Protein AF-F4P190-F1 (afdb_monomer_lite)

Radius of gyration: 27.01 Å; chains: 1; bounding box: 58×61×81 Å

Secondary structure (DSSP, 8-state):
---GGG-PPPPS-TT-TTSTTTSPPHHHHTT--TTS-----SSSSSSTTSSHHHHHHHTT--EEE--EE-IIIIIHHHHHHHHHTTPEEEEEGGGEE-S-HHHHHHHHHHIIIIISEEE-HHHHS-TTTS--BTTTTBEEEES-S-HHHHT-----SSS----SHHHHHHHHS--B--EETTEE-SSEEEEEE--BGGGTSBEE----S-SSPPPEEEPPHHHHHHHHHHHHHHTS---EEEEEEE-SSS--EEEE----SSBPTT--EEEEEEES-EEEEEEEPP-GGGSS------------PPPPPPEEEEEE-TTEEEEE-HHHHHHEEEEEPP-TTGGG-TTS----TT----EEEEEEE-B-EEE-TTSSEEEETTSSS-SGGG-EEPP--HHHHHHHHHHHHHHHH-SS--HHHHTTT-------S----

Organism: Batrachochytrium dendrobatidis (strain JAM81 / FGSC 10211) (NCBI:txid684364)

Structure (mmCIF, N/CA/C/O backbone):
data_AF-F4P190-F1
#
_entry.id   AF-F4P190-F1
#
loop_
_atom_site.group_PDB
_atom_site.id
_atom_site.type_symbol
_atom_site.label_atom_id
_atom_site.label_alt_id
_atom_site.label_comp_id
_atom_site.label_asym_id
_atom_site.label_entity_id
_atom_site.label_seq_id
_atom_site.pdbx_PDB_ins_code
_atom_site.Cartn_x
_atom_site.Cartn_y
_atom_site.Cartn_z
_atom_site.occupancy
_atom_site.B_iso_or_equiv
_atom_site.auth_seq_id
_atom_site.auth_comp_id
_atom_site.auth_asym_id
_atom_site.auth_atom_id
_atom_site.pdbx_PDB_model_num
ATOM 1 N N . MET A 1 1 ? -22.724 -17.659 -17.466 1.00 33.69 1 MET A N 1
ATOM 2 C CA . MET A 1 1 ? -22.934 -17.119 -18.824 1.00 33.69 1 MET A CA 1
ATOM 3 C C . MET A 1 1 ? -21.581 -16.635 -19.300 1.00 33.69 1 MET A C 1
ATOM 5 O O . MET A 1 1 ? -21.007 -15.789 -18.631 1.00 33.69 1 MET A O 1
ATOM 9 N N . ASN A 1 2 ? -21.026 -17.267 -20.337 1.00 28.95 2 ASN A N 1
ATOM 10 C CA . ASN A 1 2 ? -19.751 -16.856 -20.920 1.00 28.95 2 ASN A CA 1
ATOM 11 C C . ASN A 1 2 ? -19.914 -15.447 -21.486 1.00 28.95 2 ASN A C 1
ATOM 13 O O . ASN A 1 2 ? -20.771 -15.233 -22.340 1.00 28.95 2 ASN A O 1
ATOM 17 N N . ASP A 1 3 ? -19.117 -14.511 -20.985 1.00 29.91 3 ASP A N 1
ATOM 18 C CA . ASP A 1 3 ? -19.041 -13.164 -21.525 1.00 29.91 3 ASP A CA 1
ATOM 19 C C . ASP A 1 3 ? -18.394 -13.226 -22.917 1.00 29.91 3 ASP A C 1
ATOM 21 O O . ASP A 1 3 ? -17.183 -13.376 -23.077 1.00 29.91 3 ASP A O 1
ATOM 25 N N . SER A 1 4 ? -19.239 -13.187 -23.944 1.00 32.09 4 SER A N 1
ATOM 26 C CA . SER A 1 4 ? -18.855 -13.191 -25.354 1.00 32.09 4 SER A CA 1
ATOM 27 C C . SER A 1 4 ? -18.315 -11.836 -25.836 1.00 32.09 4 SER A C 1
ATOM 29 O O . SER A 1 4 ? -18.079 -11.675 -27.034 1.00 32.09 4 SER A O 1
ATOM 31 N N . SER A 1 5 ? -18.107 -10.852 -24.950 1.00 34.22 5 SER A N 1
ATOM 32 C CA . SER A 1 5 ? -17.649 -9.506 -25.328 1.00 34.22 5 SER A CA 1
ATOM 33 C C . SER A 1 5 ? -16.139 -9.385 -25.600 1.00 34.22 5 SER A C 1
ATOM 35 O O . SER A 1 5 ? -15.705 -8.382 -26.167 1.00 34.22 5 SER A O 1
ATOM 37 N N . LEU A 1 6 ? -15.334 -10.416 -25.303 1.00 37.53 6 LEU A N 1
ATOM 38 C CA . LEU A 1 6 ? -13.874 -10.403 -25.517 1.00 37.53 6 LEU A CA 1
ATOM 39 C C . LEU A 1 6 ? -13.407 -10.890 -26.898 1.00 37.53 6 LEU A C 1
ATOM 41 O O . LEU A 1 6 ? -12.209 -10.911 -27.169 1.00 37.53 6 LEU A O 1
ATOM 45 N N . THR A 1 7 ? -14.319 -11.236 -27.807 1.00 44.56 7 THR A N 1
ATOM 46 C CA . THR A 1 7 ? -13.958 -11.574 -29.197 1.00 44.56 7 THR A CA 1
ATOM 47 C C . THR A 1 7 ? -14.404 -10.476 -30.153 1.00 44.56 7 THR A C 1
ATOM 49 O O . THR A 1 7 ? -15.260 -10.674 -31.010 1.00 44.56 7 THR A O 1
ATOM 52 N N . ARG A 1 8 ? -13.817 -9.278 -30.014 1.00 47.31 8 ARG A N 1
ATOM 53 C CA . ARG A 1 8 ? -13.824 -8.332 -31.138 1.00 47.31 8 ARG A CA 1
ATOM 54 C C . ARG A 1 8 ? -13.038 -8.976 -32.289 1.00 47.31 8 ARG A C 1
ATOM 56 O O . ARG A 1 8 ? -11.944 -9.485 -32.036 1.00 47.31 8 ARG A O 1
ATOM 63 N N . PRO A 1 9 ? -13.570 -9.003 -33.523 1.00 44.78 9 PRO A N 1
ATOM 64 C CA . PRO A 1 9 ? -12.840 -9.546 -34.660 1.00 44.78 9 PRO A CA 1
ATOM 65 C C . PRO A 1 9 ? -11.522 -8.784 -34.801 1.00 44.78 9 PRO A C 1
ATOM 67 O O . PRO A 1 9 ? -11.519 -7.555 -34.832 1.00 44.78 9 PRO A O 1
ATOM 70 N N . ILE A 1 10 ? -10.408 -9.519 -34.827 1.00 52.16 10 ILE A N 1
ATOM 71 C CA . ILE A 1 10 ? -9.074 -8.964 -35.071 1.00 52.16 10 ILE A CA 1
ATOM 72 C C . ILE A 1 10 ? -9.143 -8.288 -36.448 1.00 52.16 10 ILE A C 1
ATOM 74 O O . ILE A 1 10 ? -9.406 -8.994 -37.426 1.00 52.16 10 ILE A O 1
ATOM 78 N N . PRO A 1 11 ? -8.971 -6.957 -36.553 1.00 55.19 11 PRO A N 1
ATOM 79 C CA . PRO A 1 11 ? -8.921 -6.294 -37.850 1.00 55.19 11 PRO A CA 1
ATOM 80 C C . PRO A 1 11 ? -7.835 -6.954 -38.710 1.00 55.19 11 PRO A C 1
ATOM 82 O O . PRO A 1 11 ? -6.769 -7.292 -38.195 1.00 55.19 11 PRO A O 1
ATOM 85 N N . SER A 1 12 ? -8.082 -7.138 -40.009 1.00 57.12 12 SER A N 1
ATOM 86 C CA . SER A 1 12 ? -7.106 -7.705 -40.962 1.00 57.12 12 SER A CA 1
ATOM 87 C C . SER A 1 12 ? -5.803 -6.901 -41.058 1.00 57.12 12 SER A C 1
ATOM 89 O O . SER A 1 12 ? -4.797 -7.398 -41.561 1.00 57.12 12 SER A O 1
ATOM 91 N N . ASP A 1 13 ? -5.821 -5.677 -40.541 1.00 64.88 13 ASP A N 1
ATOM 92 C CA . ASP A 1 13 ? -4.817 -4.646 -40.750 1.00 64.88 13 ASP A CA 1
ATOM 93 C C . ASP A 1 13 ? -3.872 -4.588 -39.539 1.00 64.88 13 ASP A C 1
ATOM 95 O O . ASP A 1 13 ? -3.854 -3.642 -38.752 1.00 64.88 13 ASP A O 1
ATOM 99 N N . CYS A 1 14 ? -3.100 -5.658 -39.347 1.00 69.81 14 CYS A N 1
ATOM 100 C CA . CYS A 1 14 ? -2.061 -5.718 -38.320 1.00 69.81 14 CYS A CA 1
ATOM 101 C C . CYS A 1 14 ? -0.839 -4.893 -38.760 1.00 69.81 14 CYS A C 1
ATOM 103 O O . CYS A 1 14 ? -0.339 -5.080 -39.870 1.00 69.81 14 CYS A O 1
ATOM 105 N N . CYS A 1 15 ? -0.345 -4.002 -37.893 1.00 76.31 15 CYS A N 1
ATOM 106 C CA . CYS A 1 15 ? 0.833 -3.156 -38.137 1.00 76.31 15 CYS A CA 1
ATOM 107 C C . CYS A 1 15 ? 0.731 -2.187 -39.337 1.00 76.31 15 CYS A C 1
ATOM 109 O O . CYS A 1 15 ? 1.759 -1.710 -39.820 1.00 76.31 15 CYS A O 1
ATOM 111 N N . VAL A 1 16 ? -0.478 -1.866 -39.814 1.00 85.94 16 VAL A N 1
ATOM 112 C CA . VAL A 1 16 ? -0.683 -0.819 -40.830 1.00 85.94 16 VAL A CA 1
ATOM 113 C C . VAL A 1 16 ? -0.501 0.548 -40.177 1.00 85.94 16 VAL A C 1
ATOM 115 O O . VAL A 1 16 ? -1.137 0.811 -39.159 1.00 85.94 16 VAL A O 1
ATOM 118 N N . ALA A 1 17 ? 0.352 1.404 -40.744 1.00 83.50 17 ALA A N 1
ATOM 119 C CA . ALA A 1 17 ? 0.618 2.741 -40.211 1.00 83.50 17 ALA A CA 1
ATOM 120 C C . ALA A 1 17 ? -0.687 3.498 -39.916 1.00 83.50 17 ALA A C 1
ATOM 122 O O . ALA A 1 17 ? -1.656 3.394 -40.668 1.00 83.50 17 ALA A O 1
ATOM 123 N N . ASP A 1 18 ? -0.709 4.199 -38.783 1.00 83.69 18 ASP A N 1
ATOM 124 C CA . ASP A 1 18 ? -1.849 4.985 -38.290 1.00 83.69 18 ASP A CA 1
ATOM 125 C C . ASP A 1 18 ? -3.135 4.189 -37.986 1.00 83.69 18 ASP A C 1
ATOM 127 O O . ASP A 1 18 ? -4.141 4.763 -37.568 1.00 83.69 18 ASP A O 1
ATOM 131 N N . SER A 1 19 ? -3.114 2.859 -38.120 1.00 86.88 19 SER A N 1
ATOM 132 C CA . SER A 1 19 ? -4.221 1.992 -37.710 1.00 86.88 19 SER A CA 1
ATOM 133 C C . SER A 1 19 ? -4.176 1.668 -36.215 1.00 86.88 19 SER A C 1
ATOM 135 O O . SER A 1 19 ? -3.139 1.763 -35.554 1.00 86.88 19 SER A O 1
ATOM 137 N N . TRP A 1 20 ? -5.297 1.175 -35.684 1.00 85.19 20 TRP A N 1
ATOM 138 C CA . TRP A 1 20 ? -5.359 0.659 -34.313 1.00 85.19 20 TRP A CA 1
ATOM 139 C C . TRP A 1 20 ? -4.313 -0.439 -34.049 1.00 85.19 20 TRP A C 1
ATOM 141 O O . TRP A 1 20 ? -3.709 -0.463 -32.985 1.00 85.19 20 TRP A O 1
ATOM 151 N N . GLY A 1 21 ? -4.047 -1.309 -35.033 1.00 81.62 21 GLY A N 1
ATOM 152 C CA . GLY A 1 21 ? -3.055 -2.384 -34.919 1.00 81.62 21 GLY A CA 1
ATOM 153 C C . GLY A 1 21 ? -1.595 -1.915 -34.973 1.00 81.62 21 GLY A C 1
ATOM 154 O O . GLY A 1 21 ? -0.694 -2.741 -34.821 1.00 81.62 21 GLY A O 1
ATOM 155 N N . TYR A 1 22 ? -1.353 -0.626 -35.226 1.00 85.06 22 TYR A N 1
ATOM 156 C CA . TYR A 1 22 ? -0.035 0.014 -35.182 1.00 85.06 22 TYR A CA 1
ATOM 157 C C . TYR A 1 22 ? 0.198 0.798 -33.886 1.00 85.06 22 TYR A C 1
ATOM 159 O O . TYR A 1 22 ? 1.336 0.903 -33.432 1.00 85.06 22 TYR A O 1
ATOM 167 N N . GLN A 1 23 ? -0.863 1.328 -33.277 1.00 86.88 23 GLN A N 1
ATOM 168 C CA . GLN A 1 23 ? -0.759 2.127 -32.060 1.00 86.88 23 GLN A CA 1
ATOM 169 C C . GLN A 1 23 ? -0.281 1.291 -30.866 1.00 86.88 23 GLN A C 1
ATOM 171 O O . GLN A 1 23 ? -0.628 0.117 -30.713 1.00 86.88 23 GLN A O 1
ATOM 176 N N . LEU A 1 24 ? 0.501 1.919 -29.983 1.00 87.56 24 LEU A N 1
ATOM 177 C CA . LEU A 1 24 ? 0.824 1.330 -28.688 1.00 87.56 24 LEU A CA 1
ATOM 178 C C . LEU A 1 24 ? -0.459 1.146 -27.873 1.00 87.56 24 LEU A C 1
ATOM 180 O O . LEU A 1 24 ? -1.363 1.982 -27.907 1.00 87.56 24 LEU A O 1
ATOM 184 N N . HIS A 1 25 ? -0.520 0.063 -27.096 1.00 85.44 25 HIS A N 1
ATOM 185 C CA . HIS A 1 25 ? -1.580 -0.102 -26.106 1.00 85.44 25 HIS A CA 1
ATOM 186 C C . HIS A 1 25 ? -1.581 1.099 -25.148 1.00 85.44 25 HIS A C 1
ATOM 188 O O . HIS A 1 25 ? -0.505 1.573 -24.774 1.00 85.44 25 HIS A O 1
ATOM 194 N N . SER A 1 26 ? -2.759 1.572 -24.728 1.00 83.44 26 SER A N 1
ATOM 195 C CA . SER A 1 26 ? -2.911 2.775 -23.890 1.00 83.44 26 SER A CA 1
ATOM 196 C C . SER A 1 26 ? -2.021 2.752 -22.650 1.00 83.44 26 SER A C 1
ATOM 198 O O . SER A 1 26 ? -1.402 3.756 -22.309 1.00 83.44 26 SER A O 1
ATOM 200 N N . ASP A 1 27 ? -1.910 1.583 -22.022 1.00 80.94 27 ASP A N 1
ATOM 201 C CA . ASP A 1 27 ? -1.127 1.397 -20.800 1.00 80.94 27 ASP A CA 1
ATOM 202 C C . ASP A 1 27 ? 0.373 1.561 -21.052 1.00 80.94 27 ASP A C 1
ATOM 204 O O . ASP A 1 27 ? 1.085 2.066 -20.196 1.00 80.94 27 ASP A O 1
ATOM 208 N N . ILE A 1 28 ? 0.856 1.183 -22.239 1.00 84.62 28 ILE A N 1
ATOM 209 C CA . ILE A 1 28 ? 2.251 1.401 -22.632 1.00 84.62 28 ILE A CA 1
ATOM 210 C C . ILE A 1 28 ? 2.449 2.860 -23.029 1.00 84.62 28 ILE A C 1
ATOM 212 O O . ILE A 1 28 ? 3.399 3.486 -22.577 1.00 84.62 28 ILE A O 1
ATOM 216 N N . GLN A 1 29 ? 1.529 3.427 -23.813 1.00 87.56 29 GLN A N 1
ATOM 217 C CA . GLN A 1 29 ? 1.591 4.823 -24.244 1.00 87.56 29 GLN A CA 1
ATOM 218 C C . GLN A 1 29 ? 1.663 5.799 -23.058 1.00 87.56 29 GLN A C 1
ATOM 220 O O . GLN A 1 29 ? 2.352 6.811 -23.147 1.00 87.56 29 GLN A O 1
ATOM 225 N N . ALA A 1 30 ? 0.984 5.489 -21.950 1.00 81.12 30 ALA A N 1
ATOM 226 C CA . ALA A 1 30 ? 1.003 6.288 -20.725 1.00 81.12 30 ALA A CA 1
ATOM 227 C C . ALA A 1 30 ? 2.335 6.223 -19.951 1.00 81.12 30 ALA A C 1
ATOM 229 O O . ALA A 1 30 ? 2.588 7.088 -19.112 1.00 81.12 30 ALA A O 1
ATOM 230 N N . LEU A 1 31 ? 3.163 5.206 -20.210 1.00 81.69 31 LEU A N 1
ATOM 231 C CA . LEU A 1 31 ? 4.470 5.014 -19.575 1.00 81.69 31 LEU A CA 1
ATOM 232 C C . LEU A 1 31 ? 5.626 5.611 -20.387 1.00 81.69 31 LEU A C 1
ATOM 234 O O . LEU A 1 31 ? 6.711 5.764 -19.836 1.00 81.69 31 LEU A O 1
ATOM 238 N N . VAL A 1 32 ? 5.407 5.938 -21.666 1.00 83.25 32 VAL A N 1
ATOM 239 C CA . VAL A 1 32 ? 6.440 6.516 -22.538 1.00 83.25 32 VAL A CA 1
ATOM 240 C C . VAL A 1 32 ? 6.768 7.940 -22.084 1.00 83.25 32 VAL A C 1
ATOM 242 O O . VAL A 1 32 ? 5.924 8.838 -22.126 1.00 83.25 32 VAL A O 1
ATOM 245 N N . CYS A 1 33 ? 8.015 8.154 -21.681 1.00 83.69 33 CYS A N 1
ATOM 246 C CA . CYS A 1 33 ? 8.568 9.452 -21.321 1.00 83.69 33 CYS A CA 1
ATOM 247 C C . CYS A 1 33 ? 9.093 10.196 -22.564 1.00 83.69 33 CYS A C 1
ATOM 249 O O . CYS A 1 33 ? 9.536 9.563 -23.520 1.00 83.69 33 CYS A O 1
ATOM 251 N N . PRO A 1 34 ? 9.158 11.543 -22.556 1.00 83.56 34 PRO A N 1
ATOM 252 C CA . PRO A 1 34 ? 9.757 12.309 -23.658 1.00 83.56 34 PRO A CA 1
ATOM 253 C C . PRO A 1 34 ? 11.227 11.967 -23.954 1.00 83.56 34 PRO A C 1
ATOM 255 O O . PRO A 1 34 ? 11.712 12.234 -25.048 1.00 83.56 34 PRO A O 1
ATOM 258 N N . SER A 1 35 ? 11.942 11.407 -22.976 1.00 82.56 35 SER A N 1
ATOM 259 C CA . SER A 1 35 ? 13.318 10.924 -23.117 1.00 82.56 35 SER A CA 1
ATOM 260 C C . SER A 1 35 ? 13.426 9.558 -23.794 1.00 82.56 35 SER A C 1
ATOM 262 O O . SER A 1 35 ? 14.531 9.150 -24.149 1.00 82.56 35 SER A O 1
ATOM 264 N N . ASP A 1 36 ? 12.317 8.832 -23.935 1.00 88.75 36 ASP A N 1
ATOM 265 C CA . ASP A 1 36 ? 12.327 7.491 -24.498 1.00 88.75 36 ASP A CA 1
ATOM 266 C C . ASP A 1 36 ? 12.462 7.546 -26.015 1.00 88.75 36 ASP A C 1
ATOM 268 O O . ASP A 1 36 ? 11.813 8.326 -26.718 1.00 88.75 36 ASP A O 1
ATOM 272 N N . LEU A 1 37 ? 13.296 6.657 -26.540 1.00 90.25 37 LEU A N 1
ATOM 273 C CA . LEU A 1 37 ? 13.465 6.509 -27.972 1.00 90.25 37 LEU A CA 1
ATOM 274 C C . LEU A 1 37 ? 12.383 5.582 -28.537 1.00 90.25 37 LEU A C 1
ATOM 276 O O . LEU A 1 37 ? 12.419 4.369 -28.332 1.00 90.25 37 LEU A O 1
ATOM 280 N N . VAL A 1 38 ? 11.459 6.146 -29.312 1.00 91.75 38 VAL A N 1
ATOM 281 C CA . VAL A 1 38 ? 10.440 5.379 -30.041 1.00 91.75 38 VAL A CA 1
ATOM 282 C C . VAL A 1 38 ? 10.935 5.076 -31.455 1.00 91.75 38 VAL A C 1
ATOM 284 O O . VAL A 1 38 ? 11.213 5.986 -32.235 1.00 91.75 38 VAL A O 1
ATOM 287 N N . ILE A 1 39 ? 11.036 3.789 -31.800 1.00 91.12 39 ILE A N 1
ATOM 288 C CA . ILE A 1 39 ? 11.510 3.331 -33.113 1.00 91.12 39 ILE A CA 1
ATOM 289 C C . ILE A 1 39 ? 10.388 2.620 -33.861 1.00 91.12 39 ILE A C 1
ATOM 291 O O . ILE A 1 39 ? 9.864 1.602 -33.410 1.00 91.12 39 ILE A O 1
ATOM 295 N N . ASN A 1 40 ? 10.087 3.115 -35.059 1.00 90.88 40 ASN A N 1
ATOM 296 C CA . ASN A 1 40 ? 9.231 2.420 -36.010 1.00 90.88 40 ASN A CA 1
ATOM 297 C C . ASN A 1 40 ? 10.043 1.371 -36.772 1.00 90.88 40 ASN A C 1
ATOM 299 O O . ASN A 1 40 ? 11.068 1.689 -37.374 1.00 90.88 40 ASN A O 1
ATOM 303 N N . LYS A 1 41 ? 9.576 0.120 -36.758 1.00 90.81 41 LYS A N 1
ATOM 304 C CA . LYS A 1 41 ? 10.203 -0.997 -37.476 1.00 90.81 41 LYS A CA 1
ATOM 305 C C . LYS A 1 41 ? 9.239 -1.586 -38.502 1.00 90.81 41 LYS A C 1
ATOM 307 O O . LYS A 1 41 ? 8.054 -1.749 -38.225 1.00 90.81 41 LYS A O 1
ATOM 312 N N . HIS A 1 42 ? 9.774 -1.971 -39.657 1.00 90.69 42 HIS A N 1
ATOM 313 C CA . HIS A 1 42 ? 9.019 -2.619 -40.741 1.00 90.69 42 HIS A CA 1
ATOM 314 C C . HIS A 1 42 ? 9.331 -4.115 -40.880 1.00 90.69 42 HIS A C 1
ATOM 316 O O . HIS A 1 42 ? 8.847 -4.780 -41.791 1.00 90.69 42 HIS A O 1
ATOM 322 N N . SER A 1 43 ? 10.142 -4.655 -39.971 1.00 91.44 43 SER A N 1
ATOM 323 C CA . SER A 1 43 ? 10.525 -6.062 -39.921 1.00 91.44 43 SER A CA 1
ATOM 324 C C . SER A 1 43 ? 10.276 -6.631 -38.515 1.00 91.44 43 SER A C 1
ATOM 326 O O . SER A 1 43 ? 10.014 -5.873 -37.571 1.00 91.44 43 SER A O 1
ATOM 328 N N . PRO A 1 44 ? 10.310 -7.964 -38.326 1.00 94.81 44 PRO A N 1
ATOM 329 C CA . PRO A 1 44 ? 10.207 -8.560 -36.995 1.00 94.81 44 PRO A CA 1
ATOM 330 C C . PRO A 1 44 ? 11.300 -8.078 -36.032 1.00 94.81 44 PRO A C 1
ATOM 332 O O . PRO A 1 44 ? 10.980 -7.756 -34.888 1.00 94.81 44 PRO A O 1
ATOM 335 N N . SER A 1 45 ? 12.545 -7.958 -36.495 1.00 96.81 45 SER A N 1
ATOM 336 C CA . SER A 1 45 ? 13.665 -7.473 -35.683 1.00 96.81 45 SER A CA 1
ATOM 337 C C . SER A 1 45 ? 13.589 -5.963 -35.448 1.00 96.81 45 SER A C 1
ATOM 339 O O . SER A 1 45 ? 13.282 -5.198 -36.359 1.00 96.81 45 SER A O 1
ATOM 341 N N . ALA A 1 46 ? 13.911 -5.516 -34.233 1.00 96.44 46 ALA A N 1
ATOM 342 C CA . ALA A 1 46 ? 14.047 -4.092 -33.931 1.00 96.44 46 ALA A CA 1
ATOM 343 C C . ALA A 1 46 ? 15.286 -3.446 -34.580 1.00 96.44 46 ALA A C 1
ATOM 345 O O . ALA A 1 46 ? 15.346 -2.222 -34.659 1.00 96.44 46 ALA A O 1
ATOM 346 N N . PHE A 1 47 ? 16.257 -4.237 -35.051 1.00 97.19 47 PHE A N 1
ATOM 347 C CA . PHE A 1 47 ? 17.498 -3.746 -35.663 1.00 97.19 47 PHE A CA 1
ATOM 348 C C . PHE A 1 47 ? 17.417 -3.640 -37.184 1.00 97.19 47 PHE A C 1
ATOM 350 O O . PHE A 1 47 ? 17.959 -2.710 -37.780 1.00 97.19 47 PHE A O 1
ATOM 357 N N . SER A 1 48 ? 16.752 -4.598 -37.828 1.00 95.56 48 SER A N 1
ATOM 358 C CA . SER A 1 48 ? 16.727 -4.675 -39.285 1.00 95.56 48 SER A CA 1
ATOM 359 C C . SER A 1 48 ? 15.960 -3.492 -39.887 1.00 95.56 48 SER A C 1
ATOM 361 O O . SER A 1 48 ? 14.740 -3.373 -39.734 1.00 95.56 48 SER A O 1
ATOM 363 N N . GLY A 1 49 ? 16.702 -2.619 -40.576 1.00 94.19 49 GLY A N 1
ATOM 364 C CA . GLY A 1 49 ? 16.180 -1.412 -41.221 1.00 94.19 49 GLY A CA 1
ATOM 365 C C . GLY A 1 49 ? 15.978 -0.216 -40.285 1.00 94.19 49 GLY A C 1
ATOM 366 O O . GLY A 1 49 ? 15.282 0.718 -40.672 1.00 94.19 49 GLY A O 1
ATOM 367 N N . THR A 1 50 ? 16.555 -0.221 -39.077 1.00 96.62 50 THR A N 1
ATOM 368 C CA . THR A 1 50 ? 16.433 0.882 -38.107 1.00 96.62 50 THR A CA 1
ATOM 369 C C . THR A 1 50 ? 17.800 1.437 -37.691 1.00 96.62 50 THR A C 1
ATOM 371 O O . THR A 1 50 ? 18.842 0.819 -37.906 1.00 96.62 50 THR A O 1
ATOM 374 N N . SER A 1 51 ? 17.808 2.609 -37.052 1.00 95.69 51 SER A N 1
ATOM 375 C CA . SER A 1 51 ? 19.010 3.227 -36.473 1.00 95.69 51 SER A CA 1
ATOM 376 C C . SER A 1 51 ? 19.376 2.684 -35.084 1.00 95.69 51 SER A C 1
ATOM 378 O O . SER A 1 51 ? 20.337 3.166 -34.477 1.00 95.69 51 SER A O 1
ATOM 380 N N . LEU A 1 52 ? 18.655 1.679 -34.564 1.00 97.12 52 LEU A N 1
ATOM 381 C CA . LEU A 1 52 ? 18.825 1.203 -33.189 1.00 97.12 52 LEU A CA 1
ATOM 382 C C . LEU A 1 52 ? 20.270 0.774 -32.901 1.00 97.12 52 LEU A C 1
ATOM 384 O O . LEU A 1 52 ? 20.847 1.220 -31.915 1.00 97.12 52 LEU A O 1
ATOM 388 N N . ALA A 1 53 ? 20.885 -0.018 -33.787 1.00 96.50 53 ALA A N 1
ATOM 389 C CA . ALA A 1 53 ? 22.264 -0.485 -33.609 1.00 96.50 53 ALA A CA 1
ATOM 390 C C . ALA A 1 53 ? 23.257 0.681 -33.465 1.00 96.50 53 ALA A C 1
ATOM 392 O O . ALA A 1 53 ? 24.066 0.698 -32.538 1.00 96.50 53 ALA A O 1
ATOM 393 N N . SER A 1 54 ? 23.161 1.682 -34.349 1.00 95.94 54 SER A N 1
ATOM 394 C CA . SER A 1 54 ? 24.026 2.865 -34.290 1.00 95.94 54 SER A CA 1
ATOM 395 C C . SER A 1 54 ? 23.814 3.670 -33.012 1.00 95.94 54 SER A C 1
ATOM 397 O O . SER A 1 54 ? 24.784 4.105 -32.404 1.00 95.94 54 SER A O 1
ATOM 399 N N . ILE A 1 55 ? 22.565 3.817 -32.566 1.00 96.12 55 ILE A N 1
ATOM 400 C CA . ILE A 1 55 ? 22.246 4.583 -31.362 1.00 96.12 55 ILE A CA 1
ATOM 401 C C . ILE A 1 55 ? 22.804 3.889 -30.119 1.00 96.12 55 ILE A C 1
ATOM 403 O O . ILE A 1 55 ? 23.447 4.544 -29.300 1.00 96.12 55 ILE A O 1
ATOM 407 N N . LEU A 1 56 ? 22.611 2.573 -29.988 1.00 95.94 56 LEU A N 1
ATOM 408 C CA . LEU A 1 56 ? 23.161 1.812 -28.864 1.00 95.94 56 LEU A CA 1
ATOM 409 C C . LEU A 1 56 ? 24.693 1.899 -28.834 1.00 95.94 56 LEU A C 1
ATOM 411 O O . LEU A 1 56 ? 25.268 2.184 -27.784 1.00 95.94 56 LEU A O 1
ATOM 415 N N . ALA A 1 57 ? 25.343 1.744 -29.992 1.00 93.81 57 ALA A N 1
ATOM 416 C CA . ALA A 1 57 ? 26.794 1.848 -30.112 1.00 93.81 57 ALA A CA 1
ATOM 417 C C . ALA A 1 57 ? 27.315 3.244 -29.726 1.00 93.81 57 ALA A C 1
ATOM 419 O O . ALA A 1 57 ? 28.254 3.348 -28.940 1.00 93.81 57 ALA A O 1
ATOM 420 N N . SER A 1 58 ? 26.683 4.319 -30.211 1.00 95.00 58 SER A N 1
ATOM 421 C CA . SER A 1 58 ? 27.065 5.699 -29.873 1.00 95.00 58 SER A CA 1
ATOM 422 C C . SER A 1 58 ? 26.906 6.028 -28.387 1.00 95.00 58 SER A C 1
ATOM 424 O O . SER A 1 58 ? 27.607 6.902 -27.884 1.00 95.00 58 SER A O 1
ATOM 426 N N . ASN A 1 59 ? 26.026 5.318 -27.678 1.00 90.50 59 ASN A N 1
ATOM 427 C CA . ASN A 1 59 ? 25.815 5.472 -26.238 1.00 90.50 59 ASN A CA 1
ATOM 428 C C . ASN A 1 59 ? 26.610 4.459 -25.393 1.00 90.50 59 ASN A C 1
ATOM 430 O O . ASN A 1 59 ? 26.409 4.387 -24.184 1.00 90.50 59 ASN A O 1
ATOM 434 N N . ASN A 1 60 ? 27.520 3.685 -25.999 1.00 90.12 60 ASN A N 1
ATOM 435 C CA . ASN A 1 60 ? 28.300 2.632 -25.334 1.00 90.12 60 ASN A CA 1
ATOM 436 C C . ASN A 1 60 ? 27.439 1.574 -24.615 1.00 90.12 60 ASN A C 1
ATOM 438 O O . ASN A 1 60 ? 27.858 0.993 -23.612 1.00 90.12 60 ASN A O 1
ATOM 442 N N . ILE A 1 61 ? 26.239 1.300 -25.130 1.00 91.06 61 ILE A N 1
ATOM 443 C CA . ILE A 1 61 ? 25.344 0.282 -24.580 1.00 91.06 61 ILE A CA 1
ATOM 444 C C . ILE A 1 61 ? 25.741 -1.081 -25.149 1.00 91.06 61 ILE A C 1
ATOM 446 O O . ILE A 1 61 ? 25.787 -1.264 -26.364 1.00 91.06 61 ILE A O 1
ATOM 450 N N . ARG A 1 62 ? 26.013 -2.048 -24.265 1.00 91.50 62 ARG A N 1
ATOM 451 C CA . ARG A 1 62 ? 26.357 -3.434 -24.637 1.00 91.50 62 ARG A CA 1
ATOM 452 C C . ARG A 1 62 ? 25.288 -4.459 -24.292 1.00 91.50 62 ARG A C 1
ATOM 454 O O . ARG A 1 62 ? 25.359 -5.567 -24.796 1.00 91.50 62 ARG A O 1
ATOM 461 N N . THR A 1 63 ? 24.308 -4.108 -23.468 1.00 92.25 63 THR A N 1
ATOM 462 C CA . THR A 1 63 ? 23.301 -5.053 -22.973 1.00 92.25 63 THR A CA 1
ATOM 463 C C . THR A 1 63 ? 21.912 -4.587 -23.370 1.00 92.25 63 THR A C 1
ATOM 465 O O . THR A 1 63 ? 21.592 -3.406 -23.243 1.00 92.25 63 THR A O 1
ATOM 468 N N . VAL A 1 64 ? 21.078 -5.520 -23.825 1.00 95.44 64 VAL A N 1
ATOM 469 C CA . VAL A 1 64 ? 19.669 -5.278 -24.139 1.00 95.44 64 VAL A CA 1
ATOM 470 C C . VAL A 1 64 ? 18.781 -6.247 -23.369 1.00 95.44 64 VAL A C 1
ATOM 472 O O . VAL A 1 64 ? 19.020 -7.454 -23.343 1.00 95.44 64 VAL A O 1
ATOM 475 N N . ILE A 1 65 ? 17.732 -5.705 -22.755 1.00 96.38 65 ILE A N 1
ATOM 476 C CA . ILE A 1 65 ? 16.683 -6.483 -22.096 1.00 96.38 65 ILE A CA 1
ATOM 477 C C . ILE A 1 65 ? 15.444 -6.415 -22.986 1.00 96.38 65 ILE A C 1
ATOM 479 O O . ILE A 1 65 ? 14.962 -5.325 -23.291 1.00 96.38 65 ILE A O 1
ATOM 483 N N . LEU A 1 66 ? 14.944 -7.567 -23.434 1.00 96.88 66 LEU A N 1
ATOM 484 C CA . LEU A 1 66 ? 13.837 -7.637 -24.389 1.00 96.88 66 LEU A CA 1
ATOM 485 C C . LEU A 1 66 ? 12.534 -8.040 -23.697 1.00 96.88 66 LEU A C 1
ATOM 487 O O . LEU A 1 66 ? 12.409 -9.157 -23.200 1.00 96.88 66 LEU A O 1
ATOM 491 N N . CYS A 1 67 ? 11.543 -7.152 -23.752 1.00 94.75 67 CYS A N 1
ATOM 492 C CA . CYS A 1 67 ? 10.181 -7.372 -23.264 1.00 94.75 67 CYS A CA 1
ATOM 493 C C . CYS A 1 67 ? 9.176 -7.178 -24.408 1.00 94.75 67 CYS A C 1
ATOM 495 O O . CYS A 1 67 ? 9.452 -6.457 -25.367 1.00 94.75 67 CYS A O 1
ATOM 497 N N . GLY A 1 68 ? 7.992 -7.783 -24.303 1.00 93.44 68 GLY A N 1
ATOM 498 C CA . GLY A 1 68 ? 6.887 -7.530 -25.231 1.00 93.44 68 GLY A CA 1
ATOM 499 C C . GLY A 1 68 ? 6.230 -8.782 -25.804 1.00 93.44 68 GLY A C 1
ATOM 500 O O . GLY A 1 68 ? 6.312 -9.882 -25.267 1.00 93.44 68 GLY A O 1
ATOM 501 N N . LEU A 1 69 ? 5.509 -8.616 -26.908 1.00 91.50 69 LEU A N 1
ATOM 502 C CA . LEU A 1 69 ? 4.641 -9.657 -27.459 1.00 91.50 69 LEU A CA 1
ATOM 503 C C . LEU A 1 69 ? 5.227 -10.317 -28.712 1.00 91.50 69 LEU A C 1
ATOM 505 O O . LEU A 1 69 ? 6.182 -9.845 -29.326 1.00 91.50 69 LEU A O 1
ATOM 509 N N . LEU A 1 70 ? 4.597 -11.425 -29.100 1.00 93.69 70 LEU A N 1
ATOM 510 C CA . LEU A 1 70 ? 4.953 -12.266 -30.239 1.00 93.69 70 LEU A CA 1
ATOM 511 C C . LEU A 1 70 ? 6.356 -12.876 -30.115 1.00 93.69 70 LEU A C 1
ATOM 513 O O . LEU A 1 70 ? 7.176 -12.773 -31.030 1.00 93.69 70 LEU A O 1
ATOM 517 N N . SER A 1 71 ? 6.617 -13.562 -28.998 1.00 96.06 71 SER A N 1
ATOM 518 C CA . SER A 1 71 ? 7.957 -14.052 -28.646 1.00 96.06 71 SER A CA 1
ATOM 519 C C . SER A 1 71 ? 8.676 -14.870 -29.735 1.00 96.06 71 SER A C 1
ATOM 521 O O . SER A 1 71 ? 9.871 -14.696 -29.946 1.00 96.06 71 SER A O 1
ATOM 523 N N . TYR A 1 72 ? 7.954 -15.705 -30.487 1.00 96.12 72 TYR A N 1
ATOM 524 C CA . TYR A 1 72 ? 8.489 -16.514 -31.596 1.00 96.12 72 TYR A CA 1
ATOM 525 C C . TYR A 1 72 ? 8.822 -15.729 -32.874 1.00 96.12 72 TYR A C 1
ATOM 527 O O . TYR A 1 72 ? 9.421 -16.285 -33.789 1.00 96.12 72 TYR A O 1
ATOM 535 N N . THR A 1 73 ? 8.430 -14.458 -32.964 1.00 95.31 73 THR A N 1
ATOM 536 C CA . THR A 1 73 ? 8.693 -13.608 -34.135 1.00 95.31 73 THR A CA 1
ATOM 537 C C . THR A 1 73 ? 9.568 -12.421 -33.749 1.00 95.31 73 THR A C 1
ATOM 539 O O . THR A 1 73 ? 10.779 -12.495 -33.922 1.00 95.31 73 THR A O 1
ATOM 542 N N . SER A 1 74 ? 8.993 -11.356 -33.188 1.00 95.75 74 SER A N 1
ATOM 543 C CA . SER A 1 74 ? 9.708 -10.109 -32.910 1.00 95.75 74 SER A CA 1
ATOM 544 C C . SER A 1 74 ? 10.798 -10.266 -31.851 1.00 95.75 74 SER A C 1
ATOM 546 O O . SER A 1 74 ? 11.914 -9.803 -32.074 1.00 95.75 74 SER A O 1
ATOM 548 N N . ILE A 1 75 ? 10.520 -10.947 -30.730 1.00 98.12 75 ILE A N 1
ATOM 549 C CA . ILE A 1 75 ? 11.524 -11.132 -29.664 1.00 98.12 75 ILE A CA 1
ATOM 550 C C . ILE A 1 75 ? 12.661 -12.033 -30.152 1.00 98.12 75 ILE A C 1
ATOM 552 O O . ILE A 1 75 ? 13.818 -11.646 -30.043 1.00 98.12 75 ILE A O 1
ATOM 556 N N . LEU A 1 76 ? 12.349 -13.192 -30.745 1.00 98.31 76 LEU A N 1
ATOM 557 C CA . LEU A 1 76 ? 13.361 -14.116 -31.267 1.00 98.31 76 LEU A CA 1
ATOM 558 C C . LEU A 1 76 ? 14.233 -13.483 -32.363 1.00 98.31 76 LEU A C 1
ATOM 560 O O . LEU A 1 76 ? 15.451 -13.623 -32.313 1.00 98.31 76 LEU A O 1
ATOM 564 N N . ALA A 1 77 ? 13.636 -12.769 -33.324 1.00 98.19 77 ALA A N 1
ATOM 565 C CA . ALA A 1 77 ? 14.391 -12.100 -34.385 1.00 98.19 77 ALA A CA 1
ATOM 566 C C . ALA A 1 77 ? 15.289 -10.983 -33.832 1.00 98.19 77 ALA A C 1
ATOM 568 O O . ALA A 1 77 ? 16.452 -10.883 -34.207 1.00 98.19 77 ALA A O 1
ATOM 569 N N . THR A 1 78 ? 14.768 -10.179 -32.900 1.00 98.44 78 THR A N 1
ATOM 570 C CA . THR A 1 78 ? 15.538 -9.103 -32.259 1.00 98.44 78 THR A CA 1
ATOM 571 C C . THR A 1 78 ? 16.678 -9.658 -31.406 1.00 98.44 78 THR A C 1
ATOM 573 O O . THR A 1 78 ? 17.773 -9.108 -31.436 1.00 98.44 78 THR A O 1
ATOM 576 N N . ALA A 1 79 ? 16.450 -10.759 -30.681 1.00 98.50 79 ALA A N 1
ATOM 577 C CA . ALA A 1 79 ? 17.477 -11.434 -29.890 1.00 98.50 79 ALA A CA 1
ATOM 578 C C . ALA A 1 79 ? 18.614 -11.971 -30.769 1.00 98.50 79 ALA A C 1
ATOM 580 O O . ALA A 1 79 ? 19.781 -11.771 -30.445 1.00 98.50 79 ALA A O 1
ATOM 581 N N . ALA A 1 80 ? 18.282 -12.613 -31.893 1.00 98.44 80 ALA A N 1
ATOM 582 C CA . ALA A 1 80 ? 19.281 -13.121 -32.826 1.00 98.44 80 ALA A CA 1
ATOM 583 C C . ALA A 1 80 ? 20.143 -11.987 -33.410 1.00 98.44 80 ALA A C 1
ATOM 585 O O . ALA A 1 80 ? 21.368 -12.077 -33.381 1.00 98.44 80 ALA A O 1
ATOM 586 N N . ASP A 1 81 ? 19.526 -10.898 -33.880 1.00 98.38 81 ASP A N 1
ATOM 587 C CA . ASP A 1 81 ? 20.270 -9.753 -34.421 1.00 98.38 81 ASP A CA 1
ATOM 588 C C . ASP A 1 81 ? 21.129 -9.069 -33.351 1.00 98.38 81 ASP A C 1
ATOM 590 O O . ASP A 1 81 ? 22.298 -8.782 -33.603 1.00 98.38 81 ASP A O 1
ATOM 594 N N . ALA A 1 82 ? 20.590 -8.849 -32.147 1.00 98.12 82 ALA A N 1
ATOM 595 C CA . ALA A 1 82 ? 21.351 -8.283 -31.033 1.00 98.12 82 ALA A CA 1
ATOM 596 C C . ALA A 1 82 ? 22.602 -9.115 -30.718 1.00 98.12 82 ALA A C 1
ATOM 598 O O . ALA A 1 82 ? 23.693 -8.560 -30.587 1.00 98.12 82 ALA A O 1
ATOM 599 N N . PHE A 1 83 ? 22.456 -10.442 -30.671 1.00 98.00 83 PHE A N 1
ATOM 600 C CA . PHE A 1 83 ? 23.567 -11.366 -30.467 1.00 98.00 83 PHE A CA 1
ATOM 601 C C . PHE A 1 83 ? 24.633 -11.233 -31.564 1.00 98.00 83 PHE A C 1
ATOM 603 O O . PHE A 1 83 ? 25.816 -11.085 -31.261 1.00 98.00 83 PHE A O 1
ATOM 610 N N . PHE A 1 84 ? 24.237 -11.227 -32.842 1.00 97.75 84 PHE A N 1
ATOM 611 C CA . PHE A 1 84 ? 25.187 -11.084 -33.954 1.00 97.75 84 PHE A CA 1
ATOM 612 C C . PHE A 1 84 ? 25.852 -9.702 -34.018 1.00 97.75 84 PHE A C 1
ATOM 614 O O . PHE A 1 84 ? 26.948 -9.577 -34.561 1.00 97.75 84 PHE A O 1
ATOM 621 N N . LEU A 1 85 ? 25.229 -8.680 -33.430 1.00 97.19 85 LEU A N 1
ATOM 622 C CA . LEU A 1 85 ? 25.816 -7.354 -33.228 1.00 97.19 85 LEU A CA 1
ATOM 623 C C . LEU A 1 85 ? 26.760 -7.286 -32.011 1.00 97.19 85 LEU A C 1
ATOM 625 O O . LEU A 1 85 ? 27.361 -6.240 -31.767 1.00 97.19 85 LEU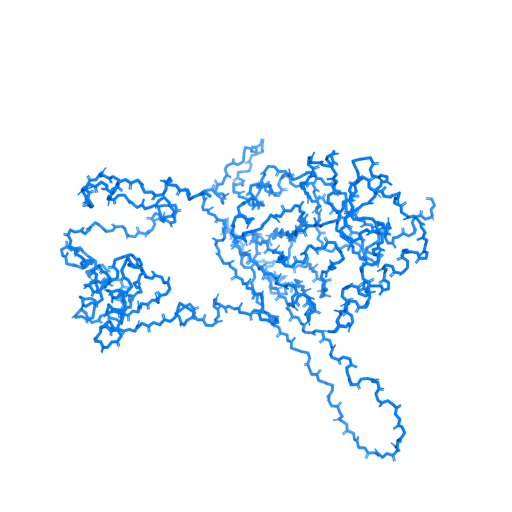 A O 1
ATOM 629 N N . GLY A 1 86 ? 26.921 -8.382 -31.262 1.00 94.19 86 GLY A N 1
ATOM 630 C CA . GLY A 1 86 ? 27.796 -8.463 -30.093 1.00 94.19 86 GLY A CA 1
ATOM 631 C C . GLY A 1 86 ? 27.209 -7.844 -28.822 1.00 94.19 86 GLY A C 1
ATOM 632 O O . GLY A 1 86 ? 27.975 -7.459 -27.937 1.00 94.19 86 GLY A O 1
ATOM 633 N N . LEU A 1 87 ? 25.881 -7.715 -28.743 1.00 95.88 87 LEU A N 1
ATOM 634 C CA . LEU A 1 87 ? 25.175 -7.275 -27.541 1.00 95.88 87 LEU A CA 1
ATOM 635 C C . LEU A 1 87 ? 24.851 -8.469 -26.637 1.00 95.88 87 LEU A C 1
ATOM 637 O O . LEU A 1 87 ? 24.462 -9.537 -27.110 1.00 95.88 87 LEU A O 1
ATOM 641 N N . ASP A 1 88 ? 24.929 -8.257 -25.329 1.00 92.62 88 ASP A N 1
ATOM 642 C CA . ASP A 1 88 ? 24.440 -9.195 -24.327 1.00 92.62 88 ASP A CA 1
ATOM 643 C C . ASP A 1 88 ? 22.910 -9.138 -24.282 1.00 92.62 88 ASP A C 1
ATOM 645 O O . ASP A 1 88 ? 22.318 -8.097 -23.980 1.00 92.62 88 ASP A O 1
ATOM 649 N N . VAL A 1 89 ? 22.259 -10.259 -24.587 1.00 97.38 89 VAL A N 1
ATOM 650 C CA . VAL A 1 89 ? 20.796 -10.343 -24.660 1.00 97.38 89 VAL A CA 1
ATOM 651 C C . VAL A 1 89 ? 20.234 -10.992 -23.405 1.00 97.38 89 VAL A C 1
ATOM 653 O O . VAL A 1 89 ? 20.605 -12.110 -23.041 1.00 97.38 89 VAL A O 1
ATOM 656 N N . ILE A 1 90 ? 19.275 -10.311 -22.784 1.00 96.12 90 ILE A N 1
ATOM 657 C CA . ILE A 1 90 ? 18.535 -10.793 -21.620 1.00 96.12 90 ILE A CA 1
ATOM 658 C C . ILE A 1 90 ? 17.036 -10.760 -21.934 1.00 96.12 90 ILE A C 1
ATOM 660 O O . ILE A 1 90 ? 16.516 -9.771 -22.448 1.00 96.12 90 ILE A O 1
ATOM 664 N N . VAL A 1 91 ? 16.322 -11.837 -21.612 1.00 96.69 91 VAL A N 1
ATOM 665 C CA . VAL A 1 91 ? 14.872 -11.952 -21.816 1.00 96.69 91 VAL A CA 1
ATOM 666 C C . VAL A 1 91 ? 14.203 -12.390 -20.507 1.00 96.69 91 VAL A C 1
ATOM 668 O O . VAL A 1 91 ? 14.366 -13.549 -20.112 1.00 96.69 91 VAL A O 1
ATOM 671 N N . PRO A 1 92 ? 13.436 -11.508 -19.834 1.00 93.75 92 PRO A N 1
ATOM 672 C CA . PRO A 1 92 ? 12.619 -11.888 -18.689 1.00 93.75 92 PRO A CA 1
ATOM 673 C C . PRO A 1 92 ? 11.432 -12.718 -19.171 1.00 93.75 92 PRO A C 1
ATOM 675 O O . PRO A 1 92 ? 10.585 -12.210 -19.909 1.00 93.75 92 PRO A O 1
ATOM 678 N N . TYR A 1 93 ? 11.355 -13.975 -18.744 1.00 86.38 93 TYR A N 1
ATOM 679 C CA . TYR A 1 93 ? 10.331 -14.921 -19.189 1.00 86.38 93 TYR A CA 1
ATOM 680 C C . TYR A 1 93 ? 8.907 -14.386 -18.971 1.00 86.38 93 TYR A C 1
ATOM 682 O O . TYR A 1 93 ? 8.068 -14.461 -19.865 1.00 86.38 93 TYR A O 1
ATOM 690 N N . GLU A 1 94 ? 8.645 -13.776 -17.815 1.00 88.75 94 GLU A N 1
ATOM 691 C CA . GLU A 1 94 ? 7.339 -13.226 -17.438 1.00 88.75 94 GLU A CA 1
ATOM 692 C C . GLU A 1 94 ? 6.962 -11.954 -18.210 1.00 88.75 94 GLU A C 1
ATOM 694 O O . GLU A 1 94 ? 5.793 -11.574 -18.238 1.00 88.75 94 GLU A O 1
ATOM 699 N N . CYS A 1 95 ? 7.932 -11.291 -18.844 1.00 93.50 95 CYS A N 1
ATOM 700 C CA . CYS A 1 95 ? 7.727 -10.040 -19.576 1.00 93.50 95 CYS A CA 1
ATOM 701 C C . CYS A 1 95 ? 7.600 -10.242 -21.089 1.00 93.50 95 CYS A C 1
ATOM 703 O O . CYS A 1 95 ? 7.542 -9.260 -21.836 1.00 93.50 95 CYS A O 1
ATOM 705 N N . VAL A 1 96 ? 7.564 -11.494 -21.555 1.00 95.38 96 VAL A N 1
ATOM 706 C CA . VAL A 1 96 ? 7.383 -11.822 -22.969 1.00 95.38 96 VAL A CA 1
ATOM 707 C C . VAL A 1 96 ? 6.186 -12.735 -23.196 1.00 95.38 96 VAL A C 1
ATOM 709 O O . VAL A 1 96 ? 5.929 -13.659 -22.436 1.00 95.38 96 VAL A O 1
ATOM 712 N N . GLY A 1 97 ? 5.434 -12.496 -24.271 1.00 91.38 97 GLY A N 1
ATOM 713 C CA . GLY A 1 97 ? 4.170 -13.197 -24.519 1.00 91.38 97 GLY A CA 1
ATOM 714 C C . GLY A 1 97 ? 3.992 -13.678 -25.955 1.00 91.38 97 GLY A C 1
ATOM 715 O O . GLY A 1 97 ? 4.525 -13.103 -26.901 1.00 91.38 97 GLY A O 1
ATOM 716 N N . HIS A 1 98 ? 3.211 -14.741 -26.148 1.00 91.75 98 HIS A N 1
ATOM 717 C CA . HIS A 1 98 ? 2.687 -15.152 -27.455 1.00 91.75 98 HIS A CA 1
ATOM 718 C C . HIS A 1 98 ? 1.330 -15.829 -27.259 1.00 91.75 98 HIS A C 1
ATOM 720 O O . HIS A 1 98 ? 1.143 -16.586 -26.313 1.00 91.75 98 HIS A O 1
ATOM 726 N N . ASN A 1 99 ? 0.408 -15.655 -28.204 1.00 88.75 99 ASN A N 1
ATOM 727 C CA . ASN A 1 99 ? -0.904 -16.320 -28.190 1.00 88.75 99 ASN A CA 1
ATOM 728 C C . ASN A 1 99 ? -0.861 -17.851 -28.421 1.00 88.75 99 ASN A C 1
ATOM 730 O O . ASN A 1 99 ? -1.900 -18.491 -28.529 1.00 88.75 99 ASN A O 1
ATOM 734 N N . ASN A 1 100 ? 0.328 -18.447 -28.551 1.00 89.75 100 ASN A N 1
ATOM 735 C CA . ASN A 1 100 ? 0.516 -19.871 -28.794 1.00 89.75 100 ASN A CA 1
ATOM 736 C C . ASN A 1 100 ? 1.674 -20.353 -27.921 1.00 89.75 100 ASN A C 1
ATOM 738 O O . ASN A 1 100 ? 2.832 -20.012 -28.169 1.00 89.75 100 ASN A O 1
ATOM 742 N N . MET A 1 101 ? 1.345 -21.159 -26.912 1.00 84.75 101 MET A N 1
ATOM 743 C CA . MET A 1 101 ? 2.304 -21.600 -25.901 1.00 84.75 101 MET A CA 1
ATOM 744 C C . MET A 1 101 ? 3.435 -22.450 -26.492 1.00 84.75 101 MET A C 1
ATOM 746 O O . MET A 1 101 ? 4.588 -22.297 -26.109 1.00 84.75 101 MET A O 1
ATOM 750 N N . HIS A 1 102 ? 3.147 -23.297 -27.483 1.00 86.06 102 HIS A N 1
ATOM 751 C CA . HIS A 1 102 ? 4.182 -24.111 -28.124 1.00 86.06 102 HIS A CA 1
ATOM 752 C C . HIS A 1 102 ? 5.222 -23.241 -28.847 1.00 86.06 102 HIS A C 1
ATOM 754 O O . HIS A 1 102 ? 6.427 -23.433 -28.682 1.00 86.06 102 HIS A O 1
ATOM 760 N N . LYS A 1 103 ? 4.764 -22.234 -29.603 1.00 91.19 103 LYS A N 1
ATOM 761 C CA . LYS A 1 103 ? 5.651 -21.245 -30.238 1.00 91.19 103 LYS A CA 1
ATOM 762 C C . LYS A 1 103 ? 6.425 -20.437 -29.196 1.00 91.19 103 LYS A C 1
ATOM 764 O O . LYS A 1 103 ? 7.621 -20.226 -29.373 1.00 91.19 103 LYS A O 1
ATOM 769 N N . HIS A 1 104 ? 5.770 -20.032 -28.108 1.00 92.81 104 HIS A N 1
ATOM 770 C CA . HIS A 1 104 ? 6.419 -19.315 -27.013 1.00 92.81 104 HIS A CA 1
ATOM 771 C C . HIS A 1 104 ? 7.581 -20.112 -26.409 1.00 92.81 104 HIS A C 1
ATOM 773 O O . HIS A 1 104 ? 8.708 -19.622 -26.380 1.00 92.81 104 HIS A O 1
ATOM 779 N N . MET A 1 105 ? 7.327 -21.365 -26.024 1.00 83.44 105 MET A N 1
ATOM 780 C CA . MET A 1 105 ? 8.336 -22.255 -25.445 1.00 83.44 105 MET A CA 1
ATOM 781 C C . MET A 1 105 ? 9.497 -22.507 -26.404 1.00 83.44 105 MET A C 1
ATOM 783 O O . MET A 1 105 ? 10.655 -22.462 -25.995 1.00 83.44 105 MET A O 1
ATOM 787 N N . LYS A 1 106 ? 9.211 -22.705 -27.698 1.00 91.69 106 LYS A N 1
ATOM 788 C CA . LYS A 1 106 ? 10.257 -22.864 -28.713 1.00 91.69 106 LYS A CA 1
ATOM 789 C C . LYS A 1 106 ? 11.123 -21.608 -28.839 1.00 91.69 106 LYS A C 1
ATOM 791 O O . LYS A 1 106 ? 12.334 -21.732 -28.956 1.00 91.69 106 LYS A O 1
ATOM 796 N N . ALA A 1 107 ? 10.530 -20.414 -28.785 1.00 94.69 107 ALA A N 1
ATOM 797 C CA . ALA A 1 107 ? 11.280 -19.159 -28.818 1.00 94.69 107 ALA A CA 1
ATOM 798 C C . ALA A 1 107 ? 12.224 -19.034 -27.616 1.00 94.69 107 ALA A C 1
ATOM 800 O O . ALA A 1 107 ? 13.412 -18.784 -27.800 1.00 94.69 107 ALA A O 1
ATOM 801 N N . MET A 1 108 ? 11.707 -19.260 -26.404 1.00 94.75 108 MET A N 1
ATOM 802 C CA . MET A 1 108 ? 12.493 -19.181 -25.168 1.00 94.75 108 MET A CA 1
ATOM 803 C C . MET A 1 108 ? 13.627 -20.208 -25.157 1.00 94.75 108 MET A C 1
ATOM 805 O O . MET A 1 108 ? 14.769 -19.880 -24.836 1.00 94.75 108 MET A O 1
ATOM 809 N N . HIS A 1 109 ? 13.347 -21.440 -25.585 1.00 86.81 109 HIS A N 1
ATOM 810 C CA . HIS A 1 109 ? 14.372 -22.470 -25.710 1.00 86.81 109 HIS A CA 1
ATOM 811 C C . HIS A 1 109 ? 15.462 -22.073 -26.716 1.00 86.81 109 HIS A C 1
ATOM 813 O O . HIS A 1 109 ? 16.644 -22.138 -26.392 1.00 86.81 109 HIS A O 1
ATOM 819 N N . THR A 1 110 ? 15.092 -21.589 -27.905 1.00 95.75 110 THR A N 1
ATOM 820 C CA . THR A 1 110 ? 16.072 -21.146 -28.908 1.00 95.75 110 THR A CA 1
ATOM 821 C C . THR A 1 110 ? 16.926 -19.984 -28.398 1.00 95.75 110 THR A C 1
ATOM 823 O O . THR A 1 110 ? 18.144 -20.033 -28.541 1.00 95.75 110 THR A O 1
ATOM 826 N N . ILE A 1 111 ? 16.315 -18.965 -27.781 1.00 97.62 111 ILE A N 1
ATOM 827 C CA . ILE A 1 111 ? 17.046 -17.807 -27.245 1.00 97.62 111 ILE A CA 1
ATOM 828 C C . ILE A 1 111 ? 18.031 -18.257 -26.167 1.00 97.62 111 ILE A C 1
ATOM 830 O O . ILE A 1 111 ? 19.213 -17.962 -26.291 1.00 97.62 111 ILE A O 1
ATOM 834 N N . SER A 1 112 ? 17.565 -19.019 -25.171 1.00 90.94 112 SER A N 1
ATOM 835 C CA . SER A 1 112 ? 18.412 -19.509 -24.070 1.00 90.94 112 SER A CA 1
ATOM 836 C C . SER A 1 112 ? 19.554 -20.420 -24.521 1.00 90.94 112 SER A C 1
ATOM 838 O O . SER A 1 112 ? 20.573 -20.503 -23.844 1.00 90.94 112 SER A O 1
ATOM 840 N N . THR A 1 113 ? 19.388 -21.109 -25.653 1.00 92.62 113 THR A N 1
ATOM 841 C CA . THR A 1 113 ? 20.410 -22.017 -26.183 1.00 92.62 113 THR A CA 1
ATOM 842 C C . THR A 1 113 ? 21.467 -21.277 -27.001 1.00 92.62 113 THR A C 1
ATOM 844 O O . THR A 1 113 ? 22.636 -21.645 -26.945 1.00 92.62 113 THR A O 1
ATOM 847 N N . TRP A 1 114 ? 21.071 -20.260 -27.775 1.00 95.88 114 TRP A N 1
ATOM 848 C CA . TRP A 1 114 ? 21.930 -19.713 -28.833 1.00 95.88 114 TRP A CA 1
ATOM 849 C C . TRP A 1 114 ? 22.190 -18.214 -28.758 1.00 95.88 114 TRP A C 1
ATOM 851 O O . TRP A 1 114 ? 23.255 -17.781 -29.183 1.00 95.88 114 TRP A O 1
ATOM 861 N N . TYR A 1 115 ? 21.228 -17.421 -28.287 1.00 96.50 115 TYR A N 1
ATOM 862 C CA . TYR A 1 115 ? 21.225 -15.975 -28.534 1.00 96.50 115 TYR A CA 1
ATOM 863 C C . TYR A 1 115 ? 21.282 -15.121 -27.270 1.00 96.50 115 TYR A C 1
ATOM 865 O O . TYR A 1 115 ? 21.550 -13.930 -27.369 1.00 96.50 115 TYR A O 1
ATOM 873 N N . GLY A 1 116 ? 21.039 -15.681 -26.086 1.00 92.94 116 GLY A N 1
ATOM 874 C CA . GLY A 1 116 ? 21.103 -14.916 -24.847 1.00 92.94 116 GLY A CA 1
ATOM 875 C C . GLY A 1 116 ? 20.611 -15.677 -23.629 1.00 92.94 116 GLY A C 1
ATOM 876 O O . GLY A 1 116 ? 20.437 -16.893 -23.650 1.00 92.94 116 GLY A O 1
ATOM 877 N N . HIS A 1 117 ? 20.348 -14.937 -22.560 1.00 90.00 117 HIS A N 1
ATOM 878 C CA . HIS A 1 117 ? 19.863 -15.485 -21.303 1.00 90.00 117 HIS A CA 1
ATOM 879 C C . HIS A 1 117 ? 18.356 -15.286 -21.178 1.00 90.00 117 HIS A C 1
ATOM 881 O O . HIS A 1 117 ? 17.870 -14.158 -21.133 1.00 90.00 117 HIS A O 1
ATOM 887 N N . VAL A 1 118 ? 17.615 -16.391 -21.086 1.00 92.44 118 VAL A N 1
ATOM 888 C CA . VAL A 1 118 ? 16.223 -16.364 -20.623 1.00 92.44 118 VAL A CA 1
ATOM 889 C C . VAL A 1 118 ? 16.228 -16.626 -19.129 1.00 92.44 118 VAL A C 1
ATOM 891 O O . VAL A 1 118 ? 16.768 -17.637 -18.677 1.00 92.44 118 VAL A O 1
ATOM 894 N N . CYS A 1 119 ? 15.640 -15.721 -18.362 1.00 83.50 119 CYS A N 1
ATOM 895 C CA . CYS A 1 119 ? 15.623 -15.818 -16.913 1.00 83.50 119 CYS A CA 1
ATOM 896 C C . CYS A 1 119 ? 14.325 -15.261 -16.331 1.00 83.50 119 CYS A C 1
ATOM 898 O O . CYS A 1 119 ? 13.525 -14.638 -17.026 1.00 83.50 119 CYS A O 1
ATOM 900 N N . HIS A 1 120 ? 14.104 -15.518 -15.046 1.00 79.75 120 HIS A N 1
ATOM 901 C CA . HIS A 1 120 ? 12.993 -14.916 -14.318 1.00 79.75 120 HIS A CA 1
ATOM 902 C C . HIS A 1 120 ? 13.250 -13.422 -14.121 1.00 79.75 120 HIS A C 1
ATOM 904 O O . HIS A 1 120 ? 14.387 -13.035 -13.831 1.00 79.75 120 HIS A O 1
ATOM 910 N N . LEU A 1 121 ? 12.208 -12.594 -14.223 1.00 78.75 121 LEU A N 1
ATOM 911 C CA . LEU A 1 121 ? 12.282 -11.142 -14.025 1.00 78.75 121 LEU A CA 1
ATOM 912 C C . LEU A 1 121 ? 13.056 -10.770 -12.752 1.00 78.75 121 LEU A C 1
ATOM 914 O O . LEU A 1 121 ? 13.926 -9.901 -12.790 1.00 78.75 121 LEU A O 1
ATOM 918 N N . GLU A 1 122 ? 12.811 -11.498 -11.662 1.00 62.19 122 GLU A N 1
ATOM 919 C CA . GLU A 1 122 ? 13.465 -11.324 -10.358 1.00 62.19 122 GLU A CA 1
ATOM 920 C C . GLU A 1 122 ? 15.001 -11.393 -10.412 1.00 62.19 122 GLU A C 1
ATOM 922 O O . GLU A 1 122 ? 15.686 -10.782 -9.597 1.00 62.19 122 GLU A O 1
ATOM 927 N N . SER A 1 123 ? 15.569 -12.128 -11.368 1.00 65.56 123 SER A N 1
ATOM 928 C CA . SER A 1 123 ? 17.024 -12.243 -11.525 1.00 65.56 123 SER A CA 1
ATOM 929 C C . SER A 1 123 ? 17.662 -11.030 -12.210 1.00 65.56 123 SER A C 1
ATOM 931 O O . SER A 1 123 ? 18.852 -10.795 -12.024 1.00 65.56 123 SER A O 1
ATOM 933 N N . ILE A 1 124 ? 16.878 -10.255 -12.969 1.00 72.44 124 ILE A N 1
ATOM 934 C CA . ILE A 1 124 ? 17.336 -9.098 -13.756 1.00 72.44 124 ILE A CA 1
ATOM 935 C C . ILE A 1 124 ? 17.239 -7.829 -12.926 1.00 72.44 124 ILE A C 1
ATOM 937 O O . ILE A 1 124 ? 18.185 -7.055 -12.840 1.00 72.44 124 ILE A O 1
ATOM 941 N N . ILE A 1 125 ? 16.093 -7.641 -12.273 1.00 64.19 125 ILE A N 1
ATOM 942 C CA . ILE A 1 125 ? 15.879 -6.524 -11.350 1.00 64.19 125 ILE A CA 1
ATOM 943 C C . ILE A 1 125 ? 16.665 -6.732 -10.035 1.00 64.19 125 ILE A C 1
ATOM 945 O O . ILE A 1 125 ? 16.715 -5.860 -9.176 1.00 64.19 125 ILE A O 1
ATOM 949 N N . GLY A 1 126 ? 17.322 -7.887 -9.888 1.00 43.28 126 GLY A N 1
ATOM 950 C CA . GLY A 1 126 ? 17.998 -8.323 -8.678 1.00 43.28 126 GLY A CA 1
ATOM 951 C C . GLY A 1 126 ? 17.006 -8.843 -7.635 1.00 43.28 126 GLY A C 1
ATOM 952 O O . GLY A 1 126 ? 15.857 -8.399 -7.546 1.00 43.28 126 GLY A O 1
ATOM 953 N N . LYS A 1 127 ? 17.487 -9.728 -6.747 1.00 39.59 127 LYS A N 1
ATOM 954 C CA . LYS A 1 127 ? 16.771 -10.084 -5.499 1.00 39.59 127 LYS A CA 1
ATOM 955 C C . LYS A 1 127 ? 16.435 -8.850 -4.643 1.00 39.59 127 LYS A C 1
ATOM 957 O O . LYS A 1 127 ? 15.641 -8.949 -3.710 1.00 39.59 127 LYS A O 1
ATOM 962 N N . ASP A 1 128 ? 17.027 -7.710 -4.994 1.00 40.59 128 ASP A N 1
ATOM 963 C CA . ASP A 1 128 ? 16.856 -6.413 -4.370 1.00 40.59 128 ASP A CA 1
ATOM 964 C C . ASP A 1 128 ? 15.774 -5.510 -5.008 1.00 40.59 128 ASP A C 1
ATOM 966 O O . ASP A 1 128 ? 15.548 -4.405 -4.544 1.00 40.59 128 ASP A O 1
ATOM 970 N N . LEU A 1 129 ? 15.040 -5.941 -6.041 1.00 42.56 129 LEU A N 1
ATOM 971 C CA . LEU A 1 129 ? 13.811 -5.237 -6.478 1.00 42.56 129 LEU A CA 1
ATOM 972 C C . LEU A 1 129 ? 12.559 -6.114 -6.372 1.00 42.56 129 LEU A C 1
ATOM 974 O O . LEU A 1 129 ? 11.456 -5.595 -6.225 1.00 42.56 129 LEU A O 1
ATOM 978 N N . ALA A 1 130 ? 12.725 -7.437 -6.300 1.00 44.09 130 ALA A N 1
ATOM 979 C CA . ALA A 1 130 ? 11.765 -8.332 -5.658 1.00 44.09 130 ALA A CA 1
ATOM 980 C C . ALA A 1 130 ? 12.138 -8.505 -4.177 1.00 44.09 130 ALA A C 1
ATOM 982 O O . ALA A 1 130 ? 12.334 -9.620 -3.695 1.00 44.09 130 ALA A O 1
ATOM 983 N N . HIS A 1 131 ? 12.305 -7.403 -3.440 1.00 56.06 131 HIS A N 1
ATOM 984 C CA . HIS A 1 131 ? 12.569 -7.510 -2.014 1.00 56.06 131 HIS A CA 1
ATOM 985 C C . HIS A 1 131 ? 11.338 -8.090 -1.318 1.00 56.06 131 HIS A C 1
ATOM 987 O O . HIS A 1 131 ? 10.364 -7.398 -1.020 1.00 56.06 131 HIS A O 1
ATOM 993 N N . ILE A 1 132 ? 11.403 -9.386 -1.049 1.00 67.06 132 ILE A N 1
ATOM 994 C CA . ILE A 1 132 ? 10.510 -10.041 -0.118 1.00 67.06 132 ILE A CA 1
ATOM 995 C C . ILE A 1 132 ? 10.928 -9.592 1.285 1.00 67.06 132 ILE A C 1
ATOM 997 O O . ILE A 1 132 ? 11.948 -10.020 1.832 1.00 67.06 132 ILE A O 1
ATOM 1001 N N . TYR A 1 133 ? 10.145 -8.694 1.864 1.00 86.19 133 TYR A N 1
ATOM 1002 C CA . TYR A 1 133 ? 10.380 -8.160 3.195 1.00 86.19 133 TYR A CA 1
ATOM 1003 C C . TYR A 1 133 ? 9.670 -8.982 4.269 1.00 86.19 133 TYR A C 1
ATOM 1005 O O . TYR A 1 133 ? 8.688 -9.691 4.027 1.00 86.19 133 TYR A O 1
ATOM 1013 N N . GLY A 1 134 ? 10.179 -8.862 5.491 1.00 89.81 134 GLY A N 1
ATOM 1014 C CA . GLY A 1 134 ? 9.566 -9.432 6.676 1.00 89.81 134 GLY A CA 1
ATOM 1015 C C . GLY A 1 134 ? 9.436 -10.953 6.612 1.00 89.81 134 GLY A C 1
ATOM 1016 O O . GLY A 1 134 ? 10.425 -11.686 6.647 1.00 89.81 134 GLY A O 1
ATOM 1017 N N . ALA A 1 135 ? 8.195 -11.438 6.607 1.00 88.88 135 ALA A N 1
ATOM 1018 C CA . ALA A 1 135 ? 7.852 -12.853 6.735 1.00 88.88 135 ALA A CA 1
ATOM 1019 C C . ALA A 1 135 ? 7.698 -13.607 5.405 1.00 88.88 135 ALA A C 1
ATOM 1021 O O . ALA A 1 135 ? 7.309 -14.783 5.428 1.00 88.88 135 ALA A O 1
ATOM 1022 N N . GLY A 1 136 ? 7.977 -12.962 4.272 1.00 85.75 136 GLY A N 1
ATOM 1023 C CA . GLY A 1 136 ? 7.819 -13.589 2.960 1.00 85.75 136 GLY A CA 1
ATOM 1024 C C . GLY A 1 136 ? 6.727 -12.978 2.079 1.00 85.75 136 GLY A C 1
ATOM 1025 O O . GLY A 1 136 ? 6.628 -13.328 0.911 1.00 85.75 136 GLY A O 1
ATOM 1026 N N . ASP A 1 137 ? 5.884 -12.118 2.646 1.00 86.38 137 ASP A N 1
ATOM 1027 C CA . ASP A 1 137 ? 4.612 -11.668 2.066 1.00 86.38 137 ASP A CA 1
ATOM 1028 C C . ASP A 1 137 ? 4.527 -10.145 1.882 1.00 86.38 137 ASP A C 1
ATOM 1030 O O . ASP A 1 137 ? 3.452 -9.623 1.602 1.00 86.38 137 ASP A O 1
ATOM 1034 N N . SER A 1 138 ? 5.639 -9.426 2.053 1.00 90.31 138 SER A N 1
ATOM 1035 C CA . SER A 1 138 ? 5.697 -7.970 1.879 1.00 90.31 138 SER A CA 1
ATOM 1036 C C . SER A 1 138 ? 6.644 -7.579 0.753 1.00 90.31 138 SER A C 1
ATOM 1038 O O . SER A 1 138 ? 7.666 -8.233 0.563 1.00 90.31 138 SER A O 1
ATOM 1040 N N . ARG A 1 139 ? 6.331 -6.499 0.031 1.00 87.44 139 ARG A N 1
ATOM 1041 C CA . ARG A 1 139 ? 7.122 -6.003 -1.108 1.00 87.44 139 ARG A CA 1
ATOM 1042 C C . ARG A 1 139 ? 7.083 -4.482 -1.219 1.00 87.44 139 ARG A C 1
ATOM 1044 O O . ARG A 1 139 ? 6.118 -3.855 -0.786 1.00 87.44 139 ARG A O 1
ATOM 1051 N N . LEU A 1 140 ? 8.107 -3.898 -1.833 1.00 86.88 140 LEU A N 1
ATOM 1052 C CA . LEU A 1 140 ? 8.156 -2.479 -2.187 1.00 86.88 140 LEU A CA 1
ATOM 1053 C C . LEU A 1 140 ? 7.958 -2.336 -3.696 1.00 86.88 140 LEU A C 1
ATOM 1055 O O . LEU A 1 140 ? 8.632 -3.003 -4.473 1.00 86.88 140 LEU A O 1
ATOM 1059 N N . VAL A 1 141 ? 7.023 -1.483 -4.101 1.00 81.38 141 VAL A N 1
ATOM 1060 C CA . VAL A 1 141 ? 6.766 -1.148 -5.504 1.00 81.38 141 VAL A CA 1
ATOM 1061 C C . VAL A 1 141 ? 7.185 0.300 -5.729 1.00 81.38 141 VAL A C 1
ATOM 1063 O O . VAL A 1 141 ? 6.828 1.174 -4.942 1.00 81.38 141 VAL A O 1
ATOM 1066 N N . HIS A 1 142 ? 7.941 0.560 -6.789 1.00 80.88 142 HIS A N 1
ATOM 1067 C CA . HIS A 1 142 ? 8.399 1.901 -7.156 1.00 80.88 142 HIS A CA 1
ATOM 1068 C C . HIS A 1 142 ? 7.541 2.485 -8.278 1.00 80.88 142 HIS A C 1
ATOM 1070 O O . HIS A 1 142 ? 6.931 1.741 -9.042 1.00 80.88 142 HIS A O 1
ATOM 1076 N N . ASN A 1 143 ? 7.533 3.815 -8.389 1.00 78.25 143 ASN A N 1
ATOM 1077 C CA . ASN A 1 143 ? 6.852 4.565 -9.447 1.00 78.25 143 ASN A CA 1
ATOM 1078 C C . ASN A 1 143 ? 5.362 4.213 -9.583 1.00 78.25 143 ASN A C 1
ATOM 1080 O O . ASN A 1 143 ? 4.854 3.980 -10.676 1.00 78.25 143 ASN A O 1
ATOM 1084 N N . VAL A 1 144 ? 4.667 4.137 -8.447 1.00 79.50 144 VAL A N 1
ATOM 1085 C CA . VAL A 1 144 ? 3.314 3.562 -8.375 1.00 79.50 144 VAL A CA 1
ATOM 1086 C C . VAL A 1 144 ? 2.268 4.488 -8.990 1.00 79.50 144 VAL A C 1
ATOM 1088 O O . VAL A 1 144 ? 1.328 4.015 -9.626 1.00 79.50 144 VAL A O 1
ATOM 1091 N N . MET A 1 145 ? 2.411 5.799 -8.800 1.00 83.31 145 MET A N 1
ATOM 1092 C CA . MET A 1 145 ? 1.534 6.808 -9.388 1.00 83.31 145 MET A CA 1
ATOM 1093 C C . MET A 1 145 ? 2.006 7.169 -10.802 1.00 83.31 145 MET A C 1
ATOM 1095 O O . MET A 1 145 ? 3.189 7.482 -10.971 1.00 83.31 145 MET A O 1
ATOM 1099 N N . PRO A 1 146 ? 1.102 7.182 -11.798 1.00 79.25 146 PRO A N 1
ATOM 1100 C CA . PRO A 1 146 ? 1.419 7.590 -13.159 1.00 79.25 146 PRO A CA 1
ATOM 1101 C C . PRO A 1 146 ? 1.740 9.094 -13.240 1.00 79.25 146 PRO A C 1
ATOM 1103 O O . PRO A 1 146 ? 1.231 9.877 -12.428 1.00 79.25 146 PRO A O 1
ATOM 1106 N N . PRO A 1 147 ? 2.501 9.536 -14.263 1.00 76.12 147 PRO A N 1
ATOM 1107 C CA . PRO A 1 147 ? 2.841 10.948 -14.459 1.00 76.12 147 PRO A CA 1
ATOM 1108 C C . PRO A 1 147 ? 1.627 11.887 -14.500 1.00 76.12 147 PRO A C 1
ATOM 1110 O O . PRO A 1 147 ? 1.698 13.011 -14.009 1.00 76.12 147 PRO A O 1
ATOM 1113 N N . SER A 1 148 ? 0.493 11.417 -15.031 1.00 77.62 148 SER A N 1
ATOM 1114 C CA . SER A 1 148 ? -0.762 12.177 -15.088 1.00 77.62 148 SER A CA 1
ATOM 1115 C C . SER A 1 148 ? -1.316 12.549 -13.709 1.00 77.62 148 SER A C 1
ATOM 1117 O O . SER A 1 148 ? -1.894 13.623 -13.561 1.00 77.62 148 SER A O 1
ATOM 1119 N N . LEU A 1 149 ? -1.125 11.693 -12.698 1.00 76.81 149 LEU A N 1
ATOM 1120 C CA . LEU A 1 149 ? -1.499 11.987 -11.313 1.00 76.81 149 LEU A CA 1
ATOM 1121 C C . LEU A 1 149 ? -0.412 12.792 -10.597 1.00 76.81 149 LEU A C 1
ATOM 1123 O O . LEU A 1 149 ? -0.734 13.699 -9.836 1.00 76.81 149 LEU A O 1
ATOM 1127 N N . LEU A 1 150 ? 0.868 12.505 -10.854 1.00 77.62 150 LEU A N 1
ATOM 1128 C CA . LEU A 1 150 ? 1.980 13.233 -10.233 1.00 77.62 150 LEU A CA 1
ATOM 1129 C C . LEU A 1 150 ? 1.991 14.720 -10.602 1.00 77.62 150 LEU A C 1
ATOM 1131 O O . LEU A 1 150 ? 2.214 15.549 -9.725 1.00 77.62 150 LEU A O 1
ATOM 1135 N N . ASN A 1 151 ? 1.697 15.045 -11.863 1.00 75.44 151 ASN A N 1
ATOM 1136 C CA . ASN A 1 151 ? 1.765 16.399 -12.419 1.00 75.44 151 ASN A CA 1
ATOM 1137 C C . ASN A 1 151 ? 0.410 17.124 -12.411 1.00 75.44 151 ASN A C 1
ATOM 1139 O O . ASN A 1 151 ? 0.171 18.017 -13.223 1.00 75.44 151 ASN A O 1
ATOM 1143 N N . MET A 1 152 ? -0.517 16.721 -11.538 1.00 71.19 152 MET A N 1
ATOM 1144 C CA . MET A 1 152 ? -1.828 17.359 -11.470 1.00 71.19 152 MET A CA 1
ATOM 1145 C C . MET A 1 152 ? -1.717 18.831 -11.041 1.00 71.19 152 MET A C 1
ATOM 1147 O O . MET A 1 152 ? -1.103 19.166 -10.025 1.00 71.19 152 MET A O 1
ATOM 1151 N N . ASN A 1 153 ? -2.340 19.715 -11.821 1.00 62.41 153 ASN A N 1
ATOM 1152 C CA . ASN A 1 153 ? -2.402 21.140 -11.522 1.00 62.41 153 ASN A CA 1
ATOM 1153 C C . ASN A 1 153 ? -3.490 21.391 -10.478 1.00 62.41 153 ASN A C 1
ATOM 1155 O O . ASN A 1 153 ? -4.677 21.242 -10.766 1.00 62.41 153 ASN A O 1
ATOM 1159 N N . THR A 1 154 ? -3.099 21.809 -9.279 1.00 55.72 154 THR A N 1
ATOM 1160 C CA . THR A 1 154 ? -4.036 22.352 -8.295 1.00 55.72 154 THR A CA 1
ATOM 1161 C C . THR A 1 154 ? -4.022 23.868 -8.375 1.00 55.72 154 THR A C 1
ATOM 1163 O O . THR A 1 154 ? -2.985 24.496 -8.170 1.00 55.72 154 THR A O 1
ATOM 1166 N N . THR A 1 155 ? -5.168 24.472 -8.676 1.00 50.44 155 THR A N 1
ATOM 1167 C CA . THR A 1 155 ? -5.363 25.924 -8.599 1.00 50.44 155 THR A CA 1
ATOM 1168 C C . THR A 1 155 ? -5.198 26.377 -7.149 1.00 50.44 155 THR A C 1
ATOM 1170 O O . THR A 1 155 ? -6.096 26.173 -6.338 1.00 50.44 155 THR A O 1
ATOM 1173 N N . SER A 1 156 ? -4.054 26.980 -6.821 1.00 47.09 156 SER A N 1
ATOM 1174 C CA . SER A 1 156 ? -3.860 27.727 -5.576 1.00 47.09 156 SER A CA 1
ATOM 1175 C C . SER A 1 156 ? -3.977 29.225 -5.855 1.00 47.09 156 SER A C 1
ATOM 1177 O O . SER A 1 156 ? -3.439 29.725 -6.841 1.00 47.09 156 SER A O 1
ATOM 1179 N N . THR A 1 157 ? -4.677 29.948 -4.983 1.00 46.81 157 THR A N 1
ATOM 1180 C CA . THR A 1 157 ? -4.854 31.411 -5.013 1.00 46.81 157 THR A CA 1
ATOM 1181 C C . THR A 1 157 ? -3.659 32.193 -4.448 1.00 46.81 157 THR A C 1
ATOM 1183 O O . THR A 1 157 ? -3.761 33.404 -4.265 1.00 46.81 157 THR A O 1
ATOM 1186 N N . THR A 1 158 ? -2.532 31.540 -4.152 1.00 48.44 158 THR A N 1
ATOM 1187 C CA . THR A 1 158 ? -1.326 32.175 -3.597 1.00 48.44 158 THR A CA 1
ATOM 1188 C C . THR A 1 158 ? -0.168 32.200 -4.597 1.00 48.44 158 THR A C 1
ATOM 1190 O O . THR A 1 158 ? -0.014 31.318 -5.433 1.00 48.44 158 THR A O 1
ATOM 1193 N N . THR A 1 159 ? 0.653 33.246 -4.507 1.00 47.12 159 THR A N 1
ATOM 1194 C CA . THR A 1 159 ? 1.739 33.646 -5.423 1.00 47.12 159 THR A CA 1
ATOM 1195 C C . THR A 1 159 ? 2.944 32.691 -5.517 1.00 47.12 159 THR A C 1
ATOM 1197 O O . THR A 1 159 ? 3.938 33.042 -6.145 1.00 47.12 159 THR A O 1
ATOM 1200 N N . GLU A 1 160 ? 2.862 31.480 -4.959 1.00 49.38 160 GLU A N 1
ATOM 1201 C CA . GLU A 1 160 ? 3.888 30.430 -5.048 1.00 49.38 160 GLU A CA 1
ATOM 1202 C C . GLU A 1 160 ? 3.279 29.174 -5.694 1.00 49.38 160 GLU A C 1
ATOM 1204 O O . GLU A 1 160 ? 2.401 28.521 -5.129 1.00 49.38 160 GLU A O 1
ATOM 1209 N N . THR A 1 161 ? 3.707 28.843 -6.917 1.00 49.12 161 THR A N 1
ATOM 1210 C CA . THR A 1 161 ? 3.147 27.732 -7.708 1.00 49.12 161 THR A CA 1
ATOM 1211 C C . THR A 1 161 ? 3.885 26.427 -7.435 1.00 49.12 161 THR A C 1
ATOM 1213 O O . THR A 1 161 ? 4.656 25.927 -8.249 1.00 49.12 161 THR A O 1
ATOM 1216 N N . HIS A 1 162 ? 3.620 25.830 -6.279 1.00 61.91 162 HIS A N 1
ATOM 1217 C CA . HIS A 1 162 ? 3.978 24.437 -6.056 1.00 61.91 162 HIS A CA 1
ATOM 1218 C C . HIS A 1 162 ? 2.911 23.527 -6.682 1.00 61.91 162 HIS A C 1
ATOM 1220 O O . HIS A 1 162 ? 1.774 23.473 -6.214 1.00 61.91 162 HIS A O 1
ATOM 1226 N N . THR A 1 163 ? 3.256 22.850 -7.778 1.00 65.88 163 THR A N 1
ATOM 1227 C CA . THR A 1 163 ? 2.343 21.975 -8.532 1.00 65.88 163 THR A CA 1
ATOM 1228 C C . THR A 1 163 ? 2.642 20.501 -8.264 1.00 65.88 163 THR A C 1
ATOM 1230 O O . THR A 1 163 ? 3.754 20.136 -7.884 1.00 65.88 163 THR A O 1
ATOM 1233 N N . GLY A 1 164 ? 1.632 19.646 -8.433 1.00 82.12 164 GLY A N 1
ATOM 1234 C CA . GLY A 1 164 ? 1.770 18.197 -8.329 1.00 82.12 164 GLY A CA 1
ATOM 1235 C C . GLY A 1 164 ? 1.169 17.563 -7.073 1.00 82.12 164 GLY A C 1
ATOM 1236 O O . GLY A 1 164 ? 0.768 18.225 -6.112 1.00 82.12 164 GLY A O 1
ATOM 1237 N N . LEU A 1 165 ? 1.108 16.230 -7.099 1.00 88.62 165 LEU A N 1
ATOM 1238 C CA . LEU A 1 165 ? 0.352 15.398 -6.154 1.00 88.62 165 LEU A CA 1
ATOM 1239 C C . LEU A 1 165 ? 0.714 15.639 -4.681 1.00 88.62 165 LEU A C 1
ATOM 1241 O O . LEU A 1 165 ? -0.159 15.630 -3.814 1.00 88.62 165 LEU A O 1
ATOM 1245 N N . PHE A 1 166 ? 1.999 15.860 -4.391 1.00 92.00 166 PHE A N 1
ATOM 1246 C CA . PHE A 1 166 ? 2.474 16.112 -3.031 1.00 92.00 166 PHE A CA 1
ATOM 1247 C C . PHE A 1 166 ? 1.835 17.372 -2.430 1.00 92.00 166 PHE A C 1
ATOM 1249 O O . PHE A 1 166 ? 1.293 17.333 -1.326 1.00 92.00 166 PHE A O 1
ATOM 1256 N N . TYR A 1 167 ? 1.860 18.482 -3.169 1.00 89.56 167 TYR A N 1
ATOM 1257 C CA . TYR A 1 167 ? 1.321 19.760 -2.706 1.00 89.56 167 TYR A CA 1
ATOM 1258 C C . TYR A 1 167 ? -0.205 19.770 -2.693 1.00 89.56 167 TYR A C 1
ATOM 1260 O O . TYR A 1 167 ? -0.796 20.314 -1.761 1.00 89.56 167 TYR A O 1
ATOM 1268 N N . ALA A 1 168 ? -0.830 19.084 -3.656 1.00 90.56 168 ALA A N 1
ATOM 1269 C CA . ALA A 1 168 ? -2.267 18.839 -3.668 1.00 90.56 168 ALA A CA 1
ATOM 1270 C C . ALA A 1 168 ? -2.731 18.191 -2.353 1.00 90.56 168 ALA A C 1
ATOM 1272 O O . ALA A 1 168 ? -3.611 18.717 -1.675 1.00 90.56 168 ALA A O 1
ATOM 1273 N N . LEU A 1 169 ? -2.070 17.105 -1.936 1.00 93.44 169 LEU A N 1
ATOM 1274 C CA . LEU A 1 169 ? -2.334 16.452 -0.652 1.00 93.44 169 LEU A CA 1
ATOM 1275 C C . LEU A 1 169 ? -2.035 17.363 0.536 1.00 93.44 169 LEU A C 1
ATOM 1277 O O . LEU A 1 169 ? -2.835 17.437 1.466 1.00 93.44 169 LEU A O 1
ATOM 1281 N N . LYS A 1 170 ? -0.888 18.054 0.521 1.00 93.00 170 LYS A N 1
ATOM 1282 C CA . LYS A 1 170 ? -0.482 18.937 1.621 1.00 93.00 170 LYS A CA 1
ATOM 1283 C C . LYS A 1 170 ? -1.521 20.022 1.898 1.00 93.00 170 LYS A C 1
ATOM 1285 O O . LYS A 1 170 ? -1.745 20.348 3.060 1.00 93.00 170 LYS A O 1
ATOM 1290 N N . HIS A 1 171 ? -2.145 20.552 0.852 1.00 91.75 171 HIS A N 1
ATOM 1291 C CA . HIS A 1 171 ? -3.175 21.578 0.955 1.00 91.75 171 HIS A CA 1
ATOM 1292 C C . HIS A 1 171 ? -4.561 21.008 1.298 1.00 91.75 171 HIS A C 1
ATOM 1294 O O . HIS A 1 171 ? -5.297 21.600 2.080 1.00 91.75 171 HIS A O 1
ATOM 1300 N N . GLU A 1 172 ? -4.941 19.875 0.704 1.00 92.94 172 GLU A N 1
ATOM 1301 C CA . GLU A 1 172 ? -6.288 19.303 0.827 1.00 92.94 172 GLU A CA 1
ATOM 1302 C C . GLU A 1 172 ? -6.532 18.589 2.171 1.00 92.94 172 GLU A C 1
ATOM 1304 O O . GLU A 1 172 ? -7.659 18.545 2.667 1.00 92.94 172 GLU A O 1
ATOM 1309 N N . VAL A 1 173 ? -5.484 18.027 2.776 1.00 95.81 173 VAL A N 1
ATOM 1310 C CA . VAL A 1 173 ? -5.592 17.247 4.014 1.00 95.81 173 VAL A CA 1
ATOM 1311 C C . VAL A 1 173 ? -5.697 18.159 5.242 1.00 95.81 173 VAL A C 1
ATOM 1313 O O . VAL A 1 173 ? -4.842 19.004 5.498 1.00 95.81 173 VAL A O 1
ATOM 1316 N N . ALA A 1 174 ? -6.721 17.928 6.069 1.00 95.25 174 ALA A N 1
ATOM 1317 C CA . ALA A 1 174 ? -6.915 18.611 7.349 1.00 95.25 174 ALA A CA 1
ATOM 1318 C C . ALA A 1 174 ? -5.996 18.032 8.446 1.00 95.25 174 ALA A C 1
ATOM 1320 O O . ALA A 1 174 ? -6.400 17.156 9.219 1.00 95.25 174 ALA A O 1
ATOM 1321 N N . TRP A 1 175 ? -4.749 18.507 8.485 1.00 95.19 175 TRP A N 1
ATOM 1322 C CA . TRP A 1 175 ? -3.704 18.067 9.415 1.00 95.19 175 TRP A CA 1
ATOM 1323 C C . TRP A 1 175 ? -4.041 18.332 10.888 1.00 95.19 175 TRP A C 1
ATOM 1325 O O . TRP A 1 175 ? -4.512 19.409 11.247 1.00 95.19 175 TRP A O 1
ATOM 1335 N N . GLN A 1 176 ? -3.748 17.355 11.747 1.00 91.50 176 GLN A N 1
ATOM 1336 C CA . GLN A 1 176 ? -3.982 17.400 13.191 1.00 91.50 176 GLN A CA 1
ATOM 1337 C C . GLN A 1 176 ? -2.763 16.922 13.971 1.00 91.50 176 GLN A C 1
ATOM 1339 O O . GLN A 1 176 ? -1.960 16.123 13.484 1.00 91.50 176 GLN A O 1
ATOM 1344 N N . GLU A 1 177 ? -2.665 17.375 15.214 1.00 88.19 177 GLU A N 1
ATOM 1345 C CA . GLU A 1 177 ? -1.791 16.762 16.207 1.00 88.19 177 GLU A CA 1
ATOM 1346 C C . GLU A 1 177 ? -2.484 15.547 16.832 1.00 88.19 177 GLU A C 1
ATOM 1348 O O . GLU A 1 177 ? -3.708 15.494 16.949 1.00 88.19 177 GLU A O 1
ATOM 1353 N N . MET A 1 178 ? -1.693 14.557 17.235 1.00 81.94 178 MET A N 1
ATOM 1354 C CA . MET A 1 178 ? -2.177 13.367 17.928 1.00 81.94 178 MET A CA 1
ATOM 1355 C C . MET A 1 178 ? -1.318 13.127 19.162 1.00 81.94 178 MET A C 1
ATOM 1357 O O . MET A 1 178 ? -0.100 13.295 19.114 1.00 81.94 178 MET A O 1
ATOM 1361 N N . PHE A 1 179 ? -1.943 12.698 20.255 1.00 78.31 179 PHE A N 1
ATOM 1362 C CA . PHE A 1 179 ? -1.271 12.412 21.517 1.00 78.31 179 PHE A CA 1
ATOM 1363 C C . PHE A 1 179 ? -1.222 10.904 21.768 1.00 78.31 179 PHE A C 1
ATOM 1365 O O . PHE A 1 179 ? -2.175 10.174 21.490 1.00 78.31 179 PHE A O 1
ATOM 1372 N N . HIS A 1 180 ? -0.079 10.424 22.249 1.00 70.62 180 HIS A N 1
ATOM 1373 C CA . HIS A 1 180 ? 0.111 9.029 22.622 1.00 70.62 180 HIS A CA 1
ATOM 1374 C C . HIS A 1 180 ? 1.078 8.922 23.802 1.00 70.62 180 HIS A C 1
ATOM 1376 O O . HIS A 1 180 ? 2.215 9.392 23.711 1.00 70.62 180 HIS A O 1
ATOM 1382 N N . ARG A 1 181 ? 0.655 8.248 24.879 1.00 66.88 181 ARG A N 1
ATOM 1383 C CA . ARG A 1 181 ? 1.421 8.081 26.127 1.00 66.88 181 ARG A CA 1
ATOM 1384 C C . ARG A 1 181 ? 1.833 9.419 26.750 1.00 66.88 181 ARG A C 1
ATOM 1386 O O . ARG A 1 181 ? 2.969 9.570 27.198 1.00 66.88 181 ARG A O 1
ATOM 1393 N N . GLY A 1 182 ? 0.915 10.384 26.768 1.00 64.62 182 GLY A N 1
ATOM 1394 C CA . GLY A 1 182 ? 1.116 11.665 27.455 1.00 64.62 182 GLY A CA 1
ATOM 1395 C C . GLY A 1 182 ? 1.982 12.686 26.708 1.00 64.62 182 GLY A C 1
ATOM 1396 O O . GLY A 1 182 ? 2.423 13.661 27.311 1.00 64.62 182 GLY A O 1
ATOM 1397 N N . GLY A 1 183 ? 2.231 12.491 25.408 1.00 75.56 183 GLY A N 1
ATOM 1398 C CA . GLY A 1 183 ? 2.942 13.461 24.572 1.00 75.56 183 GLY A CA 1
ATOM 1399 C C . GLY A 1 183 ? 2.451 13.479 23.127 1.00 75.56 183 GLY A C 1
ATOM 1400 O O . GLY A 1 183 ? 1.911 12.488 22.631 1.00 75.56 183 GLY A O 1
ATOM 1401 N N . ALA A 1 184 ? 2.643 14.611 22.447 1.00 80.75 184 ALA A N 1
ATOM 1402 C CA . ALA A 1 184 ? 2.341 14.739 21.026 1.00 80.75 184 ALA A CA 1
ATOM 1403 C C . ALA A 1 184 ? 3.273 13.841 20.200 1.00 80.75 184 ALA A C 1
ATOM 1405 O O . ALA A 1 184 ? 4.488 13.793 20.426 1.00 80.75 184 ALA A O 1
ATOM 1406 N N . VAL A 1 185 ? 2.716 13.130 19.222 1.00 85.12 185 VAL A N 1
ATOM 1407 C CA . VAL A 1 185 ? 3.522 12.360 18.275 1.00 85.12 185 VAL A CA 1
ATOM 1408 C C . VAL A 1 185 ? 4.293 13.322 17.359 1.00 85.12 185 VAL A C 1
ATOM 1410 O O . VAL A 1 185 ? 3.752 14.346 16.944 1.00 85.12 185 VAL A O 1
ATOM 1413 N N . PRO A 1 186 ? 5.557 13.027 17.007 1.00 89.69 186 PRO A N 1
ATOM 1414 C CA . PRO A 1 186 ? 6.393 13.933 16.220 1.00 89.69 186 PRO A CA 1
ATOM 1415 C C . PRO A 1 186 ? 6.082 13.781 14.725 1.00 89.69 186 PRO A C 1
ATOM 1417 O O . PRO A 1 186 ? 6.864 13.185 13.986 1.00 89.69 186 PRO A O 1
ATOM 1420 N N . ARG A 1 187 ? 4.866 14.180 14.331 1.00 92.81 187 ARG A N 1
ATOM 1421 C CA . ARG A 1 187 ? 4.324 14.245 12.959 1.00 92.81 187 ARG A CA 1
ATOM 1422 C C . ARG A 1 187 ? 2.872 14.723 13.006 1.00 92.81 187 ARG A C 1
ATOM 1424 O O . ARG A 1 187 ? 2.178 14.462 13.986 1.00 92.81 187 ARG A O 1
ATOM 1431 N N . LEU A 1 188 ? 2.398 15.358 11.936 1.00 94.75 188 LEU A N 1
ATOM 1432 C CA . LEU A 1 188 ? 0.968 15.654 11.795 1.00 94.75 188 LEU A CA 1
ATOM 1433 C C . LEU A 1 188 ? 0.242 14.456 11.190 1.00 94.75 188 LEU A C 1
ATOM 1435 O O . LEU A 1 188 ? 0.821 13.720 10.387 1.00 94.75 188 LEU A O 1
ATOM 1439 N N . VAL A 1 189 ? -1.021 14.265 11.558 1.00 95.31 189 VAL A N 1
ATOM 1440 C CA . VAL A 1 189 ? -1.838 13.139 11.102 1.00 95.31 189 VAL A CA 1
ATOM 1441 C C . VAL A 1 189 ? -3.201 13.589 10.589 1.00 95.31 189 VAL A C 1
ATOM 1443 O O . VAL A 1 189 ? -3.690 14.661 10.930 1.00 95.31 189 VAL A O 1
ATOM 1446 N N . CYS A 1 190 ? -3.834 12.757 9.774 1.00 96.75 190 CYS A N 1
ATOM 1447 C CA . CYS A 1 190 ? -5.239 12.875 9.404 1.00 96.75 190 CYS A CA 1
ATOM 1448 C C . CYS A 1 190 ? -5.785 11.471 9.135 1.00 96.75 190 CYS A C 1
ATOM 1450 O O . CYS A 1 190 ? -5.097 10.651 8.524 1.00 96.75 190 CYS A O 1
ATOM 1452 N N . VAL A 1 191 ? -7.002 11.183 9.589 1.00 96.81 191 VAL A N 1
ATOM 1453 C CA . VAL A 1 191 ? -7.692 9.929 9.273 1.00 96.81 191 VAL A CA 1
ATOM 1454 C C . VAL A 1 191 ? -8.792 10.234 8.274 1.00 96.81 191 VAL A C 1
ATOM 1456 O O . VAL A 1 191 ? -9.650 11.079 8.536 1.00 96.81 191 VAL A O 1
ATOM 1459 N N . GLN A 1 192 ? -8.764 9.541 7.137 1.00 98.19 192 GLN A N 1
ATOM 1460 C CA . GLN A 1 192 ? -9.819 9.629 6.137 1.00 98.19 192 GLN A CA 1
ATOM 1461 C C . GLN A 1 192 ? -10.368 8.251 5.763 1.00 98.19 192 GLN A C 1
ATOM 1463 O O . GLN A 1 192 ? -9.707 7.230 5.961 1.00 98.19 192 GLN A O 1
ATOM 1468 N N . GLY A 1 193 ? -11.566 8.205 5.189 1.00 97.44 193 GLY A N 1
ATOM 1469 C CA . GLY A 1 193 ? -12.126 6.965 4.666 1.00 97.44 193 GLY A CA 1
ATOM 1470 C C . GLY A 1 193 ? -13.355 7.159 3.790 1.00 97.44 193 GLY A C 1
ATOM 1471 O O . GLY A 1 193 ? -13.850 8.269 3.600 1.00 97.44 193 GLY A O 1
ATOM 1472 N N . ILE A 1 194 ? -13.847 6.047 3.254 1.00 97.38 194 ILE A N 1
ATOM 1473 C CA . ILE A 1 194 ? -15.088 5.982 2.485 1.00 97.38 194 ILE A CA 1
ATOM 1474 C C . ILE A 1 194 ? -16.166 5.407 3.394 1.00 97.38 194 ILE A C 1
ATOM 1476 O O . ILE A 1 194 ? -16.052 4.266 3.841 1.00 97.38 194 ILE A O 1
ATOM 1480 N N . CYS A 1 195 ? -17.195 6.204 3.671 1.00 95.12 195 CYS A N 1
ATOM 1481 C CA . CYS A 1 195 ? -18.380 5.713 4.363 1.00 95.12 195 CYS A CA 1
ATOM 1482 C C . CYS A 1 195 ? -19.113 4.702 3.478 1.00 95.12 195 CYS A C 1
ATOM 1484 O O . CYS A 1 195 ? -19.167 4.879 2.263 1.00 95.12 195 CYS A O 1
ATOM 1486 N N . ASP A 1 196 ? -19.692 3.673 4.086 1.00 92.75 196 ASP A N 1
ATOM 1487 C CA . ASP A 1 196 ? -20.408 2.620 3.374 1.00 92.75 196 ASP A CA 1
ATOM 1488 C C . ASP A 1 196 ? -21.860 3.043 3.075 1.00 92.75 196 ASP A C 1
ATOM 1490 O O . ASP A 1 196 ? -22.685 3.125 3.994 1.00 92.75 196 ASP A O 1
ATOM 1494 N N . PRO A 1 197 ? -22.220 3.308 1.803 1.00 89.94 197 PRO A N 1
ATOM 1495 C CA . PRO A 1 197 ? -23.565 3.750 1.452 1.00 89.94 197 PRO A CA 1
ATOM 1496 C C . PRO A 1 197 ? -24.619 2.657 1.663 1.00 89.94 197 PRO A C 1
ATOM 1498 O O . PRO A 1 197 ? -25.788 2.981 1.871 1.00 89.94 197 PRO A O 1
ATOM 1501 N N . ALA A 1 198 ? -24.230 1.374 1.631 1.00 90.56 198 ALA A N 1
ATOM 1502 C CA . ALA A 1 198 ? -25.155 0.254 1.809 1.00 90.56 198 ALA A CA 1
ATOM 1503 C C . ALA A 1 198 ? -25.697 0.164 3.244 1.00 90.56 198 ALA A C 1
ATOM 1505 O O . ALA A 1 198 ? -26.745 -0.432 3.481 1.00 90.56 198 ALA A O 1
ATOM 1506 N N . THR A 1 199 ? -25.005 0.795 4.190 1.00 90.19 199 THR A N 1
ATOM 1507 C CA . THR A 1 199 ? -25.290 0.746 5.627 1.00 90.19 199 THR A CA 1
ATOM 1508 C C . THR A 1 199 ? -25.537 2.148 6.184 1.00 90.19 199 THR A C 1
ATOM 1510 O O . THR A 1 199 ? -25.075 2.513 7.266 1.00 90.19 199 THR A O 1
ATOM 1513 N N . ASN A 1 200 ? -26.269 2.965 5.418 1.00 92.56 200 ASN A N 1
ATOM 1514 C CA . ASN A 1 200 ? -26.618 4.344 5.769 1.00 92.56 200 ASN A CA 1
ATOM 1515 C C . ASN A 1 200 ? -25.382 5.207 6.099 1.00 92.56 200 ASN A C 1
ATOM 1517 O O . ASN A 1 200 ? -25.329 5.879 7.128 1.00 92.56 200 ASN A O 1
ATOM 1521 N N . ASN A 1 201 ? -24.376 5.162 5.219 1.00 94.38 201 ASN A N 1
ATOM 1522 C CA . ASN A 1 201 ? -23.111 5.889 5.350 1.00 94.38 201 ASN A CA 1
ATOM 1523 C C . ASN A 1 201 ? -22.375 5.590 6.664 1.00 94.38 201 ASN A C 1
ATOM 1525 O O . ASN A 1 201 ? -21.830 6.501 7.294 1.00 94.38 201 ASN A O 1
ATOM 1529 N N . SER A 1 202 ? -22.348 4.319 7.075 1.00 96.38 202 SER A N 1
ATOM 1530 C CA . SER A 1 202 ? -21.562 3.910 8.240 1.00 96.38 202 SER A CA 1
ATOM 1531 C C . SER A 1 202 ? -20.076 4.195 8.018 1.00 96.38 202 SER A C 1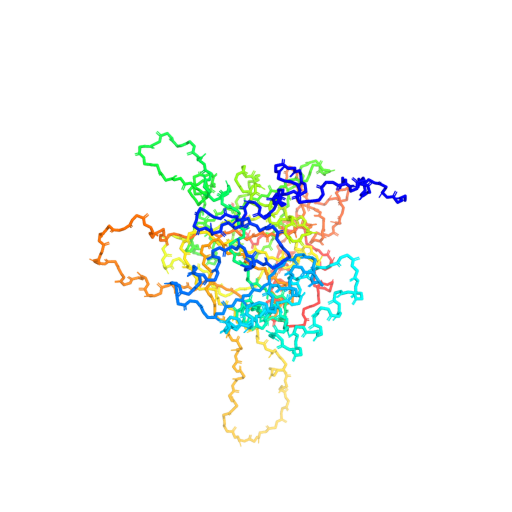
ATOM 1533 O O . SER A 1 202 ? -19.554 4.082 6.908 1.00 96.38 202 SER A O 1
ATOM 1535 N N . ILE A 1 203 ? -19.387 4.578 9.085 1.00 96.75 203 ILE A N 1
ATOM 1536 C CA . ILE A 1 203 ? -18.006 5.052 9.056 1.00 96.75 203 ILE A CA 1
ATOM 1537 C C . ILE A 1 203 ? -17.074 3.877 9.386 1.00 96.75 203 ILE A C 1
ATOM 1539 O O . ILE A 1 203 ? -17.250 3.261 10.441 1.00 96.75 203 ILE A O 1
ATOM 1543 N N . PRO A 1 204 ? -16.081 3.548 8.538 1.00 97.19 204 PRO A N 1
ATOM 1544 C CA . PRO A 1 204 ? -15.095 2.524 8.865 1.00 97.19 204 PRO A CA 1
ATOM 1545 C C . PRO A 1 204 ? -14.206 2.992 10.020 1.00 97.19 204 PRO A C 1
ATOM 1547 O O . PRO A 1 204 ? -13.700 4.116 10.004 1.00 97.19 204 PRO A O 1
ATOM 1550 N N . ILE A 1 205 ? -13.976 2.116 10.998 1.00 95.19 205 ILE A N 1
ATOM 1551 C CA . ILE A 1 205 ? -13.181 2.436 12.184 1.00 95.19 205 ILE A CA 1
ATOM 1552 C C . ILE A 1 205 ? -11.984 1.498 12.358 1.00 95.19 205 ILE A C 1
ATOM 1554 O O . ILE A 1 205 ? -12.119 0.278 12.341 1.00 95.19 205 ILE A O 1
ATOM 1558 N N . TYR A 1 206 ? -10.801 2.084 12.548 1.00 95.06 206 TYR A N 1
ATOM 1559 C CA . TYR A 1 206 ? -9.569 1.368 12.869 1.00 95.06 206 TYR A CA 1
ATOM 1560 C C . TYR A 1 206 ? -9.157 1.665 14.310 1.00 95.06 206 TYR A C 1
ATOM 1562 O O . TYR A 1 206 ? -8.707 2.772 14.606 1.00 95.06 206 TYR A O 1
ATOM 1570 N N . ARG A 1 207 ? -9.302 0.683 15.203 1.00 93.44 207 ARG A N 1
ATOM 1571 C CA . ARG A 1 207 ? -8.980 0.846 16.624 1.00 93.44 207 ARG A CA 1
ATOM 1572 C C . ARG A 1 207 ? -7.558 0.399 16.924 1.00 93.44 207 ARG A C 1
ATOM 1574 O O . ARG A 1 207 ? -7.108 -0.667 16.500 1.00 93.44 207 ARG A O 1
ATOM 1581 N N . HIS A 1 208 ? -6.858 1.207 17.709 1.00 89.06 208 HIS A N 1
ATOM 1582 C CA . HIS A 1 208 ? -5.516 0.913 18.198 1.00 89.06 208 HIS A CA 1
ATOM 1583 C C . HIS A 1 208 ? -5.302 1.529 19.590 1.00 89.06 208 HIS A C 1
ATOM 1585 O O . HIS A 1 208 ? -6.005 2.473 19.944 1.00 89.06 208 HIS A O 1
ATOM 1591 N N . PRO A 1 209 ? -4.296 1.092 20.371 1.00 82.81 209 PRO A N 1
ATOM 1592 C CA . PRO A 1 209 ? -3.971 1.742 21.639 1.00 82.81 209 PRO A CA 1
ATOM 1593 C C . PRO A 1 209 ? -3.573 3.213 21.428 1.00 82.81 209 PRO A C 1
ATOM 1595 O O . PRO A 1 209 ? -2.471 3.500 20.955 1.00 82.81 209 PRO A O 1
ATOM 1598 N N . ALA A 1 210 ? -4.453 4.149 21.773 1.00 72.88 210 ALA A N 1
ATOM 1599 C CA . ALA A 1 210 ? -4.174 5.581 21.756 1.00 72.88 210 ALA A CA 1
ATOM 1600 C C . ALA A 1 210 ? -4.973 6.329 22.818 1.00 72.88 210 ALA A C 1
ATOM 1602 O O . ALA A 1 210 ? -6.065 5.906 23.190 1.00 72.88 210 ALA A O 1
ATOM 1603 N N . ASP A 1 211 ? -4.416 7.458 23.254 1.00 67.06 211 ASP A N 1
ATOM 1604 C CA . ASP A 1 211 ? -5.050 8.333 24.238 1.00 67.06 211 ASP A CA 1
ATOM 1605 C C . ASP A 1 211 ? -6.265 9.040 23.607 1.00 67.06 211 ASP A C 1
ATOM 1607 O O . ASP A 1 211 ? -7.279 9.276 24.247 1.00 67.06 211 ASP A O 1
ATOM 1611 N N . THR A 1 212 ? -6.201 9.380 22.319 1.00 69.06 212 THR A N 1
ATOM 1612 C CA . THR A 1 212 ? -7.341 9.933 21.577 1.00 69.06 212 THR A CA 1
ATOM 1613 C C . THR A 1 212 ? -7.212 9.554 20.109 1.00 69.06 212 THR A C 1
ATOM 1615 O O . THR A 1 212 ? -6.128 9.669 19.527 1.00 69.06 212 THR A O 1
ATOM 1618 N N . HIS A 1 213 ? -8.303 9.094 19.497 1.00 77.25 213 HIS A N 1
ATOM 1619 C CA . HIS A 1 213 ? -8.333 8.838 18.061 1.00 77.25 213 HIS A CA 1
ATOM 1620 C C . HIS A 1 213 ? -8.463 10.160 17.287 1.00 77.25 213 HIS A C 1
ATOM 1622 O O . HIS A 1 213 ? -9.280 11.008 17.655 1.00 77.25 213 HIS A O 1
ATOM 1628 N N . PRO A 1 214 ? -7.684 10.366 16.207 1.00 83.62 214 PRO A N 1
ATOM 1629 C CA . PRO A 1 214 ? -7.873 11.520 15.338 1.00 83.62 214 PRO A CA 1
ATOM 1630 C C . PRO A 1 214 ? -9.286 11.544 14.759 1.00 83.62 214 PRO A C 1
ATOM 1632 O O . PRO A 1 214 ? -9.870 10.497 14.466 1.00 83.62 214 PRO A O 1
ATOM 1635 N N . LYS A 1 215 ? -9.820 12.746 14.531 1.00 89.62 215 LYS A N 1
ATOM 1636 C CA . LYS A 1 215 ? -11.142 12.893 13.918 1.00 89.62 215 LYS A CA 1
ATOM 1637 C C . LYS A 1 215 ? -11.148 12.271 12.518 1.00 89.62 215 LYS A C 1
ATOM 1639 O O . LYS A 1 215 ? -10.252 12.538 11.716 1.00 89.62 215 LYS A O 1
ATOM 1644 N N . PHE A 1 216 ? -12.189 11.496 12.226 1.00 92.94 216 PHE A N 1
ATOM 1645 C CA . PHE A 1 216 ? -12.443 10.934 10.902 1.00 92.94 216 PHE A CA 1
ATOM 1646 C C . PHE A 1 216 ? -12.959 12.001 9.925 1.00 92.94 216 PHE A C 1
ATOM 1648 O O . PHE A 1 216 ? -13.818 12.814 10.280 1.00 92.94 216 PHE A O 1
ATOM 1655 N N . TYR A 1 217 ? -12.486 11.951 8.679 1.00 95.75 217 TYR A N 1
ATOM 1656 C CA . TYR A 1 217 ? -13.017 12.730 7.558 1.00 95.75 217 TYR A CA 1
ATOM 1657 C C . TYR A 1 217 ? -13.359 11.812 6.381 1.00 95.75 217 TYR A C 1
ATOM 1659 O O . TYR A 1 217 ? -12.690 10.804 6.162 1.00 95.75 217 TYR A O 1
ATOM 1667 N N . PRO A 1 218 ? -14.359 12.155 5.562 1.00 96.19 218 PRO A N 1
ATOM 1668 C CA . PRO A 1 218 ? -14.489 11.552 4.243 1.00 96.19 218 PRO A CA 1
ATOM 1669 C C . PRO A 1 218 ? -13.207 11.753 3.423 1.00 96.19 218 PRO A C 1
ATOM 1671 O O . PRO A 1 218 ? -12.545 12.786 3.561 1.00 96.19 218 PRO A O 1
ATOM 1674 N N . CYS A 1 219 ? -12.870 10.790 2.561 1.00 97.12 219 CYS A N 1
ATOM 1675 C CA . CYS A 1 219 ? -11.765 10.955 1.620 1.00 97.12 219 CYS A CA 1
ATOM 1676 C C . CYS A 1 219 ? -11.962 12.217 0.785 1.00 97.12 219 CYS A C 1
ATOM 1678 O O . CYS A 1 219 ? -13.000 12.417 0.151 1.00 97.12 219 CYS A O 1
ATOM 1680 N N . THR A 1 220 ? -10.935 13.046 0.760 1.00 96.94 220 THR A N 1
ATOM 1681 C CA . THR A 1 220 ? -10.891 14.211 -0.107 1.00 96.94 220 THR A CA 1
ATOM 1682 C C . THR A 1 220 ? -10.583 13.782 -1.560 1.00 96.94 220 THR A C 1
ATOM 1684 O O . THR A 1 220 ? -10.117 12.655 -1.774 1.00 96.94 220 THR A O 1
ATOM 1687 N N . PRO A 1 221 ? -10.877 14.605 -2.589 1.00 95.38 221 PRO A N 1
ATOM 1688 C CA . PRO A 1 221 ? -10.785 14.183 -3.992 1.00 95.38 221 PRO A CA 1
ATOM 1689 C C . PRO A 1 221 ? -9.437 13.575 -4.412 1.00 95.38 221 PRO A C 1
ATOM 1691 O O . PRO A 1 221 ? -9.413 12.558 -5.110 1.00 95.38 221 PRO A O 1
ATOM 1694 N N . VAL A 1 222 ? -8.314 14.154 -3.977 1.00 94.75 222 VAL A N 1
ATOM 1695 C CA . VAL A 1 222 ? -6.962 13.656 -4.282 1.00 94.75 222 VAL A CA 1
ATOM 1696 C C . VAL A 1 222 ? -6.699 12.337 -3.559 1.00 94.75 222 VAL A C 1
ATOM 1698 O O . VAL A 1 222 ? -6.161 11.396 -4.147 1.00 94.75 222 VAL A O 1
ATOM 1701 N N . VAL A 1 223 ? -7.113 12.231 -2.295 1.00 97.44 223 VAL A N 1
ATOM 1702 C CA . VAL A 1 223 ? -6.956 11.003 -1.503 1.00 97.44 223 VAL A CA 1
ATOM 1703 C C . VAL A 1 223 ? -7.779 9.860 -2.103 1.00 97.44 223 VAL A C 1
ATOM 1705 O O . VAL A 1 223 ? -7.275 8.741 -2.207 1.00 97.44 223 VAL A O 1
ATOM 1708 N N . ASP A 1 224 ? -9.005 10.125 -2.564 1.00 97.19 224 ASP A N 1
ATOM 1709 C CA . ASP A 1 224 ? -9.836 9.120 -3.235 1.00 97.19 224 ASP A CA 1
ATOM 1710 C C . ASP A 1 224 ? -9.274 8.701 -4.606 1.00 97.19 224 ASP A C 1
ATOM 1712 O O . ASP A 1 224 ? -9.306 7.516 -4.944 1.00 97.19 224 ASP A O 1
ATOM 1716 N N . LEU A 1 225 ? -8.696 9.631 -5.377 1.00 95.06 225 LEU A N 1
ATOM 1717 C CA . LEU A 1 225 ? -7.986 9.303 -6.621 1.00 95.06 225 LEU A CA 1
ATOM 1718 C C . LEU A 1 225 ? -6.842 8.310 -6.372 1.00 95.06 225 LEU A C 1
ATOM 1720 O O . LEU A 1 225 ? -6.770 7.276 -7.041 1.00 95.06 225 LEU A O 1
ATOM 1724 N N . ILE A 1 226 ? -5.993 8.585 -5.377 1.00 96.19 226 ILE A N 1
ATOM 1725 C CA . ILE A 1 226 ? -4.901 7.689 -4.966 1.00 96.19 226 ILE A CA 1
ATOM 1726 C C . ILE A 1 226 ? -5.457 6.336 -4.508 1.00 96.19 226 ILE A C 1
ATOM 1728 O O . ILE A 1 226 ? -4.972 5.286 -4.934 1.00 96.19 226 ILE A O 1
ATOM 1732 N N . ARG A 1 227 ? -6.486 6.352 -3.652 1.00 97.50 227 ARG A N 1
ATOM 1733 C CA . ARG A 1 227 ? -7.125 5.151 -3.100 1.00 97.50 227 ARG A CA 1
ATOM 1734 C C . ARG A 1 227 ? -7.637 4.231 -4.204 1.00 97.50 227 ARG A C 1
ATOM 1736 O O . ARG A 1 227 ? -7.365 3.033 -4.153 1.00 97.50 227 ARG A O 1
ATOM 1743 N N . ARG A 1 228 ? -8.353 4.768 -5.200 1.00 92.94 228 ARG A N 1
ATOM 1744 C CA . ARG A 1 228 ? -8.884 3.993 -6.335 1.00 92.94 228 ARG A CA 1
ATOM 1745 C C . ARG A 1 228 ? -7.773 3.392 -7.185 1.00 92.94 228 ARG A C 1
ATOM 1747 O O . ARG A 1 228 ? -7.846 2.212 -7.519 1.00 92.94 228 ARG A O 1
ATOM 1754 N N . HIS A 1 229 ? -6.734 4.172 -7.482 1.00 87.94 229 HIS A N 1
ATOM 1755 C CA . HIS A 1 229 ? -5.571 3.688 -8.229 1.00 87.94 229 HIS A CA 1
ATOM 1756 C C . HIS A 1 229 ? -4.890 2.515 -7.514 1.00 87.94 229 HIS A C 1
ATOM 1758 O O . HIS A 1 229 ? -4.681 1.458 -8.105 1.00 87.94 229 HIS A O 1
ATOM 1764 N N . ILE A 1 230 ? -4.618 2.653 -6.214 1.00 88.06 230 ILE A N 1
ATOM 1765 C CA . ILE A 1 230 ? -3.991 1.584 -5.425 1.00 88.06 230 ILE A CA 1
ATOM 1766 C C . ILE A 1 230 ? -4.926 0.377 -5.275 1.00 88.06 230 ILE A C 1
ATOM 1768 O O . ILE A 1 230 ? -4.460 -0.753 -5.383 1.00 88.06 230 ILE A O 1
ATOM 1772 N N . SER A 1 231 ? -6.230 0.581 -5.073 1.00 85.00 231 SER A N 1
ATOM 1773 C CA . SER A 1 231 ? -7.198 -0.525 -4.959 1.00 85.00 231 SER A CA 1
ATOM 1774 C C . SER A 1 231 ? -7.208 -1.388 -6.227 1.00 85.00 231 SER A C 1
ATOM 1776 O O . SER A 1 231 ? -7.159 -2.615 -6.145 1.00 85.00 231 SER A O 1
ATOM 1778 N N . HIS A 1 232 ? -7.154 -0.753 -7.404 1.00 81.81 232 HIS A N 1
ATOM 1779 C CA . HIS A 1 232 ? -7.029 -1.455 -8.682 1.00 81.81 232 HIS A CA 1
ATOM 1780 C C . HIS A 1 232 ? -5.735 -2.281 -8.765 1.00 81.81 232 HIS A C 1
ATOM 1782 O O . HIS A 1 232 ? -5.772 -3.438 -9.174 1.00 81.81 232 HIS A O 1
ATOM 1788 N N . LEU A 1 233 ? -4.600 -1.723 -8.323 1.00 75.50 233 LEU A N 1
ATOM 1789 C CA . LEU A 1 233 ? -3.313 -2.432 -8.299 1.00 75.50 233 LEU A CA 1
ATOM 1790 C C . LEU A 1 233 ? -3.294 -3.629 -7.335 1.00 75.50 233 LEU A C 1
ATOM 1792 O O . LEU A 1 233 ? -2.582 -4.603 -7.577 1.00 75.50 233 LEU A O 1
ATOM 1796 N N . LEU A 1 234 ? -4.033 -3.552 -6.226 1.00 76.44 234 LEU A N 1
ATOM 1797 C CA . LEU A 1 234 ? -4.095 -4.615 -5.220 1.00 76.44 234 LEU A CA 1
ATOM 1798 C C . LEU A 1 234 ? -5.113 -5.709 -5.556 1.00 76.44 234 LEU A C 1
ATOM 1800 O O . LEU A 1 234 ? -4.992 -6.820 -5.041 1.00 76.44 234 LEU A O 1
ATOM 1804 N N . GLY A 1 235 ? -6.116 -5.404 -6.383 1.00 78.94 235 GLY A N 1
ATOM 1805 C CA . GLY A 1 235 ? -7.243 -6.301 -6.649 1.00 78.94 235 GLY A CA 1
ATOM 1806 C C . GLY A 1 235 ? -8.237 -6.405 -5.486 1.00 78.94 235 GLY A C 1
ATOM 1807 O O . GLY A 1 235 ? -9.055 -7.323 -5.465 1.00 78.94 235 GLY A O 1
ATOM 1808 N N . HIS A 1 236 ? -8.173 -5.489 -4.515 1.00 81.75 236 HIS A N 1
ATOM 1809 C CA . HIS A 1 236 ? -9.136 -5.374 -3.422 1.00 81.75 236 HIS A CA 1
ATOM 1810 C C . HIS A 1 236 ? -9.363 -3.906 -3.043 1.00 81.75 236 HIS A C 1
ATOM 1812 O O . HIS A 1 236 ? -8.482 -3.062 -3.204 1.00 81.75 236 HIS A O 1
ATOM 1818 N N . GLU A 1 237 ? -10.542 -3.604 -2.502 1.00 91.50 237 GLU A N 1
ATOM 1819 C CA . GLU A 1 237 ? -10.911 -2.240 -2.119 1.00 91.50 237 GLU A CA 1
ATOM 1820 C C . GLU A 1 237 ? -10.201 -1.777 -0.844 1.00 91.50 237 GLU A C 1
ATOM 1822 O O . GLU A 1 237 ? -9.998 -2.545 0.099 1.00 91.50 237 GLU A O 1
ATOM 1827 N N . LEU A 1 238 ? -9.874 -0.489 -0.797 1.00 96.69 238 LEU A N 1
ATOM 1828 C CA . LEU A 1 238 ? -9.395 0.224 0.386 1.00 96.69 238 LEU A CA 1
ATOM 1829 C C . LEU A 1 238 ? -10.469 1.226 0.817 1.00 96.69 238 LEU A C 1
ATOM 1831 O O . LEU A 1 238 ? -10.980 1.959 -0.028 1.00 96.69 238 LEU A O 1
ATOM 1835 N N . ASN A 1 239 ? -10.797 1.299 2.108 1.00 97.69 239 ASN A N 1
ATOM 1836 C CA . ASN A 1 239 ? -11.856 2.186 2.624 1.00 97.69 239 ASN A CA 1
ATOM 1837 C C . ASN A 1 239 ? -11.414 3.077 3.795 1.00 97.69 239 ASN A C 1
ATOM 1839 O O . ASN A 1 239 ? -12.191 3.916 4.239 1.00 97.69 239 ASN A O 1
ATOM 1843 N N . HIS A 1 240 ? -10.176 2.945 4.270 1.00 98.38 240 HIS A N 1
ATOM 1844 C CA . HIS A 1 240 ? -9.637 3.733 5.375 1.00 98.38 240 HIS A CA 1
ATOM 1845 C C . HIS A 1 240 ? -8.166 4.081 5.126 1.00 98.38 240 HIS A C 1
ATOM 1847 O O . HIS A 1 240 ? -7.398 3.246 4.640 1.00 98.38 240 HIS A O 1
ATOM 1853 N N . VAL A 1 241 ? -7.745 5.287 5.512 1.00 98.56 241 VAL A N 1
ATOM 1854 C CA . VAL A 1 241 ? -6.364 5.761 5.399 1.00 98.56 241 VAL A CA 1
ATOM 1855 C C . VAL A 1 241 ? -5.940 6.594 6.605 1.00 98.56 241 VAL A C 1
ATOM 1857 O O . VAL A 1 241 ? -6.626 7.524 7.018 1.00 98.56 241 VAL A O 1
ATOM 1860 N N . LEU A 1 242 ? -4.763 6.275 7.147 1.00 97.62 242 LEU A N 1
ATOM 1861 C CA . LEU A 1 242 ? -4.030 7.157 8.052 1.00 97.62 242 LEU A CA 1
ATOM 1862 C C . LEU A 1 242 ? -2.971 7.911 7.244 1.00 97.62 242 LEU A C 1
ATOM 1864 O O . LEU A 1 242 ? -2.027 7.304 6.733 1.00 97.62 242 LEU A O 1
ATOM 1868 N N . ILE A 1 243 ? -3.120 9.225 7.152 1.00 98.25 243 ILE A N 1
ATOM 1869 C CA . ILE A 1 243 ? -2.217 10.131 6.446 1.00 98.25 243 ILE A CA 1
ATOM 1870 C C . ILE A 1 243 ? -1.293 10.782 7.472 1.00 98.25 243 ILE A C 1
ATOM 1872 O O . ILE A 1 243 ? -1.754 11.221 8.521 1.00 98.25 243 ILE A O 1
ATOM 1876 N N . GLN A 1 244 ? 0.008 10.823 7.196 1.00 97.62 244 GLN A N 1
ATOM 1877 C CA . GLN A 1 244 ? 1.018 11.344 8.118 1.00 97.62 244 GLN A CA 1
ATOM 1878 C C . GLN A 1 244 ? 1.996 12.258 7.377 1.00 97.62 244 GLN A C 1
ATOM 1880 O O . GLN A 1 244 ? 2.577 11.837 6.374 1.00 97.62 244 GLN A O 1
ATOM 1885 N N . LEU A 1 245 ? 2.199 13.475 7.884 1.00 97.25 245 LEU A N 1
ATOM 1886 C CA . LEU A 1 245 ? 3.188 14.432 7.385 1.00 97.25 245 LEU A CA 1
ATOM 1887 C C . LEU A 1 245 ? 4.400 14.453 8.318 1.00 97.25 245 LEU A C 1
ATOM 1889 O O . LEU A 1 245 ? 4.298 14.840 9.483 1.00 97.25 245 LEU A O 1
ATOM 1893 N N . TYR A 1 246 ? 5.544 14.057 7.769 1.00 95.38 246 TYR A N 1
ATOM 1894 C CA . TYR A 1 246 ? 6.859 14.174 8.387 1.00 95.38 246 TYR A CA 1
ATOM 1895 C C . TYR A 1 246 ? 7.487 15.466 7.874 1.00 95.38 246 TYR A C 1
ATOM 1897 O O . TYR A 1 246 ? 7.796 15.571 6.686 1.00 95.38 246 TYR A O 1
ATOM 1905 N N . ARG A 1 247 ? 7.640 16.449 8.757 1.00 93.50 247 ARG A N 1
ATOM 1906 C CA . ARG A 1 247 ? 8.051 17.815 8.399 1.00 93.50 247 ARG A CA 1
ATOM 1907 C C . ARG A 1 247 ? 9.543 17.915 8.092 1.00 93.50 247 ARG A C 1
ATOM 1909 O O . ARG A 1 247 ? 9.964 18.725 7.278 1.00 93.50 247 ARG A O 1
ATOM 1916 N N . ASP A 1 248 ? 10.342 17.076 8.737 1.00 89.44 248 ASP A N 1
ATOM 1917 C CA . ASP A 1 248 ? 11.791 17.030 8.573 1.00 89.44 248 ASP A CA 1
ATOM 1918 C C . ASP A 1 248 ? 12.335 15.618 8.877 1.00 89.44 248 ASP A C 1
ATOM 1920 O O . ASP A 1 248 ? 11.583 14.639 8.952 1.00 89.44 248 ASP A O 1
ATOM 1924 N N . GLY A 1 249 ? 13.659 15.486 8.990 1.00 86.88 249 GLY A N 1
ATOM 1925 C CA . GLY A 1 249 ? 14.326 14.233 9.360 1.00 86.88 249 GLY A CA 1
ATOM 1926 C C . GLY A 1 249 ? 14.201 13.850 10.843 1.00 86.88 249 GLY A C 1
ATOM 1927 O O . GLY A 1 249 ? 14.587 12.742 11.216 1.00 86.88 249 GLY A O 1
ATOM 1928 N N . LYS A 1 250 ? 13.684 14.735 11.705 1.00 90.44 250 LYS A N 1
ATOM 1929 C CA . LYS A 1 250 ? 13.507 14.487 13.145 1.00 90.44 250 LYS A CA 1
ATOM 1930 C C . LYS A 1 250 ? 12.173 13.818 13.445 1.00 90.44 250 LYS A C 1
ATOM 1932 O O . LYS A 1 250 ? 12.111 13.059 14.414 1.00 90.44 250 LYS A O 1
ATOM 1937 N N . ASP A 1 251 ? 11.141 14.092 12.647 1.00 93.31 251 ASP A N 1
ATOM 1938 C CA . ASP A 1 251 ? 9.842 13.420 12.727 1.00 93.31 251 ASP A CA 1
ATOM 1939 C C . ASP A 1 251 ? 10.002 11.907 12.461 1.00 93.31 251 ASP A C 1
ATOM 1941 O O . ASP A 1 251 ? 10.685 11.481 11.526 1.00 93.31 251 ASP A O 1
ATOM 1945 N N . TYR A 1 252 ? 9.381 11.068 13.295 1.00 93.94 252 TYR A N 1
ATOM 1946 C CA . TYR A 1 252 ? 9.549 9.609 13.251 1.00 93.94 252 TYR A CA 1
ATOM 1947 C C . TYR A 1 252 ? 8.310 8.859 13.747 1.00 93.94 252 TYR A C 1
ATOM 1949 O O . TYR A 1 252 ? 7.385 9.435 14.324 1.00 93.94 252 TYR A O 1
ATOM 1957 N N . ILE A 1 253 ? 8.293 7.541 13.535 1.00 93.06 253 ILE A N 1
ATOM 1958 C CA . ILE A 1 253 ? 7.348 6.635 14.196 1.00 93.06 253 ILE A CA 1
ATOM 1959 C C . ILE A 1 253 ? 8.102 5.412 14.714 1.00 93.06 253 ILE A C 1
ATOM 1961 O O . ILE A 1 253 ? 8.792 4.724 13.961 1.00 93.06 253 ILE A O 1
ATOM 1965 N N . SER A 1 254 ? 7.993 5.178 16.022 1.00 91.81 254 SER A N 1
ATOM 1966 C CA . SER A 1 254 ? 8.628 4.052 16.711 1.00 91.81 254 SER A CA 1
ATOM 1967 C C . SER A 1 254 ? 8.175 2.701 16.157 1.00 91.81 254 SER A C 1
ATOM 1969 O O . SER A 1 254 ? 7.100 2.580 15.576 1.00 91.81 254 SER A O 1
ATOM 1971 N N . GLU A 1 255 ? 8.986 1.668 16.384 1.00 91.75 255 GLU A N 1
ATOM 1972 C CA . GLU A 1 255 ? 8.678 0.284 16.007 1.00 91.75 255 GLU A CA 1
ATOM 1973 C C . GLU A 1 255 ? 7.351 -0.187 16.638 1.00 91.75 255 GLU A C 1
ATOM 1975 O O . GLU A 1 255 ? 7.225 -0.218 17.863 1.00 91.75 255 GLU A O 1
ATOM 1980 N N . HIS A 1 256 ? 6.380 -0.575 15.810 1.00 91.38 256 HIS A N 1
ATOM 1981 C CA . HIS A 1 256 ? 5.057 -1.064 16.215 1.00 91.38 256 HIS A CA 1
ATOM 1982 C C . HIS A 1 256 ? 4.527 -2.126 15.236 1.00 91.38 256 HIS A C 1
ATOM 1984 O O . HIS A 1 256 ? 5.120 -2.363 14.189 1.00 91.38 256 HIS A O 1
ATOM 1990 N N . SER A 1 257 ? 3.423 -2.785 15.583 1.00 92.19 257 SER A N 1
ATOM 1991 C CA . SER A 1 257 ? 2.615 -3.565 14.638 1.00 92.19 257 SER A CA 1
ATOM 1992 C C . SER A 1 257 ? 1.227 -2.948 14.574 1.00 92.19 257 SER A C 1
ATOM 1994 O O . SER A 1 257 ? 0.696 -2.511 15.601 1.00 92.19 257 SER A O 1
ATOM 1996 N N . ASP A 1 258 ? 0.647 -2.943 13.381 1.00 94.50 258 ASP A N 1
ATOM 1997 C CA . ASP A 1 258 ? -0.733 -2.527 13.175 1.00 94.50 258 ASP A CA 1
ATOM 1998 C C . ASP A 1 258 ? -1.692 -3.555 13.781 1.00 94.50 258 ASP A C 1
ATOM 2000 O O . ASP A 1 258 ? -1.387 -4.749 13.828 1.00 94.50 258 ASP A O 1
ATOM 2004 N N . LYS A 1 259 ? -2.850 -3.088 14.248 1.00 94.38 259 LYS A N 1
ATOM 2005 C CA . LYS A 1 259 ? -3.849 -3.906 14.937 1.00 94.38 259 LYS A CA 1
ATOM 2006 C C . LYS A 1 259 ? -4.788 -4.564 13.954 1.00 94.38 259 LYS A C 1
ATOM 2008 O O . LYS A 1 259 ? -5.445 -3.894 13.172 1.00 94.38 259 LYS A O 1
ATOM 2013 N N . THR A 1 260 ? -4.871 -5.889 13.990 1.00 95.94 260 THR A N 1
ATOM 2014 C CA . THR A 1 260 ? -5.667 -6.637 13.006 1.00 95.94 260 THR A CA 1
ATOM 2015 C C . THR A 1 260 ? -7.122 -6.853 13.418 1.00 95.94 260 THR A C 1
ATOM 2017 O O . THR A 1 260 ? -7.864 -7.478 12.668 1.00 95.94 260 THR A O 1
ATOM 2020 N N . LEU A 1 261 ? -7.560 -6.323 14.569 1.00 96.56 261 LEU A N 1
ATOM 2021 C CA . LEU A 1 261 ? -8.947 -6.423 15.049 1.00 96.56 261 LEU A CA 1
ATOM 2022 C C . LEU A 1 261 ? -9.966 -5.969 13.991 1.00 96.56 261 LEU A C 1
ATOM 2024 O O . LEU A 1 261 ? -10.966 -6.645 13.769 1.00 96.56 261 LEU A O 1
ATOM 2028 N N . ASP A 1 262 ? -9.690 -4.846 13.326 1.00 97.44 262 ASP A N 1
ATOM 2029 C CA . ASP A 1 262 ? -10.615 -4.232 12.366 1.00 97.44 262 ASP A CA 1
ATOM 2030 C C . ASP A 1 262 ? -10.199 -4.423 10.901 1.00 97.44 262 ASP A C 1
ATOM 2032 O O . ASP A 1 262 ? -10.953 -4.072 9.996 1.00 97.44 262 ASP A O 1
ATOM 2036 N N . VAL A 1 263 ? -9.010 -4.980 10.647 1.00 97.06 263 VAL A N 1
ATOM 2037 C CA . VAL A 1 263 ? -8.482 -5.192 9.292 1.00 97.06 263 VAL A CA 1
ATOM 2038 C C . VAL A 1 263 ? -9.039 -6.493 8.715 1.00 97.06 263 VAL A C 1
ATOM 2040 O O . VAL A 1 263 ? -8.947 -7.552 9.338 1.00 97.06 263 VAL A O 1
ATOM 2043 N N . VAL A 1 264 ? -9.596 -6.424 7.506 1.00 95.44 264 VAL A N 1
ATOM 2044 C CA . VAL A 1 264 ? -10.206 -7.579 6.837 1.00 95.44 264 VAL A CA 1
ATOM 2045 C C . VAL A 1 264 ? -9.150 -8.636 6.509 1.00 95.44 264 VAL A C 1
ATOM 2047 O O . VAL A 1 264 ? -8.111 -8.343 5.909 1.00 95.44 264 VAL A O 1
ATOM 2050 N N . ALA A 1 265 ? -9.421 -9.887 6.883 1.00 90.38 265 ALA A N 1
ATOM 2051 C CA . ALA A 1 265 ? -8.533 -11.008 6.599 1.00 90.38 265 ALA A CA 1
ATOM 2052 C C . ALA A 1 265 ? -8.301 -11.181 5.085 1.00 90.38 265 ALA A C 1
ATOM 2054 O O . ALA A 1 265 ? -9.206 -11.005 4.274 1.00 90.38 265 ALA A O 1
ATOM 2055 N N . GLY A 1 266 ? -7.073 -11.533 4.701 1.00 88.00 266 GLY A N 1
ATOM 2056 C CA . GLY A 1 266 ? -6.687 -11.702 3.294 1.00 88.00 266 GLY A CA 1
ATOM 2057 C C . GLY A 1 266 ? -6.386 -10.401 2.538 1.00 88.00 266 GLY A C 1
ATOM 2058 O O . GLY A 1 266 ? -5.978 -10.468 1.382 1.00 88.00 266 GLY A O 1
ATOM 2059 N N . THR A 1 267 ? -6.529 -9.236 3.175 1.00 91.50 267 THR A N 1
ATOM 2060 C CA . THR A 1 267 ? -6.133 -7.938 2.601 1.00 91.50 267 THR A CA 1
ATOM 2061 C C . THR A 1 267 ? -4.728 -7.529 3.045 1.00 91.50 267 THR A C 1
ATOM 2063 O O . THR A 1 267 ? -4.154 -8.125 3.958 1.00 91.50 267 THR A O 1
ATOM 2066 N N . SER A 1 268 ? -4.147 -6.527 2.383 1.00 91.62 268 SER A N 1
ATOM 2067 C CA . SER A 1 268 ? -2.830 -5.979 2.737 1.00 91.62 268 SER A CA 1
ATOM 2068 C C . SER A 1 268 ? -2.939 -4.602 3.392 1.00 91.62 268 SER A C 1
ATOM 2070 O O . SER A 1 268 ? -3.840 -3.822 3.085 1.00 91.62 268 SER A O 1
ATOM 2072 N N . ILE A 1 269 ? -1.972 -4.275 4.252 1.00 97.56 269 ILE A N 1
ATOM 2073 C CA . ILE A 1 269 ? -1.764 -2.913 4.757 1.00 97.56 269 ILE A CA 1
ATOM 2074 C C . ILE A 1 269 ? -0.740 -2.257 3.837 1.00 97.56 269 ILE A C 1
ATOM 2076 O O . ILE A 1 269 ? 0.355 -2.790 3.663 1.00 97.56 269 ILE A O 1
ATOM 2080 N N . VAL A 1 270 ? -1.070 -1.117 3.233 1.00 96.06 270 VAL A N 1
ATOM 2081 C CA . VAL A 1 270 ? -0.200 -0.515 2.210 1.00 96.06 270 VAL A CA 1
ATOM 2082 C C . VAL A 1 270 ? 0.181 0.912 2.554 1.00 96.06 270 VAL A C 1
ATOM 2084 O O . VAL A 1 270 ? -0.653 1.695 2.998 1.00 96.06 270 VAL A O 1
ATOM 2087 N N . ASN A 1 271 ? 1.452 1.252 2.357 1.00 97.56 271 ASN A N 1
ATOM 2088 C CA . ASN A 1 271 ? 2.020 2.551 2.691 1.00 97.56 271 ASN A CA 1
ATOM 2089 C C . ASN A 1 271 ? 2.571 3.232 1.434 1.00 97.56 271 ASN A C 1
ATOM 2091 O O . ASN A 1 271 ? 3.617 2.830 0.926 1.00 97.56 271 ASN A O 1
ATOM 2095 N N . LEU A 1 272 ? 1.871 4.253 0.935 1.00 97.81 272 LEU A N 1
ATOM 2096 C CA . LEU A 1 272 ? 2.367 5.119 -0.136 1.00 97.81 272 LEU A CA 1
ATOM 2097 C C . LEU A 1 272 ? 3.243 6.223 0.462 1.00 97.81 272 LEU A C 1
ATOM 2099 O O . LEU A 1 272 ? 2.830 6.887 1.414 1.00 97.81 272 LEU A O 1
ATOM 2103 N N . SER A 1 273 ? 4.416 6.446 -0.126 1.00 96.62 273 SER A N 1
ATOM 2104 C CA . SER A 1 273 ? 5.355 7.507 0.246 1.00 96.62 273 SER A CA 1
ATOM 2105 C C . SER A 1 273 ? 5.501 8.523 -0.883 1.00 96.62 273 SER A C 1
ATOM 2107 O O . SER A 1 273 ? 5.822 8.154 -2.011 1.00 96.62 273 SER A O 1
ATOM 2109 N N . LEU A 1 274 ? 5.290 9.802 -0.571 1.00 95.06 274 LEU A N 1
ATOM 2110 C CA . LEU A 1 274 ? 5.476 10.936 -1.478 1.00 95.06 274 LEU A CA 1
ATOM 2111 C C . LEU A 1 274 ? 6.362 11.999 -0.818 1.00 95.06 274 LEU A C 1
ATOM 2113 O O . LEU A 1 274 ? 6.254 12.237 0.387 1.00 95.06 274 LEU A O 1
ATOM 2117 N N . GLY A 1 275 ? 7.201 12.661 -1.611 1.00 92.19 275 GLY A N 1
ATOM 2118 C CA . GLY A 1 275 ? 8.184 13.635 -1.139 1.00 92.19 275 GLY A CA 1
ATOM 2119 C C . GLY A 1 275 ? 9.494 12.975 -0.708 1.00 92.19 275 GLY A C 1
ATOM 2120 O O . GLY A 1 275 ? 9.968 12.035 -1.345 1.00 92.19 275 GLY A O 1
ATOM 2121 N N . ALA A 1 276 ? 10.082 13.484 0.368 1.00 90.19 276 ALA A N 1
ATOM 2122 C CA . ALA A 1 276 ? 11.401 13.094 0.836 1.00 90.19 276 ALA A CA 1
ATOM 2123 C C . ALA A 1 276 ? 11.518 11.597 1.156 1.00 90.19 276 ALA A C 1
ATOM 2125 O O . ALA A 1 276 ? 10.650 11.003 1.805 1.00 90.19 276 ALA A O 1
ATOM 2126 N N . GLU A 1 277 ? 12.654 11.009 0.788 1.00 89.31 277 GLU A N 1
ATOM 2127 C CA . GLU A 1 277 ? 12.978 9.632 1.142 1.00 89.31 277 GLU A CA 1
ATOM 2128 C C . GLU A 1 277 ? 13.111 9.464 2.667 1.00 89.31 277 GLU A C 1
ATOM 2130 O O . GLU A 1 277 ? 13.611 10.340 3.381 1.00 89.31 277 GLU A O 1
ATOM 2135 N N . ARG A 1 278 ? 12.639 8.325 3.190 1.00 91.75 278 ARG A N 1
ATOM 2136 C CA . ARG A 1 278 ? 12.836 7.921 4.592 1.00 91.75 278 ARG A CA 1
ATOM 2137 C C . ARG A 1 278 ? 13.162 6.438 4.697 1.00 91.75 278 ARG A C 1
ATOM 2139 O O . ARG A 1 278 ? 12.724 5.637 3.877 1.00 91.75 278 ARG A O 1
ATOM 2146 N N . THR A 1 279 ? 13.872 6.055 5.754 1.00 92.31 279 THR A N 1
ATOM 2147 C CA . THR A 1 279 ? 14.207 4.652 6.017 1.00 92.31 279 THR A CA 1
ATOM 2148 C C . THR A 1 279 ? 13.112 3.958 6.830 1.00 92.31 279 THR A C 1
ATOM 2150 O O . THR A 1 279 ? 12.882 4.287 7.999 1.00 92.31 279 THR A O 1
ATOM 2153 N N . MET A 1 280 ? 12.489 2.943 6.229 1.00 94.81 280 MET A N 1
ATOM 2154 C CA . MET A 1 280 ? 11.666 1.956 6.923 1.00 94.81 280 MET A CA 1
ATOM 2155 C C . MET A 1 280 ? 12.564 0.963 7.662 1.00 94.81 280 MET A C 1
ATOM 2157 O O . MET A 1 280 ? 13.578 0.493 7.141 1.00 94.81 280 MET A O 1
ATOM 2161 N N . VAL A 1 281 ? 12.176 0.614 8.883 1.00 95.44 281 VAL A N 1
ATOM 2162 C CA . VAL A 1 281 ? 12.835 -0.405 9.700 1.00 95.44 281 VAL A CA 1
ATOM 2163 C C . VAL A 1 281 ? 11.831 -1.502 9.996 1.00 95.44 281 VAL A C 1
ATOM 2165 O O . VAL A 1 281 ? 10.840 -1.236 10.664 1.00 95.44 281 VAL A O 1
ATOM 2168 N N . LEU A 1 282 ? 12.111 -2.732 9.568 1.00 94.88 282 LEU A N 1
ATOM 2169 C CA . LEU A 1 282 ? 11.408 -3.925 10.034 1.00 94.88 282 LEU A CA 1
ATOM 2170 C C . LEU A 1 282 ? 12.275 -4.657 11.047 1.00 94.88 282 LEU A C 1
ATOM 2172 O O . LEU A 1 282 ? 13.444 -4.937 10.788 1.00 94.88 282 LEU A O 1
ATOM 2176 N N . ARG A 1 283 ? 11.708 -5.028 12.190 1.00 93.56 283 ARG A N 1
ATOM 2177 C CA . ARG A 1 283 ? 12.397 -5.819 13.208 1.00 93.56 283 ARG A CA 1
ATOM 2178 C C . ARG A 1 283 ? 11.538 -6.983 13.666 1.00 93.56 283 ARG A C 1
ATOM 2180 O O . ARG A 1 283 ? 10.421 -6.778 14.121 1.00 93.56 283 ARG A O 1
ATOM 2187 N N . SER A 1 284 ? 12.073 -8.199 13.613 1.00 92.62 284 SER A N 1
ATOM 2188 C CA . SER A 1 284 ? 11.340 -9.388 14.041 1.00 92.62 284 SER A CA 1
ATOM 2189 C C . SER A 1 284 ? 10.931 -9.274 15.514 1.00 92.62 284 SER A C 1
ATOM 2191 O O . SER A 1 284 ? 11.727 -8.839 16.361 1.00 92.62 284 SER A O 1
ATOM 2193 N N . LYS A 1 285 ? 9.709 -9.700 15.843 1.00 89.56 285 LYS A N 1
ATOM 2194 C CA . LYS A 1 285 ? 9.272 -9.864 17.235 1.00 89.56 285 LYS A CA 1
ATOM 2195 C C . LYS A 1 285 ? 10.146 -10.912 17.938 1.00 89.56 285 LYS A C 1
ATOM 2197 O O . LYS A 1 285 ? 10.852 -11.696 17.299 1.00 89.56 285 LYS A O 1
ATOM 2202 N N . ARG A 1 286 ? 10.181 -10.874 19.273 1.00 83.38 286 ARG A N 1
ATOM 2203 C CA . ARG A 1 286 ? 10.942 -11.858 20.061 1.00 83.38 286 ARG A CA 1
ATOM 2204 C C . ARG A 1 286 ? 10.194 -13.188 20.053 1.00 83.38 286 ARG A C 1
ATOM 2206 O O . ARG A 1 286 ? 8.982 -13.195 20.215 1.00 83.38 286 ARG A O 1
ATOM 2213 N N . ASP A 1 287 ? 10.923 -14.289 19.904 1.00 67.31 287 ASP A N 1
ATOM 2214 C CA . ASP A 1 287 ? 10.361 -15.624 20.099 1.00 67.31 287 ASP A CA 1
ATOM 2215 C C . ASP A 1 287 ? 10.274 -15.897 21.609 1.00 67.31 287 ASP A C 1
ATOM 2217 O O . ASP A 1 287 ? 11.294 -15.994 22.295 1.00 67.31 287 ASP A O 1
ATOM 2221 N N . THR A 1 288 ? 9.061 -15.942 22.156 1.00 55.34 288 THR A N 1
ATOM 2222 C CA . THR A 1 288 ? 8.796 -16.139 23.592 1.00 55.34 288 THR A CA 1
ATOM 2223 C C . THR A 1 288 ? 9.022 -17.580 24.063 1.00 55.34 288 THR A C 1
ATOM 2225 O O . THR A 1 288 ? 8.970 -17.837 25.262 1.00 55.34 288 THR A O 1
ATOM 2228 N N . ARG A 1 289 ? 9.366 -18.520 23.168 1.00 51.97 289 ARG A N 1
ATOM 2229 C CA . ARG A 1 289 ? 9.599 -19.938 23.510 1.00 51.97 289 ARG A CA 1
ATOM 2230 C C . ARG A 1 289 ? 10.751 -20.203 24.487 1.00 51.97 289 ARG A C 1
ATOM 2232 O O . ARG A 1 289 ? 10.767 -21.255 25.114 1.00 51.97 289 ARG A O 1
ATOM 2239 N N . HIS A 1 290 ? 11.695 -19.276 24.653 1.00 44.16 290 HIS A N 1
ATOM 2240 C CA . HIS A 1 290 ? 12.846 -19.478 25.545 1.00 44.16 290 HIS A CA 1
ATOM 2241 C C . HIS A 1 290 ? 12.697 -18.882 26.953 1.00 44.16 290 HIS A C 1
ATOM 2243 O O . HIS A 1 290 ? 13.620 -19.040 27.748 1.00 44.16 290 HIS A O 1
ATOM 2249 N N . SER A 1 291 ? 11.588 -18.210 27.297 1.00 42.09 291 SER A N 1
ATOM 2250 C CA . SER A 1 291 ? 11.453 -17.587 28.629 1.00 42.09 291 SER A CA 1
ATOM 2251 C C . SER A 1 291 ? 10.618 -18.374 29.644 1.00 42.09 291 SER A C 1
ATOM 2253 O O . SER A 1 291 ? 10.476 -17.900 30.765 1.00 42.09 291 SER A O 1
ATOM 2255 N N . THR A 1 292 ? 10.061 -19.539 29.294 1.00 34.59 292 THR A N 1
ATOM 2256 C CA . THR A 1 292 ? 9.100 -20.268 30.153 1.00 34.59 292 THR A CA 1
ATOM 2257 C C . THR A 1 292 ? 9.555 -21.635 30.671 1.00 34.59 292 THR A C 1
ATOM 2259 O O . THR A 1 292 ? 8.789 -22.279 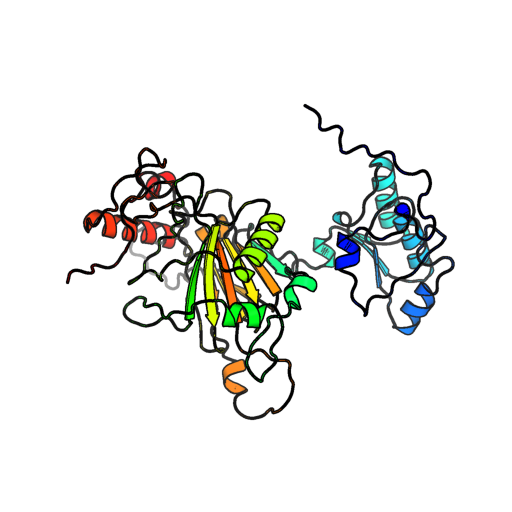31.378 1.00 34.59 292 THR A O 1
ATOM 2262 N N . PHE A 1 293 ? 10.802 -22.062 30.448 1.00 36.75 293 PHE A N 1
ATOM 2263 C CA . PHE A 1 293 ? 11.369 -23.208 31.179 1.00 36.75 293 PHE A CA 1
ATOM 2264 C C . PHE A 1 293 ? 12.189 -22.737 32.386 1.00 36.75 293 PHE A C 1
ATOM 2266 O O . PHE A 1 293 ? 13.417 -22.764 32.375 1.00 36.75 293 PHE A O 1
ATOM 2273 N N . HIS A 1 294 ? 11.500 -22.311 33.446 1.00 39.81 294 HIS A N 1
ATOM 2274 C CA . HIS A 1 294 ? 12.055 -22.353 34.798 1.00 39.81 294 HIS A CA 1
ATOM 2275 C C . HIS A 1 294 ? 11.564 -23.635 35.479 1.00 39.81 294 HIS A C 1
ATOM 2277 O O . HIS A 1 294 ? 10.432 -23.697 35.945 1.00 39.81 294 HIS A O 1
ATOM 2283 N N . SER A 1 295 ? 12.423 -24.654 35.540 1.00 33.59 295 SER A N 1
ATOM 2284 C CA . SER A 1 295 ? 12.367 -25.693 36.573 1.00 33.59 295 SER A CA 1
ATOM 2285 C C . SER A 1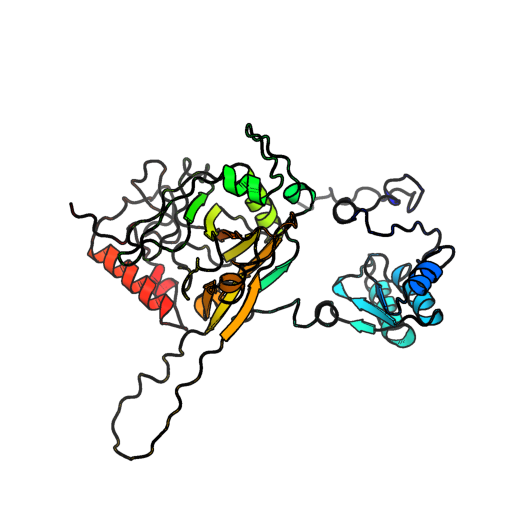 295 ? 13.782 -26.234 36.816 1.00 33.59 295 SER A C 1
ATOM 2287 O O . SER A 1 295 ? 14.344 -26.964 36.008 1.00 33.59 295 SER A O 1
ATOM 2289 N N . GLU A 1 296 ? 14.368 -25.687 37.883 1.00 37.12 296 GLU A N 1
ATOM 2290 C CA . GLU A 1 296 ? 15.292 -26.281 38.859 1.00 37.12 296 GLU A CA 1
ATOM 2291 C C . GLU A 1 296 ? 16.389 -27.253 38.388 1.00 37.12 296 GLU A C 1
ATOM 2293 O O . GLU A 1 296 ? 16.174 -28.455 38.298 1.00 37.12 296 GLU A O 1
ATOM 2298 N N . LEU A 1 297 ? 17.616 -26.730 38.250 1.00 30.73 297 LEU A N 1
ATOM 2299 C CA . LEU A 1 297 ? 18.871 -27.377 38.679 1.00 30.73 297 LEU A CA 1
ATOM 2300 C C . LEU A 1 297 ? 20.002 -26.323 38.736 1.00 30.73 297 LEU A C 1
ATOM 2302 O O . LEU A 1 297 ? 20.129 -25.523 37.804 1.00 30.73 297 LEU A O 1
ATOM 2306 N N . PRO A 1 298 ? 20.833 -26.274 39.798 1.00 40.34 298 PRO A N 1
ATOM 2307 C CA . PRO A 1 298 ? 21.908 -25.297 39.909 1.00 40.34 298 PRO A CA 1
ATOM 2308 C C . PRO A 1 298 ? 23.212 -25.865 39.340 1.00 40.34 298 PRO A C 1
ATOM 2310 O O . PRO A 1 298 ? 23.926 -26.592 40.024 1.00 40.34 298 PRO A O 1
ATOM 2313 N N . THR A 1 299 ? 23.580 -25.481 38.118 1.00 35.28 299 THR A N 1
ATOM 2314 C CA . THR A 1 299 ? 24.970 -25.620 37.652 1.00 35.28 299 THR A CA 1
ATOM 2315 C C . THR A 1 299 ? 25.408 -24.405 36.848 1.00 35.28 299 THR A C 1
ATOM 2317 O O . THR A 1 299 ? 24.784 -24.008 35.867 1.00 35.28 299 THR A O 1
ATOM 2320 N N . GLN A 1 300 ? 26.502 -23.818 37.320 1.00 43.84 300 GLN A N 1
ATOM 2321 C CA . GLN A 1 300 ? 27.209 -22.671 36.773 1.00 43.84 300 GLN A CA 1
ATOM 2322 C C . GLN A 1 300 ? 27.682 -22.926 35.334 1.00 43.84 300 GLN A C 1
ATOM 2324 O O . GLN A 1 300 ? 28.393 -23.897 35.088 1.00 43.84 300 GLN A O 1
ATOM 2329 N N . SER A 1 301 ? 27.357 -22.016 34.410 1.00 36.09 301 SER A N 1
ATOM 2330 C CA . SER A 1 301 ? 28.185 -21.639 33.249 1.00 36.09 301 SER A CA 1
ATOM 2331 C C . SER A 1 301 ? 27.645 -20.336 32.620 1.00 36.09 301 SER A C 1
ATOM 2333 O O . SER A 1 301 ? 26.431 -20.221 32.440 1.00 36.09 301 SER A O 1
ATOM 2335 N N . PRO A 1 302 ? 28.493 -19.328 32.320 1.00 48.19 302 PRO A N 1
ATOM 2336 C CA . PRO A 1 302 ? 28.056 -18.000 31.889 1.00 48.19 302 PRO A CA 1
ATOM 2337 C C . PRO A 1 302 ? 27.955 -17.862 30.355 1.00 48.19 302 PRO A C 1
ATOM 2339 O O . PRO A 1 302 ? 28.654 -18.549 29.619 1.00 48.19 302 PRO A O 1
ATOM 2342 N N . LEU A 1 303 ? 27.139 -16.891 29.908 1.00 37.97 303 LEU A N 1
ATOM 2343 C CA . LEU A 1 303 ? 26.955 -16.382 28.528 1.00 37.97 303 LEU A CA 1
ATOM 2344 C C . LEU A 1 303 ? 26.023 -17.174 27.583 1.00 37.97 303 LEU A C 1
ATOM 2346 O O . LEU A 1 303 ? 26.399 -17.554 26.479 1.00 37.97 303 LEU A O 1
ATOM 2350 N N . LEU A 1 304 ? 24.738 -17.280 27.942 1.00 40.56 304 LEU A N 1
ATOM 2351 C CA . LEU A 1 304 ? 23.664 -17.420 26.945 1.00 40.56 304 LEU A CA 1
ATOM 2352 C C . LEU A 1 304 ? 23.426 -16.058 26.271 1.00 40.56 304 LEU A C 1
ATOM 2354 O O . LEU A 1 304 ? 22.754 -15.176 26.813 1.00 40.56 304 LEU A O 1
ATOM 2358 N N . THR A 1 305 ? 24.005 -15.862 25.089 1.00 43.22 305 THR A N 1
ATOM 2359 C CA . THR A 1 305 ? 23.702 -14.718 24.225 1.00 43.22 305 THR A CA 1
ATOM 2360 C C . THR A 1 305 ? 22.227 -14.782 23.818 1.00 43.22 305 THR A C 1
ATOM 2362 O O . THR A 1 305 ? 21.771 -15.739 23.196 1.00 43.22 305 THR A O 1
ATOM 2365 N N . LYS A 1 306 ? 21.438 -13.767 24.202 1.00 52.47 306 LYS A N 1
ATOM 2366 C CA . LYS A 1 306 ? 20.035 -13.648 23.767 1.00 52.47 306 LYS A CA 1
ATOM 2367 C C . LYS A 1 306 ? 19.994 -13.691 22.231 1.00 52.47 306 LYS A C 1
ATOM 2369 O O . LYS A 1 306 ? 20.767 -12.951 21.618 1.00 52.47 306 LYS A O 1
ATOM 2374 N N . PRO A 1 307 ? 19.108 -14.485 21.601 1.00 55.59 307 PRO A N 1
ATOM 2375 C CA . PRO A 1 307 ? 19.027 -14.537 20.146 1.00 55.59 307 PRO A CA 1
ATOM 2376 C C . PRO A 1 307 ? 18.771 -13.130 19.590 1.00 55.59 307 PRO A C 1
ATOM 2378 O O . PRO A 1 307 ? 17.864 -12.417 20.036 1.00 55.59 307 PRO A O 1
ATOM 2381 N N . SER A 1 308 ? 19.616 -12.700 18.653 1.00 68.75 308 SER A N 1
ATOM 2382 C CA . SER A 1 308 ? 19.519 -11.381 18.035 1.00 68.75 308 SER A CA 1
ATOM 2383 C C . SER A 1 308 ? 18.268 -11.308 17.156 1.00 68.75 308 SER A C 1
ATOM 2385 O O . SER A 1 308 ? 17.967 -12.209 16.374 1.00 68.75 308 SER A O 1
ATOM 2387 N N . ARG A 1 309 ? 17.492 -10.226 17.296 1.00 84.94 309 ARG A N 1
ATOM 2388 C CA . ARG A 1 309 ? 16.325 -9.979 16.434 1.00 84.94 309 ARG A CA 1
ATOM 2389 C C . ARG A 1 309 ? 16.803 -9.683 15.015 1.00 84.94 309 ARG A C 1
ATOM 2391 O O . ARG A 1 309 ? 17.696 -8.852 14.836 1.00 84.94 309 ARG A O 1
ATOM 2398 N N . LYS A 1 310 ? 16.168 -10.289 14.009 1.00 90.44 310 LYS A N 1
ATOM 2399 C CA . LYS A 1 310 ? 16.425 -9.945 12.606 1.00 90.44 310 LYS A CA 1
ATOM 2400 C C . LYS A 1 310 ? 15.907 -8.532 12.355 1.00 90.44 310 LYS A C 1
ATOM 2402 O O . LYS A 1 310 ? 14.799 -8.199 12.768 1.00 90.44 310 LYS A O 1
ATOM 2407 N N . THR A 1 311 ? 16.716 -7.692 11.718 1.00 92.44 311 THR A N 1
ATOM 2408 C CA . THR A 1 311 ? 16.336 -6.324 11.347 1.00 92.44 311 THR A CA 1
ATOM 2409 C C . THR A 1 311 ? 16.591 -6.136 9.859 1.00 92.44 311 THR A C 1
ATOM 2411 O O . THR A 1 311 ? 17.677 -6.454 9.388 1.00 92.44 311 THR A O 1
ATOM 2414 N N . GLN A 1 312 ? 15.603 -5.616 9.142 1.00 91.62 312 GLN A N 1
ATOM 2415 C CA . GLN A 1 312 ? 15.723 -5.159 7.763 1.00 91.62 312 GLN A CA 1
ATOM 2416 C C . GLN A 1 312 ? 15.538 -3.642 7.749 1.00 91.62 312 GLN A C 1
ATOM 2418 O O . GLN A 1 312 ? 14.715 -3.102 8.490 1.00 91.62 312 GLN A O 1
ATOM 2423 N N . ARG A 1 313 ? 16.329 -2.950 6.933 1.00 91.56 313 ARG A N 1
ATOM 2424 C CA . ARG A 1 313 ? 16.222 -1.508 6.713 1.00 91.56 313 ARG A CA 1
ATOM 2425 C C . ARG A 1 313 ? 16.228 -1.268 5.219 1.00 91.56 313 ARG A C 1
ATOM 2427 O O . ARG A 1 313 ? 17.060 -1.850 4.532 1.00 91.56 313 ARG A O 1
ATOM 2434 N N . PHE A 1 314 ? 15.310 -0.446 4.747 1.00 87.94 314 PHE A N 1
ATOM 2435 C CA . PHE A 1 314 ? 15.211 -0.099 3.338 1.00 87.94 314 PHE A CA 1
ATOM 2436 C C . PHE A 1 314 ? 14.607 1.289 3.191 1.00 87.94 314 PHE A C 1
ATOM 2438 O O . PHE A 1 314 ? 13.931 1.790 4.095 1.00 87.94 314 PHE A O 1
ATOM 2445 N N . ASN A 1 315 ? 14.881 1.912 2.057 1.00 89.94 315 ASN A N 1
ATOM 2446 C CA . ASN A 1 315 ? 14.439 3.264 1.788 1.00 89.94 315 ASN A CA 1
ATOM 2447 C C . ASN A 1 315 ? 13.059 3.257 1.130 1.00 89.94 315 ASN A C 1
ATOM 2449 O O . ASN A 1 315 ? 12.726 2.368 0.349 1.00 89.94 315 ASN A O 1
ATOM 2453 N N . LEU A 1 316 ? 12.258 4.257 1.477 1.00 90.50 316 LEU A N 1
ATOM 2454 C CA . LEU A 1 316 ? 10.974 4.562 0.865 1.00 90.50 316 LEU A CA 1
ATOM 2455 C C . LEU A 1 316 ? 11.151 5.827 0.016 1.00 90.50 316 LEU A C 1
ATOM 2457 O O . LEU A 1 316 ? 10.958 6.925 0.549 1.00 90.50 316 LEU A O 1
ATOM 2461 N N . PRO A 1 317 ? 11.569 5.705 -1.257 1.00 87.69 317 PRO A N 1
ATOM 2462 C CA . PRO A 1 317 ? 11.730 6.860 -2.130 1.00 87.69 317 PRO A CA 1
ATOM 2463 C C . PRO A 1 317 ? 10.377 7.501 -2.454 1.00 87.69 317 PRO A C 1
ATOM 2465 O O . PRO A 1 317 ? 9.312 6.920 -2.204 1.00 87.69 317 PRO A O 1
ATOM 2468 N N . ASN A 1 318 ? 10.415 8.692 -3.053 1.00 88.81 318 ASN A N 1
ATOM 2469 C CA . ASN A 1 318 ? 9.225 9.323 -3.612 1.00 88.81 318 ASN A CA 1
ATOM 2470 C C . ASN A 1 318 ? 8.482 8.356 -4.551 1.00 88.81 318 ASN A C 1
ATOM 2472 O O . ASN A 1 318 ? 9.102 7.622 -5.321 1.00 88.81 318 ASN A O 1
ATOM 2476 N N . ASN A 1 319 ? 7.152 8.389 -4.505 1.00 87.88 319 ASN A N 1
ATOM 2477 C CA . ASN A 1 319 ? 6.275 7.568 -5.333 1.00 87.88 319 ASN A CA 1
ATOM 2478 C C . ASN A 1 319 ? 6.488 6.047 -5.167 1.00 87.88 319 ASN A C 1
ATOM 2480 O O . ASN A 1 319 ? 6.416 5.283 -6.133 1.00 87.88 319 ASN A O 1
ATOM 2484 N N . SER A 1 320 ? 6.751 5.598 -3.937 1.00 89.56 320 SER A N 1
ATOM 2485 C CA . SER A 1 320 ? 6.876 4.173 -3.602 1.00 89.56 320 SER A CA 1
ATOM 2486 C C . SER A 1 320 ? 5.720 3.670 -2.738 1.00 89.56 320 SER A C 1
ATOM 2488 O O . SER A 1 320 ? 5.200 4.394 -1.889 1.00 89.56 320 SER A O 1
ATOM 2490 N N . LEU A 1 321 ? 5.314 2.419 -2.950 1.00 92.62 321 LEU A N 1
ATOM 2491 C CA . LEU A 1 321 ? 4.243 1.736 -2.231 1.00 92.62 321 LEU A CA 1
ATOM 2492 C C . LEU A 1 321 ? 4.816 0.499 -1.545 1.00 92.62 321 LEU A C 1
ATOM 2494 O O . LEU A 1 321 ? 5.147 -0.491 -2.199 1.00 92.62 321 LEU A O 1
ATOM 2498 N N . PHE A 1 322 ? 4.906 0.536 -0.222 1.00 95.56 322 PHE A N 1
ATOM 2499 C CA . PHE A 1 322 ? 5.227 -0.649 0.559 1.00 95.56 322 PHE A CA 1
ATOM 2500 C C . PHE A 1 322 ? 3.943 -1.426 0.854 1.00 95.56 322 PHE A C 1
ATOM 2502 O O . PHE A 1 322 ? 3.077 -0.950 1.587 1.00 95.56 322 PHE A O 1
ATOM 2509 N N . ILE A 1 323 ? 3.814 -2.611 0.262 1.00 93.81 323 ILE A N 1
ATOM 2510 C CA . ILE A 1 323 ? 2.695 -3.530 0.467 1.00 93.81 323 ILE A CA 1
ATOM 2511 C C . ILE A 1 323 ? 3.110 -4.506 1.560 1.00 93.81 323 ILE A C 1
ATOM 2513 O O . ILE A 1 323 ? 3.976 -5.353 1.339 1.00 93.81 323 ILE A O 1
ATOM 2517 N N . MET A 1 324 ? 2.506 -4.373 2.738 1.00 95.94 324 MET A N 1
ATOM 2518 C CA . MET A 1 324 ? 2.788 -5.211 3.893 1.00 95.94 324 MET A CA 1
ATOM 2519 C C . MET A 1 324 ? 1.697 -6.266 4.064 1.00 95.94 324 MET A C 1
ATOM 2521 O O . MET A 1 324 ? 0.542 -5.953 4.367 1.00 95.94 324 MET A O 1
ATOM 2525 N N . GLY A 1 325 ? 2.079 -7.530 3.904 1.00 92.06 325 GLY A N 1
ATOM 2526 C CA . GLY A 1 325 ? 1.187 -8.646 4.183 1.00 92.06 325 GLY A CA 1
ATOM 2527 C C . GLY A 1 325 ? 0.982 -8.866 5.689 1.00 92.06 325 GLY A C 1
ATOM 2528 O O . GLY A 1 325 ? 1.815 -8.502 6.532 1.00 92.06 325 GLY A O 1
ATOM 2529 N N . LEU A 1 326 ? -0.155 -9.469 6.048 1.00 91.88 326 LEU A N 1
ATOM 2530 C CA . LEU A 1 326 ? -0.548 -9.663 7.448 1.00 91.88 326 LEU A CA 1
ATOM 2531 C C . LEU A 1 326 ? 0.385 -10.616 8.208 1.00 91.88 326 LEU A C 1
ATOM 2533 O O . LEU A 1 326 ? 0.526 -10.478 9.424 1.00 91.88 326 LEU A O 1
ATOM 2537 N N . LYS A 1 327 ? 1.080 -11.538 7.526 1.00 91.50 327 LYS A N 1
ATOM 2538 C CA . LYS A 1 327 ? 2.065 -12.420 8.172 1.00 91.50 327 LYS A CA 1
ATOM 2539 C C . LYS A 1 327 ? 3.301 -11.625 8.584 1.00 91.50 327 LYS A C 1
ATOM 2541 O O . LYS A 1 327 ? 3.836 -11.844 9.672 1.00 91.50 327 LYS A O 1
ATOM 2546 N N . THR A 1 328 ? 3.737 -10.673 7.757 1.00 93.56 328 THR A N 1
ATOM 2547 C CA . THR A 1 328 ? 4.789 -9.727 8.145 1.00 93.56 328 THR A CA 1
ATOM 2548 C C . THR A 1 328 ? 4.343 -8.879 9.329 1.00 93.56 328 THR A C 1
ATOM 2550 O O . THR A 1 328 ? 5.069 -8.846 10.319 1.00 93.56 328 THR A O 1
ATOM 2553 N N . ASN A 1 329 ? 3.149 -8.278 9.295 1.00 94.94 329 ASN A N 1
ATOM 2554 C CA . ASN A 1 329 ? 2.639 -7.479 10.418 1.00 94.94 329 ASN A CA 1
ATOM 2555 C C . ASN A 1 329 ? 2.534 -8.288 11.732 1.00 94.94 329 ASN A C 1
ATOM 2557 O O . ASN A 1 329 ? 2.840 -7.783 12.815 1.00 94.94 329 ASN A O 1
ATOM 2561 N N . ALA A 1 330 ? 2.166 -9.570 11.643 1.00 92.12 330 ALA A N 1
ATOM 2562 C CA . ALA A 1 330 ? 2.080 -10.463 12.794 1.00 92.12 330 ALA A CA 1
ATOM 2563 C C . ALA A 1 330 ? 3.453 -10.788 13.406 1.00 92.12 330 ALA A C 1
ATOM 2565 O O . ALA A 1 330 ? 3.568 -10.866 14.629 1.00 92.12 330 ALA A O 1
ATOM 2566 N N . LEU A 1 331 ? 4.497 -10.958 12.588 1.00 92.12 331 LEU A N 1
ATOM 2567 C CA . LEU A 1 331 ? 5.814 -11.447 13.028 1.00 92.12 331 LEU A CA 1
ATOM 2568 C C . LEU A 1 331 ? 6.879 -10.349 13.178 1.00 92.12 331 LEU A C 1
ATOM 2570 O O . LEU A 1 331 ? 7.925 -10.588 13.790 1.00 92.12 331 LEU A O 1
ATOM 2574 N N . TRP A 1 332 ? 6.633 -9.156 12.641 1.00 93.69 332 TRP A N 1
ATOM 2575 C CA . TRP A 1 332 ? 7.581 -8.047 12.602 1.00 93.69 332 TRP A CA 1
ATOM 2576 C C . TRP A 1 332 ? 6.953 -6.762 13.137 1.00 93.69 332 TRP A C 1
ATOM 2578 O O . TRP A 1 332 ? 5.774 -6.478 12.944 1.00 93.69 332 TRP A O 1
ATOM 2588 N N . LEU A 1 333 ? 7.782 -5.978 13.815 1.00 94.12 333 LEU A N 1
ATOM 2589 C CA . LEU A 1 333 ? 7.532 -4.577 14.112 1.00 94.12 333 LEU A CA 1
ATOM 2590 C C . LEU A 1 333 ? 8.054 -3.731 12.949 1.00 94.12 333 LEU A C 1
ATOM 2592 O O . LEU A 1 333 ? 9.067 -4.091 12.346 1.00 94.12 333 LEU A O 1
ATOM 2596 N N . HIS A 1 334 ? 7.419 -2.599 12.680 1.00 95.56 334 HIS A N 1
ATOM 2597 C CA . HIS A 1 334 ? 7.803 -1.654 11.643 1.00 95.56 334 HIS A CA 1
ATOM 2598 C C . HIS A 1 334 ? 7.818 -0.213 12.165 1.00 95.56 334 HIS A C 1
ATOM 2600 O O . HIS A 1 334 ? 7.123 0.121 13.124 1.00 95.56 334 HIS A O 1
ATOM 2606 N N . GLY A 1 335 ? 8.631 0.650 11.563 1.00 95.75 335 GLY A N 1
ATOM 2607 C CA . GLY A 1 335 ? 8.705 2.063 11.927 1.00 95.75 335 GLY A CA 1
ATOM 2608 C C . GLY A 1 335 ? 9.535 2.877 10.942 1.00 95.75 335 GLY A C 1
ATOM 2609 O O . GLY A 1 335 ? 10.292 2.320 10.148 1.00 95.75 335 GLY A O 1
ATOM 2610 N N . ILE A 1 336 ? 9.413 4.200 11.017 1.00 96.06 336 ILE A N 1
ATOM 2611 C CA . ILE A 1 336 ? 10.226 5.138 10.236 1.00 96.06 336 ILE A CA 1
ATOM 2612 C C . ILE A 1 336 ? 11.280 5.721 11.165 1.00 96.06 336 ILE A C 1
ATOM 2614 O O . ILE A 1 336 ? 10.939 6.302 12.197 1.00 96.06 336 ILE A O 1
ATOM 2618 N N . ALA A 1 337 ? 12.552 5.534 10.817 1.00 90.00 337 ALA A N 1
ATOM 2619 C CA . ALA A 1 337 ? 13.666 6.036 11.612 1.00 90.00 337 ALA A CA 1
ATOM 2620 C C . ALA A 1 337 ? 13.853 7.550 11.437 1.00 90.00 337 ALA A C 1
ATOM 2622 O O . ALA A 1 337 ? 13.584 8.095 10.369 1.00 90.00 337 ALA A O 1
ATOM 2623 N N . GLN A 1 338 ? 14.392 8.198 12.473 1.00 90.38 338 GLN A N 1
ATOM 2624 C CA . GLN A 1 338 ? 14.939 9.548 12.342 1.00 90.38 338 GLN A CA 1
ATOM 2625 C C . GLN A 1 338 ? 16.117 9.544 11.364 1.00 90.38 338 GLN A C 1
ATOM 2627 O O . GLN A 1 338 ? 17.013 8.698 11.463 1.00 90.38 338 GLN A O 1
ATOM 2632 N N . ASP A 1 339 ? 16.132 10.518 10.465 1.00 81.19 339 ASP A N 1
ATOM 2633 C CA . ASP A 1 339 ? 17.212 10.749 9.517 1.00 81.19 339 ASP A CA 1
ATOM 2634 C C . ASP A 1 339 ? 18.282 11.635 10.169 1.00 81.19 339 ASP A C 1
ATOM 2636 O O . ASP A 1 339 ? 18.195 12.864 10.190 1.00 81.19 339 ASP A O 1
ATOM 2640 N N . LYS A 1 340 ? 19.302 10.985 10.743 1.00 68.38 340 LYS A N 1
ATOM 2641 C CA . LYS A 1 340 ? 20.429 11.664 11.403 1.00 68.38 340 LYS A CA 1
ATOM 2642 C C . LYS A 1 340 ? 21.405 12.314 10.412 1.00 68.38 340 LYS A C 1
ATOM 2644 O O . LYS A 1 340 ? 22.194 13.166 10.817 1.00 68.38 340 LYS A O 1
ATOM 2649 N N . SER A 1 341 ? 21.370 11.914 9.140 1.00 57.59 341 SER A N 1
ATOM 2650 C CA . SER A 1 341 ? 22.232 12.437 8.072 1.00 57.59 341 SER A CA 1
ATOM 2651 C C . SER A 1 341 ? 21.754 13.801 7.575 1.00 57.59 341 SER A C 1
ATOM 2653 O O . SER A 1 341 ? 22.563 14.721 7.474 1.00 57.59 341 SER A O 1
ATOM 2655 N N . ASN A 1 342 ? 20.446 13.977 7.357 1.00 49.38 342 ASN A N 1
ATOM 2656 C CA . ASN A 1 342 ? 19.890 15.267 6.924 1.00 49.38 342 ASN A CA 1
ATOM 2657 C C . ASN A 1 342 ? 19.849 16.329 8.027 1.00 49.38 342 ASN A C 1
ATOM 2659 O O . ASN A 1 342 ? 19.867 17.520 7.729 1.00 49.38 342 ASN A O 1
ATOM 2663 N N . SER A 1 343 ? 19.861 15.942 9.307 1.00 42.78 343 SER A N 1
ATOM 2664 C CA . SER A 1 343 ? 19.898 16.918 10.405 1.00 42.78 343 SER A CA 1
ATOM 2665 C C . SER A 1 343 ? 21.168 17.788 10.440 1.00 42.78 343 SER A C 1
ATOM 2667 O O . SER A 1 343 ? 21.159 18.819 11.109 1.00 42.78 343 SER A O 1
ATOM 2669 N N . ALA A 1 344 ? 22.236 17.405 9.725 1.00 39.25 344 ALA A N 1
ATOM 2670 C CA . ALA A 1 344 ? 23.506 18.137 9.658 1.00 39.25 344 ALA A CA 1
ATOM 2671 C C . ALA A 1 344 ? 23.677 19.018 8.399 1.00 39.25 344 ALA A C 1
ATOM 2673 O O . ALA A 1 344 ? 24.589 19.841 8.369 1.00 39.25 344 ALA A O 1
ATOM 2674 N N . LEU A 1 345 ? 22.807 18.901 7.385 1.00 43.09 345 LEU A N 1
ATOM 2675 C CA . LEU A 1 345 ? 22.866 19.719 6.157 1.00 43.09 345 LEU A CA 1
ATOM 2676 C C . LEU A 1 345 ? 22.268 21.131 6.321 1.00 43.09 345 LEU A C 1
ATOM 2678 O O . LEU A 1 345 ? 22.296 21.933 5.392 1.00 43.09 345 LEU A O 1
ATOM 2682 N N . HIS A 1 346 ? 21.805 21.484 7.522 1.00 43.28 346 HIS A N 1
ATOM 2683 C CA . HIS A 1 346 ? 21.236 22.794 7.858 1.00 43.28 346 HIS A CA 1
ATOM 2684 C C . HIS A 1 346 ? 22.250 23.949 7.972 1.00 43.28 346 HIS A C 1
ATOM 2686 O O . HIS A 1 346 ? 22.053 24.847 8.789 1.00 43.28 346 HIS A O 1
ATOM 2692 N N . SER A 1 347 ? 23.322 23.992 7.176 1.00 36.81 347 SER A N 1
ATOM 2693 C CA . SER A 1 347 ? 24.185 25.182 7.208 1.00 36.81 347 SER A CA 1
ATOM 2694 C C . SER A 1 347 ? 24.693 25.731 5.891 1.00 36.81 347 SER A C 1
ATOM 2696 O O . SER A 1 347 ? 24.996 26.912 5.898 1.00 36.81 347 SER A O 1
ATOM 2698 N N . ASN A 1 348 ? 24.746 25.006 4.771 1.00 33.97 348 ASN A N 1
ATOM 2699 C CA . ASN A 1 348 ? 25.245 25.598 3.522 1.00 33.97 348 ASN A CA 1
ATOM 2700 C C . ASN A 1 348 ? 24.787 24.804 2.296 1.00 33.97 348 ASN A C 1
ATOM 2702 O O . ASN A 1 348 ? 25.454 23.849 1.914 1.00 33.97 348 ASN A O 1
ATOM 2706 N N . THR A 1 349 ? 23.672 25.182 1.673 1.00 32.28 349 THR A N 1
ATOM 2707 C CA . THR A 1 349 ? 23.466 25.075 0.212 1.00 32.28 349 THR A CA 1
ATOM 2708 C C . THR A 1 349 ? 22.154 25.760 -0.158 1.00 32.28 349 THR A C 1
ATOM 2710 O O . THR A 1 349 ? 21.062 25.257 0.084 1.00 32.28 349 THR A O 1
ATOM 2713 N N . THR A 1 350 ? 22.286 26.963 -0.702 1.00 37.34 350 THR A N 1
ATOM 2714 C CA . THR A 1 350 ? 21.254 27.675 -1.454 1.00 37.34 350 THR A CA 1
ATOM 2715 C C . THR A 1 350 ? 21.091 27.046 -2.840 1.00 37.34 350 THR A C 1
ATOM 2717 O O . THR A 1 350 ? 22.081 26.644 -3.449 1.00 37.34 350 THR A O 1
ATOM 2720 N N . ASP A 1 351 ? 19.851 27.032 -3.326 1.00 40.53 351 ASP A N 1
ATOM 2721 C CA . ASP A 1 351 ? 19.442 26.863 -4.727 1.00 40.53 351 ASP A CA 1
ATOM 2722 C C . ASP A 1 351 ? 19.731 25.525 -5.425 1.00 40.53 351 ASP A C 1
ATOM 2724 O O . ASP A 1 351 ? 20.602 25.414 -6.281 1.00 40.53 351 ASP A O 1
ATOM 2728 N N . THR A 1 352 ? 18.857 24.541 -5.185 1.00 33.06 352 THR A N 1
ATOM 2729 C CA . THR A 1 352 ? 18.205 23.806 -6.287 1.00 33.06 352 THR A CA 1
ATOM 2730 C C . THR A 1 352 ? 16.742 23.545 -5.917 1.00 33.06 352 THR A C 1
ATOM 2732 O O . THR A 1 352 ? 16.425 23.219 -4.776 1.00 33.06 352 THR A O 1
ATOM 2735 N N . LEU A 1 353 ? 15.848 23.715 -6.888 1.00 40.53 353 LEU A N 1
ATOM 2736 C CA . LEU A 1 353 ? 14.383 23.711 -6.776 1.00 40.53 353 LEU A CA 1
ATOM 2737 C C . LEU A 1 353 ? 13.765 22.329 -6.419 1.00 40.53 353 LEU A C 1
ATOM 2739 O O . LEU A 1 353 ? 12.558 22.168 -6.534 1.00 40.53 353 LEU A O 1
ATOM 2743 N N . ASP A 1 354 ? 14.561 21.337 -5.987 1.00 41.94 354 ASP A N 1
ATOM 2744 C CA . ASP A 1 354 ? 14.213 19.906 -6.111 1.00 41.94 354 ASP A CA 1
ATOM 2745 C C . ASP A 1 354 ? 14.378 19.020 -4.857 1.00 41.94 354 ASP A C 1
ATOM 2747 O O . ASP A 1 354 ? 14.232 17.802 -4.948 1.00 41.94 354 ASP A O 1
ATOM 2751 N N . SER A 1 355 ? 14.617 19.562 -3.657 1.00 53.88 355 SER A N 1
ATOM 2752 C CA . SER A 1 355 ? 14.572 18.732 -2.435 1.00 53.88 355 SER A CA 1
ATOM 2753 C C . SER A 1 355 ? 13.381 19.080 -1.549 1.00 53.88 355 SER A C 1
ATOM 2755 O O . SER A 1 355 ? 13.483 19.816 -0.571 1.00 53.88 355 SER A O 1
ATOM 2757 N N . VAL A 1 356 ? 12.214 18.511 -1.866 1.00 61.31 356 VAL A N 1
ATOM 2758 C CA . VAL A 1 356 ? 11.126 18.427 -0.883 1.00 61.31 356 VAL A CA 1
ATOM 2759 C C . VAL A 1 356 ? 11.688 17.687 0.336 1.00 61.31 356 VAL A C 1
ATOM 2761 O O . VAL A 1 356 ? 11.989 16.502 0.245 1.00 61.31 356 VAL A O 1
ATOM 2764 N N . LEU A 1 357 ? 11.882 18.391 1.458 1.00 83.88 357 LEU A N 1
ATOM 2765 C CA . LEU A 1 357 ? 12.415 17.827 2.713 1.00 83.88 357 LEU A CA 1
ATOM 2766 C C . LEU A 1 357 ? 11.356 17.047 3.504 1.00 83.88 357 LEU A C 1
ATOM 2768 O O . LEU A 1 357 ? 11.669 16.179 4.329 1.00 83.88 357 LEU A O 1
ATOM 2772 N N . GLU A 1 358 ? 10.095 17.356 3.234 1.00 93.19 358 GLU A N 1
ATOM 2773 C CA . GLU A 1 358 ? 8.923 16.780 3.870 1.00 93.19 358 GLU A CA 1
ATOM 2774 C C . GLU A 1 358 ? 8.500 15.473 3.193 1.00 93.19 358 GLU A C 1
ATOM 2776 O O . GLU A 1 358 ? 8.652 15.294 1.987 1.00 93.19 358 GLU A O 1
ATOM 2781 N N . ARG A 1 359 ? 7.904 14.560 3.959 1.00 95.19 359 ARG A N 1
ATOM 2782 C CA . ARG A 1 359 ? 7.327 13.316 3.435 1.00 95.19 359 ARG A CA 1
ATOM 2783 C C . ARG A 1 359 ? 5.868 13.207 3.840 1.00 95.19 359 ARG A C 1
ATOM 2785 O O . ARG A 1 359 ? 5.554 13.296 5.025 1.00 95.19 359 ARG A O 1
ATOM 2792 N N . ILE A 1 360 ? 4.999 12.912 2.879 1.00 97.75 360 ILE A N 1
ATOM 2793 C CA . ILE A 1 360 ? 3.620 12.497 3.136 1.00 97.75 360 ILE A CA 1
ATOM 2794 C C . ILE A 1 360 ? 3.535 10.982 2.974 1.00 97.75 360 ILE A C 1
ATOM 2796 O O . ILE A 1 360 ? 3.990 10.402 1.989 1.00 97.75 360 ILE A O 1
ATOM 2800 N N . SER A 1 361 ? 2.952 10.341 3.978 1.00 98.00 361 SER A N 1
ATOM 2801 C CA . SER A 1 361 ? 2.747 8.903 4.057 1.00 98.00 361 SER A CA 1
ATOM 2802 C C . SER A 1 361 ? 1.262 8.602 4.135 1.00 98.00 361 SER A C 1
ATOM 2804 O O . SER A 1 361 ? 0.612 9.066 5.066 1.00 98.00 361 SER A O 1
ATOM 2806 N N . LEU A 1 362 ? 0.740 7.777 3.231 1.00 98.62 362 LEU A N 1
ATOM 2807 C CA . LEU A 1 362 ? -0.648 7.318 3.262 1.00 98.62 362 LEU A CA 1
ATOM 2808 C C . LEU A 1 362 ? -0.667 5.822 3.565 1.00 98.62 362 LEU A C 1
ATOM 2810 O O . LEU A 1 362 ? -0.280 5.016 2.721 1.00 98.62 362 LEU A O 1
ATOM 2814 N N . THR A 1 363 ? -1.096 5.453 4.773 1.00 98.50 363 THR A N 1
ATOM 2815 C CA . THR A 1 363 ? -1.266 4.052 5.172 1.00 98.50 363 THR A CA 1
ATOM 2816 C C . THR A 1 363 ? -2.719 3.636 4.989 1.00 98.50 363 THR A C 1
ATOM 2818 O O . THR A 1 363 ? -3.563 3.947 5.834 1.00 98.50 363 THR A O 1
ATOM 2821 N N . PHE A 1 364 ? -3.008 2.941 3.892 1.00 98.62 364 PHE A N 1
ATOM 2822 C CA . PHE A 1 364 ? -4.339 2.433 3.581 1.00 98.62 364 PHE A CA 1
ATOM 2823 C C . PHE A 1 364 ? -4.580 1.046 4.175 1.00 98.62 364 PHE A C 1
ATOM 2825 O O . PHE A 1 364 ? -3.664 0.226 4.293 1.00 98.62 364 PHE A O 1
ATOM 2832 N N . ARG A 1 365 ? -5.843 0.790 4.526 1.00 98.31 365 ARG A N 1
ATOM 2833 C CA . ARG A 1 365 ? -6.339 -0.484 5.055 1.00 98.31 365 ARG A CA 1
ATOM 2834 C C . ARG A 1 365 ? -7.723 -0.783 4.479 1.00 98.31 365 ARG A C 1
ATOM 2836 O O . ARG A 1 365 ? -8.469 0.135 4.125 1.00 98.31 365 ARG A O 1
ATOM 2843 N N . THR A 1 366 ? -8.071 -2.063 4.441 1.00 97.94 366 THR A N 1
ATOM 2844 C CA . THR A 1 366 ? -9.452 -2.518 4.264 1.00 97.94 366 THR A CA 1
ATOM 2845 C C . THR A 1 366 ? -10.019 -2.840 5.638 1.00 97.94 366 THR A C 1
ATOM 2847 O O . THR A 1 366 ? -9.563 -3.770 6.302 1.00 97.94 366 THR A O 1
ATOM 2850 N N . ILE A 1 367 ? -10.978 -2.039 6.080 1.00 97.88 367 ILE A N 1
ATOM 2851 C CA . ILE A 1 367 ? -11.574 -2.113 7.409 1.00 97.88 367 ILE A CA 1
ATOM 2852 C C . ILE A 1 367 ? -12.948 -2.770 7.330 1.00 97.88 367 ILE A C 1
ATOM 2854 O O . ILE A 1 367 ? -13.773 -2.384 6.502 1.00 97.88 367 ILE A O 1
ATOM 2858 N N . GLY A 1 368 ? -13.171 -3.767 8.188 1.00 97.31 368 GLY A N 1
ATOM 2859 C CA . GLY A 1 368 ? -14.402 -4.558 8.261 1.00 97.31 368 GLY A CA 1
ATOM 2860 C C . GLY A 1 368 ? -15.288 -4.232 9.462 1.00 97.31 368 GLY A C 1
ATOM 2861 O O . GLY A 1 368 ? -16.285 -4.920 9.675 1.00 97.31 368 GLY A O 1
ATOM 2862 N N . THR A 1 369 ? -14.919 -3.230 10.260 1.00 97.69 369 THR A N 1
ATOM 2863 C CA . THR A 1 369 ? -15.677 -2.754 11.424 1.00 97.69 369 THR A CA 1
ATOM 2864 C C . THR A 1 369 ? -16.152 -1.334 11.174 1.00 97.69 369 THR A C 1
ATOM 2866 O O . THR A 1 369 ? -15.401 -0.495 10.675 1.00 97.69 369 THR A O 1
ATOM 2869 N N . PHE A 1 370 ? -17.393 -1.053 11.548 1.00 97.62 370 PHE A N 1
ATOM 2870 C CA . PHE A 1 370 ? -18.061 0.193 11.228 1.00 97.62 370 PHE A CA 1
ATOM 2871 C C . PHE A 1 370 ? -18.815 0.737 12.433 1.00 97.62 370 PHE A C 1
ATOM 2873 O O . PHE A 1 370 ? -19.382 -0.022 13.221 1.00 97.62 370 PHE A O 1
ATOM 2880 N N . ILE A 1 371 ? -18.862 2.062 12.533 1.00 96.38 371 ILE A N 1
ATOM 2881 C CA . ILE A 1 371 ? -19.789 2.779 13.406 1.00 96.38 371 ILE A CA 1
ATOM 2882 C C . ILE A 1 371 ? -20.904 3.397 12.566 1.00 96.38 371 ILE A C 1
ATOM 2884 O O . ILE A 1 371 ? -20.686 3.811 11.427 1.00 96.38 371 ILE A O 1
ATOM 2888 N N . THR A 1 372 ? -22.110 3.466 13.112 1.00 95.69 372 THR A N 1
ATOM 2889 C CA . THR A 1 372 ? -23.238 4.127 12.448 1.00 95.69 372 THR A CA 1
ATOM 2890 C C . THR A 1 372 ? -22.976 5.627 12.285 1.00 95.69 372 THR A C 1
ATOM 2892 O O . THR A 1 372 ? -22.169 6.211 13.006 1.00 95.69 372 THR A O 1
ATOM 2895 N N . GLN A 1 373 ? -23.663 6.282 11.343 1.00 92.94 373 GLN A N 1
ATOM 2896 C CA . GLN A 1 373 ? -23.459 7.711 11.053 1.00 92.94 373 GLN A CA 1
ATOM 2897 C C . GLN A 1 373 ? -23.691 8.624 12.275 1.00 92.94 373 GLN A C 1
ATOM 2899 O O . GLN A 1 373 ? -23.042 9.661 12.406 1.00 92.94 373 GLN A O 1
ATOM 2904 N N . ASP A 1 374 ? -24.592 8.236 13.182 1.00 92.00 374 ASP A N 1
ATOM 2905 C CA . ASP A 1 374 ? -24.844 8.934 14.449 1.00 92.00 374 ASP A CA 1
ATOM 2906 C C . ASP A 1 374 ? -23.773 8.671 15.525 1.00 92.00 374 ASP A C 1
ATOM 2908 O O . ASP A 1 374 ? -23.845 9.256 16.604 1.00 92.00 374 ASP A O 1
ATOM 2912 N N . GLN A 1 375 ? -22.799 7.803 15.225 1.00 92.38 375 GLN A N 1
ATOM 2913 C CA . GLN A 1 375 ? -21.704 7.368 16.091 1.00 92.38 375 GLN A CA 1
ATOM 2914 C C . GLN A 1 375 ? -22.181 6.775 17.421 1.00 92.38 375 GLN A C 1
ATOM 2916 O O . GLN A 1 375 ? -21.515 6.921 18.441 1.00 92.38 375 GLN A O 1
ATOM 2921 N N . LYS A 1 376 ? -23.349 6.120 17.433 1.00 94.44 376 LYS A N 1
ATOM 2922 C CA . LYS A 1 376 ? -23.898 5.488 18.645 1.00 94.44 376 LYS A CA 1
ATOM 2923 C C . LYS A 1 376 ? -23.770 3.978 18.659 1.00 94.44 376 LYS A C 1
ATOM 2925 O O . LYS A 1 376 ? -23.739 3.398 19.741 1.00 94.44 376 LYS A O 1
ATOM 2930 N N . HIS A 1 377 ? -23.718 3.347 17.490 1.00 96.56 377 HIS A N 1
ATOM 2931 C CA . HIS A 1 377 ? -23.683 1.898 17.364 1.00 96.56 377 HIS A CA 1
ATOM 2932 C C . HIS A 1 377 ? -22.471 1.448 16.560 1.00 96.56 377 HIS A C 1
ATOM 2934 O O . HIS A 1 377 ? -21.952 2.183 15.722 1.00 96.56 377 HIS A O 1
ATOM 2940 N N . ILE A 1 378 ? -22.040 0.219 16.814 1.00 97.81 378 ILE A N 1
ATOM 2941 C CA . ILE A 1 378 ? -20.897 -0.425 16.180 1.00 97.81 378 ILE A CA 1
ATOM 2942 C C . ILE A 1 378 ? -21.273 -1.839 15.735 1.00 97.81 378 ILE A C 1
ATOM 2944 O O . ILE A 1 378 ? -22.041 -2.546 16.396 1.00 97.81 378 ILE A O 1
ATOM 2948 N N . TYR A 1 379 ? -20.731 -2.245 14.592 1.00 98.06 379 TYR A N 1
ATOM 2949 C CA . TYR A 1 379 ? -20.890 -3.581 14.035 1.00 98.06 379 TYR A CA 1
ATOM 2950 C C . TYR A 1 379 ? -19.706 -3.949 13.133 1.00 98.06 379 TYR A C 1
ATOM 2952 O O . TYR A 1 379 ? -18.822 -3.138 12.859 1.00 98.06 379 TYR A O 1
ATOM 2960 N N . GLY A 1 380 ? -19.689 -5.192 12.661 1.00 97.19 380 GLY A N 1
ATOM 2961 C CA . GLY A 1 380 ? -18.692 -5.698 11.722 1.00 97.19 380 GLY A CA 1
ATOM 2962 C C . GLY A 1 380 ? -17.681 -6.635 12.376 1.00 97.19 380 GLY A C 1
ATOM 2963 O O . GLY A 1 380 ? -17.883 -7.114 13.492 1.00 97.19 380 GLY A O 1
ATOM 2964 N N . GLN A 1 381 ? -16.599 -6.942 11.663 1.00 96.12 381 GLN A N 1
ATOM 2965 C CA . GLN A 1 381 ? -15.658 -8.012 12.009 1.00 96.12 381 GLN A CA 1
ATOM 2966 C C . GLN A 1 381 ? -15.131 -7.906 13.448 1.00 96.12 381 GLN A C 1
ATOM 2968 O O . GLN A 1 381 ? -15.161 -8.897 14.183 1.00 96.12 381 GLN A O 1
ATOM 2973 N N . GLY A 1 382 ? -14.685 -6.719 13.855 1.00 96.25 382 GLY A N 1
ATOM 2974 C CA . GLY A 1 382 ? -14.117 -6.467 15.177 1.00 96.25 382 GLY A CA 1
ATOM 2975 C C . GLY A 1 382 ? -15.147 -6.152 16.265 1.00 96.25 382 GLY A C 1
ATOM 2976 O O . GLY A 1 382 ? -14.762 -6.000 17.425 1.00 96.25 382 GLY A O 1
ATOM 2977 N N . ALA A 1 383 ? -16.435 -6.032 15.936 1.00 97.50 383 ALA A N 1
ATOM 2978 C CA . ALA A 1 383 ? -17.510 -5.763 16.894 1.00 97.50 383 ALA A CA 1
ATOM 2979 C C . ALA A 1 383 ? -18.146 -7.058 17.415 1.00 97.50 383 ALA A C 1
ATOM 2981 O O . ALA A 1 383 ? -17.961 -8.124 16.824 1.00 97.50 383 ALA A O 1
ATOM 2982 N N . LYS A 1 384 ? -18.909 -7.003 18.514 1.00 97.31 384 LYS A N 1
ATOM 2983 C CA . LYS A 1 384 ? -19.622 -8.192 19.026 1.00 97.31 384 LYS A CA 1
ATOM 2984 C C . LYS A 1 384 ? -20.665 -8.698 18.022 1.00 97.31 384 LYS A C 1
ATOM 2986 O O . LYS A 1 384 ? -20.765 -9.899 17.781 1.00 97.31 384 LYS A O 1
ATOM 2991 N N . CYS A 1 385 ? -21.387 -7.777 17.385 1.00 97.06 385 CYS A N 1
ATOM 2992 C CA . CYS A 1 385 ? -22.339 -8.071 16.314 1.00 97.06 385 CYS A CA 1
ATOM 2993 C C . CYS A 1 385 ? -21.729 -7.761 14.946 1.00 97.06 385 CYS A C 1
ATOM 2995 O O . CYS A 1 385 ? -21.073 -6.739 14.763 1.00 97.06 385 CYS A O 1
ATOM 2997 N N . LYS A 1 386 ? -21.923 -8.658 13.977 1.00 95.94 386 LYS A N 1
ATOM 2998 C CA . LYS A 1 386 ? -21.183 -8.616 12.706 1.00 95.94 386 LYS A CA 1
ATOM 2999 C C . LYS A 1 386 ? -21.939 -7.927 11.566 1.00 95.94 386 LYS A C 1
ATOM 3001 O O . LYS A 1 386 ? -21.321 -7.631 10.551 1.00 95.94 386 LYS A O 1
ATOM 3006 N N . THR A 1 387 ? -23.239 -7.662 11.718 1.00 96.69 387 THR A N 1
ATOM 3007 C CA . THR A 1 387 ? -24.082 -7.065 10.665 1.00 96.69 387 THR A CA 1
ATOM 3008 C C . THR A 1 387 ? -24.670 -5.729 11.099 1.00 96.69 387 THR A C 1
ATOM 3010 O O . THR A 1 387 ? -24.817 -5.470 12.293 1.00 96.69 387 THR A O 1
ATOM 3013 N N . PHE A 1 388 ? -25.040 -4.902 10.123 1.00 96.56 388 PHE A N 1
ATOM 3014 C CA . PHE A 1 388 ? -25.626 -3.586 10.360 1.00 96.56 388 PHE A CA 1
ATOM 3015 C C . PHE A 1 388 ? -26.969 -3.668 11.105 1.00 96.56 388 PHE A C 1
ATOM 3017 O O . PHE A 1 388 ? -27.200 -2.924 12.051 1.00 96.56 388 PHE A O 1
ATOM 3024 N N . GLU A 1 389 ? -27.831 -4.626 10.757 1.00 96.25 389 GLU A N 1
ATOM 3025 C CA . GLU A 1 389 ? -29.165 -4.796 11.359 1.00 96.25 389 GLU A CA 1
ATOM 3026 C C . GLU A 1 389 ? -29.097 -5.185 12.841 1.00 96.25 389 GLU A C 1
ATOM 3028 O O . GLU A 1 389 ? -30.045 -4.966 13.592 1.00 96.25 389 GLU A O 1
ATOM 3033 N N . SER A 1 390 ? -27.978 -5.784 13.254 1.00 96.56 390 SER A N 1
ATOM 3034 C CA . SER A 1 390 ? -27.718 -6.211 14.630 1.00 96.56 390 SER A CA 1
ATOM 3035 C C . SER A 1 390 ? -26.762 -5.281 15.374 1.00 96.56 390 SER A C 1
ATOM 3037 O O . SER A 1 390 ? -26.314 -5.639 16.467 1.00 96.56 390 SER A O 1
ATOM 3039 N N . ALA A 1 391 ? -26.449 -4.108 14.805 1.00 96.69 391 ALA A N 1
ATOM 3040 C CA . ALA A 1 391 ? -25.519 -3.153 15.389 1.00 96.69 391 ALA A CA 1
ATOM 3041 C C . ALA A 1 391 ? -25.888 -2.837 16.843 1.00 96.69 391 ALA A C 1
ATOM 3043 O O . ALA A 1 391 ? -27.048 -2.613 17.187 1.00 96.69 391 ALA A O 1
ATOM 3044 N N . GLN A 1 392 ? -24.878 -2.851 17.707 1.00 97.06 392 GLN A N 1
ATOM 3045 C CA . GLN A 1 392 ? -25.047 -2.677 19.147 1.00 97.06 392 GLN A CA 1
ATOM 3046 C C . GLN A 1 392 ? -24.511 -1.320 19.582 1.00 97.06 392 GLN A C 1
ATOM 3048 O O . GLN A 1 392 ? -23.611 -0.802 18.920 1.00 97.06 392 GLN A O 1
ATOM 3053 N N . PRO A 1 393 ? -25.008 -0.751 20.692 1.00 97.19 393 PRO A N 1
ATOM 3054 C CA . PRO A 1 393 ? -24.460 0.482 21.233 1.00 97.19 393 PRO A CA 1
ATOM 3055 C C . PRO A 1 393 ? -22.952 0.375 21.478 1.00 97.19 393 PRO A C 1
ATOM 3057 O O . PRO A 1 393 ? -22.452 -0.675 21.902 1.00 97.19 393 PRO A O 1
ATOM 3060 N N . ILE A 1 394 ? -22.239 1.471 21.224 1.00 95.19 394 ILE A N 1
ATOM 3061 C CA . ILE A 1 394 ? -20.836 1.612 21.613 1.00 95.19 394 ILE A CA 1
ATOM 3062 C C . ILE A 1 394 ? -20.744 1.481 23.134 1.00 95.19 394 ILE A C 1
ATOM 3064 O O . ILE A 1 394 ? -21.528 2.069 23.881 1.00 95.19 394 ILE A O 1
ATOM 3068 N N . SER A 1 395 ? -19.794 0.664 23.579 1.00 92.88 395 SER A N 1
ATOM 3069 C CA . SER A 1 395 ? -19.586 0.357 24.990 1.00 92.88 395 SER A CA 1
ATOM 3070 C C . SER A 1 395 ? -18.600 1.340 25.610 1.00 92.88 395 SER A C 1
ATOM 3072 O O . SER A 1 395 ? -17.511 1.541 25.076 1.00 92.88 395 SER A O 1
ATOM 3074 N N . PHE A 1 396 ? -18.968 1.903 26.759 1.00 89.81 396 PHE A N 1
ATOM 3075 C CA . PHE A 1 396 ? -18.094 2.719 27.613 1.00 89.81 396 PHE A CA 1
ATOM 3076 C C . PHE A 1 396 ? -17.664 1.955 28.876 1.00 89.81 396 PHE A C 1
ATOM 3078 O O . PHE A 1 396 ? -17.243 2.554 29.862 1.00 89.81 396 PHE A O 1
ATOM 3085 N N . ASP A 1 397 ? -17.807 0.628 28.860 1.00 91.12 397 ASP A N 1
ATOM 3086 C CA . ASP A 1 397 ? -17.384 -0.248 29.946 1.00 91.12 397 ASP A CA 1
ATOM 3087 C C . ASP A 1 397 ? -15.849 -0.297 30.031 1.00 91.12 397 ASP A C 1
ATOM 3089 O O . ASP A 1 397 ? -15.162 -0.653 29.066 1.00 91.12 397 ASP A O 1
ATOM 3093 N N . LEU A 1 398 ? -15.316 0.066 31.200 1.00 88.69 398 LEU A N 1
ATOM 3094 C CA . LEU A 1 398 ? -13.880 0.098 31.472 1.00 88.69 398 LEU A CA 1
ATOM 3095 C C . LEU A 1 398 ? -13.260 -1.301 31.424 1.00 88.69 398 LEU A C 1
ATOM 3097 O O . LEU A 1 398 ? -12.126 -1.439 30.967 1.00 88.69 398 LEU A O 1
ATOM 3101 N N . ASP A 1 399 ? -14.002 -2.339 31.818 1.00 91.19 399 ASP A N 1
ATOM 3102 C CA . ASP A 1 399 ? -13.505 -3.713 31.764 1.00 91.19 399 ASP A CA 1
ATOM 3103 C C . ASP A 1 399 ? -13.384 -4.177 30.308 1.00 91.19 399 ASP A C 1
ATOM 3105 O O . ASP A 1 399 ? -12.392 -4.793 29.916 1.00 91.19 399 ASP A O 1
ATOM 3109 N N . GLU A 1 400 ? -14.361 -3.849 29.456 1.00 92.62 400 GLU A N 1
ATOM 3110 C CA . GLU A 1 400 ? -14.286 -4.131 28.018 1.00 92.62 400 GLU A CA 1
ATOM 3111 C C . GLU A 1 400 ? -13.143 -3.359 27.341 1.00 92.62 400 GLU A C 1
ATOM 3113 O O . GLU A 1 400 ? -12.432 -3.923 26.505 1.00 92.62 400 GLU A O 1
ATOM 3118 N N . MET A 1 401 ? -12.927 -2.100 27.733 1.00 90.12 401 MET A N 1
ATOM 3119 C CA . MET A 1 401 ? -11.807 -1.277 27.271 1.00 90.12 401 MET A CA 1
ATOM 3120 C C . MET A 1 401 ? -10.456 -1.891 27.649 1.00 90.12 401 MET A C 1
ATOM 3122 O O . MET A 1 401 ? -9.599 -2.071 26.781 1.00 90.12 401 MET A O 1
ATOM 3126 N N . GLN A 1 402 ? -10.284 -2.286 28.913 1.00 90.88 402 GLN A N 1
ATOM 3127 C CA . GLN A 1 402 ? -9.063 -2.937 29.381 1.00 90.88 402 GLN A CA 1
ATOM 3128 C C . GLN A 1 402 ? -8.836 -4.279 28.674 1.00 90.88 402 GLN A C 1
ATOM 3130 O O . GLN A 1 402 ? -7.733 -4.541 28.197 1.00 90.88 402 GLN A O 1
ATOM 3135 N N . ASN A 1 403 ? -9.885 -5.088 28.498 1.00 92.94 403 ASN A N 1
ATOM 3136 C CA . ASN A 1 403 ? -9.804 -6.349 27.760 1.00 92.94 403 ASN A CA 1
ATOM 3137 C C . ASN A 1 403 ? -9.365 -6.142 26.299 1.00 92.94 403 ASN A C 1
ATOM 3139 O O . ASN A 1 403 ? -8.590 -6.941 25.768 1.00 92.94 403 ASN A O 1
ATOM 3143 N N . MET A 1 404 ? -9.824 -5.072 25.638 1.00 93.81 404 MET A N 1
ATOM 3144 C CA . MET A 1 404 ? -9.387 -4.734 24.279 1.00 93.81 404 MET A CA 1
ATOM 3145 C C . MET A 1 404 ? -7.902 -4.338 24.250 1.00 93.81 404 MET A C 1
ATOM 3147 O O . MET A 1 404 ? -7.157 -4.779 23.370 1.00 93.81 404 MET A O 1
ATOM 3151 N N . ILE A 1 405 ? -7.447 -3.553 25.231 1.00 90.88 405 ILE A N 1
ATOM 3152 C CA . ILE A 1 405 ? -6.036 -3.169 25.385 1.00 90.88 405 ILE A CA 1
ATOM 3153 C C . ILE A 1 405 ? -5.157 -4.404 25.633 1.00 90.88 405 ILE A C 1
ATOM 3155 O O . ILE A 1 405 ? -4.106 -4.550 25.002 1.00 90.88 405 ILE A O 1
ATOM 3159 N N . ASP A 1 406 ? -5.597 -5.326 26.486 1.00 91.19 406 ASP A N 1
ATOM 3160 C CA . ASP A 1 406 ? -4.888 -6.574 26.771 1.00 91.19 406 ASP A CA 1
ATOM 3161 C C . ASP A 1 406 ? -4.814 -7.465 25.524 1.00 91.19 406 ASP A C 1
ATOM 3163 O O . ASP A 1 406 ? -3.756 -8.019 25.203 1.00 91.19 406 ASP A O 1
ATOM 3167 N N . ALA A 1 407 ? -5.897 -7.527 24.744 1.00 93.00 407 ALA A N 1
ATOM 3168 C CA . ALA A 1 407 ? -5.944 -8.229 23.467 1.00 93.00 407 ALA A CA 1
ATOM 3169 C C . ALA A 1 407 ? -4.974 -7.620 22.431 1.00 93.00 407 ALA A C 1
ATOM 3171 O O . ALA A 1 407 ? -4.258 -8.344 21.733 1.00 93.00 407 ALA A O 1
ATOM 3172 N N . PHE A 1 408 ? -4.867 -6.288 22.362 1.00 92.75 408 PHE A N 1
ATOM 3173 C CA . PHE A 1 408 ? -3.824 -5.599 21.593 1.00 92.75 408 PHE A CA 1
ATOM 3174 C C . PHE A 1 408 ? -2.410 -5.912 22.107 1.00 92.75 408 PHE A C 1
ATOM 3176 O O . PHE A 1 408 ? -1.472 -6.037 21.307 1.00 92.75 408 PHE A O 1
ATOM 3183 N N . GLY A 1 409 ? -2.233 -6.041 23.421 1.00 88.50 409 GLY A N 1
ATOM 3184 C CA . GLY A 1 409 ? -0.982 -6.467 24.045 1.00 88.50 409 GLY A CA 1
ATOM 3185 C C . GLY A 1 409 ? -0.566 -7.874 23.612 1.00 88.50 409 GLY A C 1
ATOM 3186 O O . GLY A 1 409 ? 0.580 -8.074 23.197 1.00 88.50 409 GLY A O 1
ATOM 3187 N N . ALA A 1 410 ? -1.506 -8.822 23.620 1.00 88.12 410 ALA A N 1
ATOM 3188 C CA . ALA A 1 410 ? -1.283 -10.212 23.228 1.00 88.12 410 ALA A CA 1
ATOM 3189 C C . ALA A 1 410 ? -0.797 -10.346 21.772 1.00 88.12 410 ALA A C 1
ATOM 3191 O O . ALA A 1 410 ? 0.188 -11.038 21.507 1.00 88.12 410 ALA A O 1
ATOM 3192 N N . GLU A 1 411 ? -1.416 -9.624 20.834 1.00 90.06 411 GLU A N 1
ATOM 3193 C CA . GLU A 1 411 ? -1.000 -9.586 19.421 1.00 90.06 411 GLU A CA 1
ATOM 3194 C C . GLU A 1 411 ? 0.419 -9.016 19.232 1.00 90.06 411 GLU A C 1
ATOM 3196 O O . GLU A 1 411 ? 1.184 -9.444 18.362 1.00 90.06 411 GLU A O 1
ATOM 3201 N N . ASN A 1 412 ? 0.820 -8.051 20.064 1.00 85.06 412 ASN A N 1
ATOM 3202 C CA . ASN A 1 412 ? 2.160 -7.465 19.989 1.00 85.06 412 ASN A CA 1
ATOM 3203 C C . ASN A 1 412 ? 3.254 -8.409 20.496 1.00 85.06 412 ASN A C 1
ATOM 3205 O O . ASN A 1 412 ? 4.384 -8.345 20.007 1.00 85.06 412 ASN A O 1
ATOM 3209 N N . GLN A 1 413 ? 2.944 -9.248 21.484 1.00 80.38 413 GLN A N 1
ATOM 3210 C CA . GLN A 1 413 ? 3.929 -10.087 22.168 1.00 80.38 413 GLN A CA 1
ATOM 3211 C C . GLN A 1 413 ? 4.025 -11.506 21.594 1.00 80.38 413 GLN A C 1
ATOM 3213 O O . GLN A 1 413 ? 5.066 -12.145 21.746 1.00 80.38 413 GLN A O 1
ATOM 3218 N N . SER A 1 414 ? 2.972 -11.996 20.935 1.00 78.94 414 SER A N 1
ATOM 3219 C CA . SER A 1 414 ? 2.904 -13.366 20.423 1.00 78.94 414 SER A CA 1
ATOM 3220 C C . SER A 1 414 ? 3.228 -13.459 18.931 1.00 78.94 414 SER A C 1
ATOM 3222 O O . SER A 1 414 ? 2.695 -12.714 18.113 1.00 78.94 414 SER A O 1
ATOM 3224 N N . THR A 1 415 ? 4.064 -14.431 18.562 1.00 77.19 415 THR A N 1
ATOM 3225 C CA . THR A 1 415 ? 4.277 -14.868 17.169 1.00 77.19 415 THR A CA 1
ATOM 3226 C C . THR A 1 415 ? 3.296 -15.965 16.735 1.00 77.19 415 THR A C 1
ATOM 3228 O O . THR A 1 415 ? 3.245 -16.308 15.557 1.00 77.19 415 THR A O 1
ATOM 3231 N N . MET A 1 416 ? 2.503 -16.497 17.671 1.00 80.19 416 MET A N 1
ATOM 3232 C CA . MET A 1 416 ? 1.428 -17.470 17.453 1.00 80.19 416 MET A CA 1
ATOM 3233 C C . MET A 1 416 ? 0.088 -16.869 17.883 1.00 80.19 416 MET A C 1
ATOM 3235 O O . MET A 1 416 ? -0.617 -17.400 18.740 1.00 80.19 416 MET A O 1
ATOM 3239 N N . PHE A 1 417 ? -0.226 -15.692 17.352 1.00 85.88 417 PHE A N 1
ATOM 3240 C CA . PHE A 1 417 ? -1.474 -15.011 17.660 1.00 85.88 417 PHE A CA 1
ATOM 3241 C C . PHE A 1 417 ? -2.659 -15.736 17.005 1.00 85.88 417 PHE A C 1
ATOM 3243 O O . PHE A 1 417 ? -2.685 -15.901 15.787 1.00 85.88 417 PHE A O 1
ATOM 3250 N N . ASN A 1 418 ? -3.633 -16.168 17.810 1.00 90.50 418 ASN A N 1
ATOM 3251 C CA . ASN A 1 418 ? -4.885 -16.737 17.318 1.00 90.50 418 ASN A CA 1
ATOM 3252 C C . ASN A 1 418 ? -5.961 -15.644 17.295 1.00 90.50 418 ASN A C 1
ATOM 3254 O O . ASN A 1 418 ? -6.499 -15.273 18.340 1.00 90.50 418 ASN A O 1
ATOM 3258 N N . TRP A 1 419 ? -6.253 -15.138 16.095 1.00 93.12 419 TRP A N 1
ATOM 3259 C CA . TRP A 1 419 ? -7.204 -14.048 15.888 1.00 93.12 419 TRP A CA 1
ATOM 3260 C C . TRP A 1 419 ? -8.609 -14.415 16.380 1.00 93.12 419 TRP A C 1
ATOM 3262 O O . TRP A 1 419 ? -9.198 -13.657 17.142 1.00 93.12 419 TRP A O 1
ATOM 3272 N N . ASP A 1 420 ? -9.122 -15.601 16.045 1.00 93.38 420 ASP A N 1
ATOM 3273 C CA . ASP A 1 420 ? -10.480 -16.015 16.426 1.00 93.38 420 ASP A CA 1
ATOM 3274 C C . ASP A 1 420 ? -10.644 -16.143 17.942 1.00 93.38 420 ASP A C 1
ATOM 3276 O O . ASP A 1 420 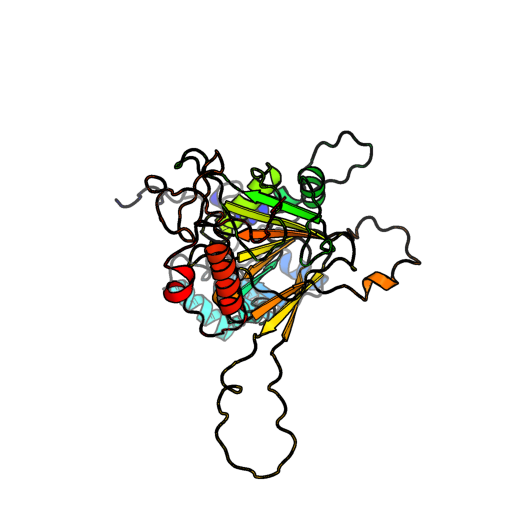? -11.664 -15.745 18.506 1.00 93.38 420 ASP A O 1
ATOM 3280 N N . GLN A 1 421 ? -9.620 -16.658 18.625 1.00 93.88 421 GLN A N 1
ATOM 3281 C CA . GLN A 1 421 ? -9.652 -16.813 20.077 1.00 93.88 421 GLN A CA 1
ATOM 3282 C C . GLN A 1 421 ? -9.619 -15.464 20.808 1.00 93.88 421 GLN A C 1
ATOM 3284 O O . GLN A 1 421 ? -10.290 -15.312 21.828 1.00 93.88 421 GLN A O 1
ATOM 3289 N N . VAL A 1 422 ? -8.827 -14.507 20.314 1.00 93.31 422 VAL A N 1
ATOM 3290 C CA . VAL A 1 422 ? -8.587 -13.228 21.000 1.00 93.31 422 VAL A CA 1
ATOM 3291 C C . VAL A 1 422 ? -9.574 -12.142 20.561 1.00 93.31 422 VAL A C 1
ATOM 3293 O O . VAL A 1 422 ? -10.111 -11.425 21.400 1.00 93.31 422 VAL A O 1
ATOM 3296 N N . TYR A 1 423 ? -9.837 -12.029 19.260 1.00 95.69 423 TYR A N 1
ATOM 3297 C CA . TYR A 1 423 ? -10.680 -10.995 18.655 1.00 95.69 423 TYR A CA 1
ATOM 3298 C C . TYR A 1 423 ? -12.036 -11.500 18.164 1.00 95.69 423 TYR A C 1
ATOM 3300 O O . TYR A 1 423 ? -12.942 -10.686 17.997 1.00 95.69 423 TYR A O 1
ATOM 3308 N N . GLY A 1 424 ? -12.236 -12.809 17.978 1.00 93.75 424 GLY A N 1
ATOM 3309 C CA . GLY A 1 424 ? -13.460 -13.342 17.365 1.00 93.75 424 GLY A CA 1
ATOM 3310 C C . GLY A 1 424 ? -14.752 -12.944 18.088 1.00 93.75 424 GLY A C 1
ATOM 3311 O O . GLY A 1 424 ? -15.754 -12.629 17.437 1.00 93.75 424 GLY A O 1
ATOM 3312 N N . ARG A 1 425 ? -14.714 -12.853 19.428 1.00 94.94 425 ARG A N 1
ATOM 3313 C CA . ARG A 1 425 ? -15.843 -12.364 20.249 1.00 94.94 425 ARG A CA 1
ATOM 3314 C C . ARG A 1 425 ? -16.190 -10.894 19.994 1.00 94.94 425 ARG A C 1
ATOM 3316 O O . ARG A 1 425 ? -17.338 -10.516 20.196 1.00 94.94 425 ARG A O 1
ATOM 3323 N N . GLY A 1 426 ? -15.230 -10.105 19.516 1.00 95.81 426 GLY A N 1
ATOM 3324 C CA . GLY A 1 426 ? -15.371 -8.686 19.221 1.00 95.81 426 GLY A CA 1
ATOM 3325 C C . GLY A 1 426 ? -15.452 -7.790 20.456 1.00 95.81 426 GLY A C 1
ATOM 3326 O O . GLY A 1 426 ? -15.633 -8.248 21.584 1.00 95.81 426 GLY A O 1
ATOM 3327 N N . PHE A 1 427 ? -15.337 -6.491 20.204 1.00 96.56 427 PHE A N 1
ATOM 3328 C CA . PHE A 1 427 ? -15.413 -5.422 21.194 1.00 96.56 427 PHE A CA 1
ATOM 3329 C C . PHE A 1 427 ? -16.331 -4.324 20.666 1.00 96.56 427 PHE A C 1
ATOM 3331 O O . PHE A 1 427 ? -16.215 -3.945 19.502 1.00 96.56 427 PHE A O 1
ATOM 3338 N N . ASN A 1 428 ? -17.206 -3.781 21.506 1.00 95.94 428 ASN A N 1
ATOM 3339 C CA . ASN A 1 428 ? -18.044 -2.632 21.151 1.00 95.94 428 ASN A CA 1
ATOM 3340 C C . ASN A 1 428 ? -17.463 -1.300 21.642 1.00 95.94 428 ASN A C 1
ATOM 3342 O O . ASN A 1 428 ? -18.040 -0.248 21.384 1.00 95.94 428 ASN A O 1
ATOM 3346 N N . TH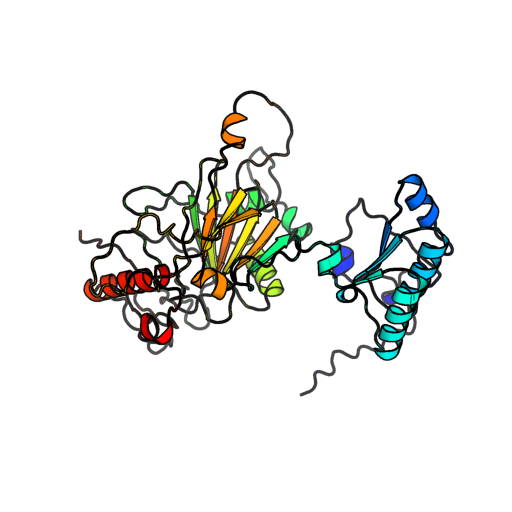R A 1 429 ? -16.342 -1.332 22.359 1.00 91.81 429 THR A N 1
ATOM 3347 C CA . THR A 1 429 ? -15.623 -0.120 22.755 1.00 91.81 429 THR A CA 1
ATOM 3348 C C . THR A 1 429 ? -14.813 0.447 21.584 1.00 91.81 429 THR A C 1
ATOM 3350 O O . THR A 1 429 ? -14.389 -0.288 20.679 1.00 91.81 429 THR A O 1
ATOM 3353 N N . VAL A 1 430 ? -14.638 1.766 21.586 1.00 85.31 430 VAL A N 1
ATOM 3354 C CA . VAL A 1 430 ? -14.029 2.533 20.490 1.00 85.31 430 VAL A CA 1
ATOM 3355 C C . VAL A 1 430 ? -12.781 3.283 20.949 1.00 85.31 430 VAL A C 1
ATOM 3357 O O . VAL A 1 430 ? -11.757 3.207 20.273 1.00 85.31 430 VAL A O 1
ATOM 3360 N N . ASP A 1 431 ? -12.826 3.931 22.112 1.00 74.19 431 ASP A N 1
ATOM 3361 C CA . ASP A 1 431 ? -11.694 4.670 22.671 1.00 74.19 431 ASP A CA 1
ATOM 3362 C C . ASP A 1 431 ? -10.972 3.877 23.761 1.00 74.19 431 ASP A C 1
ATOM 3364 O O . ASP A 1 431 ? -11.566 3.052 24.445 1.00 74.19 431 ASP A O 1
ATOM 3368 N N . CYS A 1 432 ? -9.664 4.112 23.900 1.00 55.31 432 CYS A N 1
ATOM 3369 C CA . CYS A 1 432 ? -8.830 3.483 24.932 1.00 55.31 432 CYS A CA 1
ATOM 3370 C C . CYS A 1 432 ? -8.529 4.420 26.114 1.00 55.31 432 CYS A C 1
ATOM 3372 O O . CYS A 1 432 ? -7.862 3.993 27.054 1.00 55.31 432 CYS A O 1
ATOM 3374 N N . ALA A 1 433 ? -8.975 5.681 26.070 1.00 46.31 433 ALA A N 1
ATOM 3375 C CA . ALA A 1 433 ? -8.788 6.622 27.166 1.00 46.31 433 ALA A CA 1
ATOM 3376 C C . ALA A 1 433 ? -10.083 6.858 27.933 1.00 46.31 433 ALA A C 1
ATOM 3378 O O . ALA A 1 433 ? -11.126 7.209 27.380 1.00 46.31 433 ALA A O 1
ATOM 3379 N N . SER A 1 434 ? -9.955 6.723 29.246 1.00 34.44 434 SER A N 1
ATOM 3380 C CA . SER A 1 434 ? -10.879 7.225 30.244 1.00 34.44 434 SER A CA 1
ATOM 3381 C C . SER A 1 434 ? -10.934 8.754 30.186 1.00 34.44 434 SER A C 1
ATOM 3383 O O . SER A 1 434 ? -10.234 9.423 30.944 1.00 34.44 434 SER A O 1
ATOM 3385 N N . ASN A 1 435 ? -11.783 9.328 29.337 1.00 30.08 435 ASN A N 1
ATOM 3386 C CA . ASN A 1 435 ? -12.309 10.661 29.622 1.00 30.08 435 ASN A CA 1
ATOM 3387 C C . ASN A 1 435 ? -13.450 10.503 30.631 1.00 30.08 435 ASN A C 1
ATOM 3389 O O . ASN A 1 435 ? -14.629 10.576 30.295 1.00 30.08 435 ASN A O 1
ATOM 3393 N N . VAL A 1 436 ? -13.064 10.212 31.875 1.00 30.69 436 VAL A N 1
ATOM 3394 C CA . VAL A 1 436 ? -13.844 10.614 33.042 1.00 30.69 436 VAL A CA 1
ATOM 3395 C C . VAL A 1 436 ? -13.338 12.005 33.396 1.00 30.69 436 VAL A C 1
ATOM 3397 O O . VAL A 1 436 ? -12.325 12.126 34.077 1.00 30.69 436 VAL A O 1
ATOM 3400 N N . GLU A 1 437 ? -13.985 13.017 32.823 1.00 26.67 437 GLU A N 1
ATOM 3401 C CA . GLU A 1 437 ? -14.444 14.250 33.485 1.00 26.67 437 GLU A CA 1
ATOM 3402 C C . GLU A 1 437 ? -15.252 15.112 32.508 1.00 26.67 437 GLU A C 1
ATOM 3404 O O . GLU A 1 437 ? -14.757 15.391 31.391 1.00 26.67 437 GLU A O 1
#

pLDDT: mean 82.83, std 18.94, range [26.67, 98.62]

InterPro domains:
  IPR000868 Isochorismatase-like domain [PF00857] (12-121)
  IPR005123 Oxoglutarate/iron-dependent dioxygenase domain [PS51471] (237-368)
  IPR027450 Alpha-ketoglutarate-dependent dioxygenase AlkB-like [PF13532] (159-365)
  IPR032854 Alkylated DNA repair protein alkB homologue 3 [PTHR31212] (12-429)
  IPR036380 Isochorismatase-like superfamily [G3DSA:3.40.50.850] (2-131)
  IPR036380 Isochorismatase-like superfamily [SSF52499] (10-126)
  IPR037151 Alpha-ketoglutarate-dependent dioxygenase AlkB-like superfamily [G3DSA:2.60.120.590] (147-367)

Foldseek 3Di:
DPPPPPCDDDPPQACPPPDPNVDDDPVVVLVDDPPDDDWDDPALASPVPTCVLVVCVVVVHQEDEDADEDLLTNVLNNLQVSQVSRHAYEYALVRYYYPDVVSSVVSLVCSCVPRHNYDHPCVVVDCVQQVQDFPRPKHKDFQLDGPCQQQAADDDPDPDGDGGLVVVCVVQFPWDWFDAPHDTALWTKAKEFFFDVVLVRWAFAFFDDGQDDHDYDYQDPSRVVVQVSVCVVQVHHFTIKMKIKNQALQHKWDWDFGDCLFFDPPAWWKKWKAADKFKKKKWFAADCVPPPPDDDDDDDDDDPDRDGIDMDIDMRHHGMMITGDVLSSQGITMMTHRDPPRVPVPPDDDDDPDHRRMMMMMTTGDTFKTAHPVRFWIEPQQAQHHDSVPTDGQDPDLVLLVLVVVLSVCSGRDSPDDCCVRRVNHGSHRHNHPPPD

Sequence (437 aa):
MNDSSLTRPIPSDCCVADSWGYQLHSDIQALVCPSDLVINKHSPSAFSGTSLASILASNNIRTVILCGLLSYTSILATAADAFFLGLDVIVPYECVGHNNMHKHMKAMHTISTWYGHVCHLESIIGKDLAHIYGAGDSRLVHNVMPPSLLNMNTTSTTTETHTGLFYALKHEVAWQEMFHRGGAVPRLVCVQGICDPATNNSIPIYRHPADTHPKFYPCTPVVDLIRRHISHLLGHELNHVLIQLYRDGKDYISEHSDKTLDVVAGTSIVNLSLGAERTMVLRSKRDTRHSTFHSELPTQSPLLTKPSRKTQRFNLPNNSLFIMGLKTNALWLHGIAQDKSNSALHSNTTDTLDSVLERISLTFRTIGTFITQDQKHIYGQGAKCKTFESAQPISFDLDEMQNMIDAFGAENQSTMFNWDQVYGRGFNTVDCASNVE